Protein AF-A0A7M2WQ01-F1 (afdb_monomer_lite)

Sequence (381 aa):
MIHGQINVVQNDGGNLATSISLSTPVASPGFGLNGGNRGDYNLSLNMTYADGIVMSHVRQNGRDNDAVGGGLGGADGAPFGGIRFASTAVDRVGAGWFVPVFNSSNATDAGGDEFNINVAAAYFPYTEYLGGHLRNAAGTNGGPNDQLASATSSLVLGTHVVDLSTATTPAPGQTLIDFRTLNANTRSGPILASSASGILLATGGKNEDNYAMTRANADGTFTVLSHDNGANGASFEQDYVAFVYVAADDPNVVAMGRVLNDGTAVAGTSSGAYSITKGPTGIWYLTVNGHSDATGTLMITANAEAAGNTPDNLLTYEWDPINSRFEIQTRDLPGVGLQDAGTGVAAFSFAFFAVPEPTALGLIVPAGLLALRRHRRCKIE

Organism: NCBI:txid2807512

Secondary structure (DSSP, 8-state):
-EEEEEEEEE-SSS-STTSEEEE-SSB-TTEEEEEE-SSEEEEEESS-TTSEEEEEEE-SS-B--GGGT--B-STTSPBPPS-B-EEEB-EEETTEEEEEEEEPPBTTB---SB----EEEEEEETTT-EEEEEE-TT--TT----EEEEE-TT--BTTTEEESTTSSS--TTEEEE--TTSEEP-TT--EE--TTSEEEEEEE-SSSSEEEEEEE-TTS-EEEEEEETT--SS-B----EEEEEEETT-TT-SEEEEEETTSPBPTTS-EESEEEEE-STTEEEEEETT--TTTEEEEEEEB--SSSS-TT-EEEEEEETTTTEEEEEEEETTTTEE-PPPTT-EEEEEEEEEPPP---------S--------PPPP--

Structure (mmCIF, N/CA/C/O backbone):
data_AF-A0A7M2WQ01-F1
#
_entry.id   AF-A0A7M2WQ01-F1
#
loop_
_atom_site.group_PDB
_atom_site.id
_atom_site.type_symbol
_atom_site.label_atom_id
_atom_site.label_alt_id
_atom_site.label_comp_id
_atom_site.label_asym_id
_atom_site.label_entity_id
_atom_site.label_seq_id
_atom_site.pdbx_PDB_ins_code
_atom_site.Cartn_x
_atom_site.Cartn_y
_atom_site.Cartn_z
_atom_site.occupancy
_atom_site.B_iso_or_equiv
_atom_site.auth_seq_id
_atom_site.auth_comp_id
_atom_site.auth_asym_id
_atom_site.auth_atom_id
_atom_site.pdbx_PDB_model_num
ATOM 1 N N . MET A 1 1 ? 4.508 -7.525 15.188 1.00 91.12 1 MET A N 1
ATOM 2 C CA . MET A 1 1 ? 4.667 -7.067 13.784 1.00 91.12 1 MET A CA 1
ATOM 3 C C . MET A 1 1 ? 6.141 -6.866 13.418 1.00 91.12 1 MET A C 1
ATOM 5 O O . MET A 1 1 ? 6.918 -6.531 14.305 1.00 91.12 1 MET A O 1
ATOM 9 N N . ILE A 1 2 ? 6.519 -7.067 12.146 1.00 96.38 2 ILE A N 1
ATOM 10 C CA . ILE A 1 2 ? 7.860 -6.760 11.608 1.00 96.38 2 ILE A CA 1
ATOM 11 C C . ILE A 1 2 ? 7.708 -5.729 10.480 1.00 96.38 2 ILE A C 1
ATOM 13 O O . ILE A 1 2 ? 6.892 -5.946 9.596 1.00 96.38 2 ILE A O 1
ATOM 17 N N . HIS A 1 3 ? 8.458 -4.632 10.470 1.00 97.81 3 HIS A N 1
ATOM 18 C CA . HIS A 1 3 ? 8.361 -3.598 9.435 1.00 97.81 3 HIS A CA 1
ATOM 19 C C . HIS A 1 3 ? 9.673 -2.832 9.265 1.00 97.81 3 HIS A C 1
ATOM 21 O O . HIS A 1 3 ? 10.530 -2.826 10.150 1.00 97.81 3 HIS A O 1
ATOM 27 N N . GLY A 1 4 ? 9.827 -2.157 8.133 1.00 98.00 4 GLY A N 1
ATOM 28 C CA . GLY A 1 4 ? 10.987 -1.323 7.881 1.00 98.00 4 GLY A CA 1
ATOM 29 C C . GLY A 1 4 ? 10.897 -0.534 6.588 1.00 98.00 4 GLY A C 1
ATOM 30 O O . GLY A 1 4 ? 9.975 -0.668 5.782 1.00 98.00 4 GLY A O 1
ATOM 31 N N . GLN A 1 5 ? 11.883 0.331 6.418 1.00 98.56 5 GLN A N 1
ATOM 32 C CA . GLN A 1 5 ? 12.103 1.103 5.208 1.00 98.56 5 GLN A CA 1
ATOM 33 C C . GLN A 1 5 ? 13.241 0.473 4.414 1.00 98.56 5 GLN A C 1
ATOM 35 O O . GLN A 1 5 ? 14.216 -0.003 4.995 1.00 98.56 5 GLN A O 1
ATOM 40 N N . ILE A 1 6 ? 13.132 0.510 3.093 1.00 98.69 6 ILE A N 1
ATOM 41 C CA . ILE A 1 6 ? 14.130 0.013 2.155 1.00 98.69 6 ILE A CA 1
ATOM 42 C C . ILE A 1 6 ? 14.614 1.205 1.340 1.00 98.69 6 ILE A C 1
ATOM 44 O O . ILE A 1 6 ? 13.849 1.854 0.621 1.00 98.69 6 ILE A O 1
ATOM 48 N N . ASN A 1 7 ? 15.900 1.500 1.479 1.00 98.50 7 ASN A N 1
ATOM 49 C CA . ASN A 1 7 ? 16.594 2.456 0.640 1.00 98.50 7 ASN A CA 1
ATOM 50 C C . ASN A 1 7 ? 17.357 1.699 -0.442 1.00 98.50 7 ASN A C 1
ATOM 52 O O . ASN A 1 7 ? 18.158 0.816 -0.128 1.00 98.50 7 ASN A O 1
ATOM 56 N N . VAL A 1 8 ? 17.152 2.102 -1.690 1.00 97.81 8 VAL A N 1
ATOM 57 C CA . VAL A 1 8 ? 17.864 1.579 -2.857 1.00 97.81 8 VAL A CA 1
ATOM 58 C C . VAL A 1 8 ? 18.660 2.683 -3.531 1.00 97.81 8 VAL A C 1
ATOM 60 O O . VAL A 1 8 ? 18.134 3.763 -3.808 1.00 97.81 8 VAL A O 1
ATOM 63 N N . VAL A 1 9 ? 19.920 2.390 -3.827 1.00 95.94 9 VAL A N 1
ATOM 64 C CA . VAL A 1 9 ? 20.786 3.192 -4.694 1.00 95.94 9 VAL A CA 1
ATOM 65 C C . VAL A 1 9 ? 21.049 2.383 -5.953 1.00 95.94 9 VAL A C 1
ATOM 67 O O . VAL A 1 9 ? 21.486 1.240 -5.856 1.00 95.94 9 VAL A O 1
ATOM 70 N N . GLN A 1 10 ? 20.789 2.966 -7.119 1.00 93.62 10 GLN A N 1
ATOM 71 C CA . GLN A 1 10 ? 21.186 2.371 -8.388 1.00 93.62 10 GLN A CA 1
ATOM 72 C C . GLN A 1 10 ? 22.650 2.726 -8.674 1.00 93.62 10 GLN A C 1
ATOM 74 O O . GLN A 1 10 ? 23.027 3.896 -8.637 1.00 93.62 10 GLN A O 1
ATOM 79 N N . ASN A 1 11 ? 23.471 1.709 -8.921 1.00 93.19 11 ASN A N 1
ATOM 80 C CA . ASN A 1 11 ? 24.902 1.849 -9.189 1.00 93.19 11 ASN A CA 1
ATOM 81 C C . ASN A 1 11 ? 25.182 1.917 -10.701 1.00 9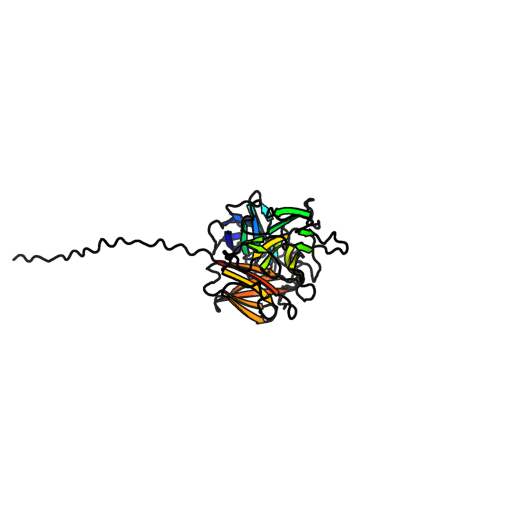3.19 11 ASN A C 1
ATOM 83 O O . ASN A 1 11 ? 26.080 2.640 -11.127 1.00 93.19 11 ASN A O 1
ATOM 87 N N . ASP A 1 12 ? 24.414 1.166 -11.495 1.00 89.44 12 ASP A N 1
ATOM 88 C CA . ASP A 1 12 ? 24.473 1.121 -12.958 1.00 89.44 12 ASP A CA 1
ATOM 89 C C . ASP A 1 12 ? 23.117 0.676 -13.554 1.00 89.44 12 ASP A C 1
ATOM 91 O O . ASP A 1 12 ? 22.169 0.396 -12.820 1.00 89.44 12 ASP A O 1
ATOM 95 N N . GLY A 1 13 ? 23.010 0.627 -14.887 1.00 85.19 13 GLY A N 1
ATOM 96 C CA . GLY A 1 13 ? 21.780 0.246 -15.600 1.00 85.19 13 GLY A CA 1
ATOM 97 C C . GLY A 1 13 ? 21.540 -1.259 -15.764 1.00 85.19 13 GLY A C 1
ATOM 98 O O . GLY A 1 13 ? 20.558 -1.652 -16.403 1.00 85.19 13 GLY A O 1
ATOM 99 N N . GLY A 1 14 ? 22.431 -2.103 -15.238 1.00 88.56 14 GLY A N 1
ATOM 100 C CA . GLY A 1 14 ? 22.308 -3.556 -15.292 1.00 88.56 14 GLY A CA 1
ATOM 101 C C . GLY A 1 14 ? 21.204 -4.105 -14.381 1.00 88.56 14 GLY A C 1
ATOM 102 O O . GLY A 1 14 ? 20.609 -3.387 -13.581 1.00 88.56 14 GLY A O 1
ATOM 103 N N . ASN A 1 15 ? 20.945 -5.410 -14.501 1.00 90.19 15 ASN A N 1
ATOM 104 C CA . ASN A 1 15 ? 20.030 -6.147 -13.623 1.00 90.19 15 ASN A CA 1
ATOM 105 C C . ASN A 1 15 ? 20.776 -7.244 -12.842 1.00 90.19 15 ASN A C 1
ATOM 107 O O . ASN A 1 15 ? 20.493 -8.437 -12.948 1.00 90.19 15 ASN A O 1
ATOM 111 N N . LEU A 1 16 ? 21.818 -6.841 -12.114 1.00 92.94 16 LEU A N 1
ATOM 112 C CA . LEU A 1 16 ? 22.607 -7.722 -11.254 1.00 92.94 16 LEU A CA 1
ATOM 113 C C . LEU A 1 16 ? 22.505 -7.265 -9.800 1.00 92.94 16 LEU A C 1
ATOM 115 O O . LEU A 1 16 ? 22.216 -6.105 -9.518 1.00 92.94 16 LEU A O 1
ATOM 119 N N . ALA A 1 17 ? 22.857 -8.146 -8.862 1.00 95.12 17 ALA A N 1
ATOM 120 C CA . ALA A 1 17 ? 22.924 -7.779 -7.446 1.00 95.12 17 ALA A CA 1
ATOM 121 C C . ALA A 1 17 ? 23.918 -6.642 -7.150 1.00 95.12 17 ALA A C 1
ATOM 123 O O . ALA A 1 17 ? 23.782 -5.949 -6.151 1.00 95.12 17 ALA A O 1
ATOM 124 N N . THR A 1 18 ? 24.911 -6.437 -8.019 1.00 95.88 18 THR A N 1
ATOM 125 C CA . THR A 1 18 ? 25.868 -5.326 -7.931 1.00 95.88 18 THR A CA 1
ATOM 126 C C . THR A 1 18 ? 25.366 -4.037 -8.579 1.00 95.88 18 THR A C 1
ATOM 128 O O . THR A 1 18 ? 25.933 -2.980 -8.308 1.00 95.88 18 THR A O 1
ATOM 131 N N . SER A 1 19 ? 24.317 -4.099 -9.405 1.00 93.19 19 SER A N 1
ATOM 132 C CA . SER A 1 19 ? 23.718 -2.926 -10.059 1.00 93.19 19 SER A CA 1
ATOM 133 C C . SER A 1 19 ? 22.941 -2.051 -9.081 1.00 93.19 19 SER A C 1
ATOM 135 O O . SER A 1 19 ? 22.620 -0.907 -9.396 1.00 93.19 19 SER A O 1
ATOM 137 N N . ILE A 1 20 ? 22.675 -2.558 -7.874 1.00 95.44 20 ILE A N 1
ATOM 138 C CA . ILE A 1 20 ? 22.026 -1.813 -6.804 1.00 95.44 20 ILE A CA 1
ATOM 139 C C . ILE A 1 20 ? 22.739 -1.993 -5.464 1.00 95.44 20 ILE A C 1
ATOM 141 O O . ILE A 1 20 ? 23.434 -2.977 -5.221 1.00 95.44 20 ILE A O 1
ATOM 145 N N . SER A 1 21 ? 22.528 -1.036 -4.569 1.00 97.44 21 SER A N 1
ATOM 146 C CA . SER A 1 21 ? 22.881 -1.132 -3.155 1.00 97.44 21 SER A CA 1
ATOM 147 C C . SER A 1 21 ? 21.612 -0.957 -2.327 1.00 97.44 21 SER A C 1
ATOM 149 O O . SER A 1 21 ? 20.921 0.052 -2.475 1.00 97.44 21 SER A O 1
ATOM 151 N N . LEU A 1 22 ? 21.310 -1.918 -1.450 1.00 98.31 22 LEU A N 1
ATOM 152 C CA . LEU A 1 22 ? 20.142 -1.863 -0.569 1.00 98.31 22 LEU A CA 1
ATOM 153 C C . LEU A 1 22 ? 20.540 -1.623 0.887 1.00 98.31 22 LEU A C 1
ATOM 155 O O . LEU A 1 22 ? 21.570 -2.108 1.356 1.00 98.31 22 LEU A O 1
ATOM 159 N N . SER A 1 23 ? 19.700 -0.899 1.623 1.00 98.19 23 SER A N 1
ATOM 160 C CA . SER A 1 23 ? 19.872 -0.663 3.059 1.00 98.19 23 SER A CA 1
ATOM 161 C C . SER A 1 23 ? 18.534 -0.471 3.773 1.00 98.19 23 SER A C 1
ATOM 163 O O . SER A 1 23 ? 17.538 -0.107 3.151 1.00 98.19 23 SER A O 1
ATOM 165 N N . THR A 1 24 ? 18.518 -0.696 5.089 1.00 97.50 24 THR A N 1
ATOM 166 C CA . THR A 1 24 ? 17.339 -0.497 5.944 1.00 97.50 24 THR A CA 1
ATOM 167 C C . THR A 1 24 ? 17.602 0.619 6.959 1.00 97.50 24 THR A C 1
ATOM 169 O O . THR A 1 24 ? 18.087 0.331 8.055 1.00 97.50 24 THR A O 1
ATOM 172 N N . PRO A 1 25 ? 17.347 1.900 6.626 1.00 96.19 25 PRO A N 1
ATOM 173 C CA . PRO A 1 25 ? 17.644 3.013 7.535 1.00 96.19 25 PRO A CA 1
ATOM 174 C C . PRO A 1 25 ? 16.808 2.966 8.822 1.00 96.19 25 PRO A C 1
ATOM 176 O O . PRO A 1 25 ? 17.247 3.456 9.857 1.00 96.19 25 PRO A O 1
ATOM 179 N N . VAL A 1 26 ? 15.622 2.356 8.753 1.00 96.06 26 VAL A N 1
ATOM 180 C CA . VAL A 1 26 ? 14.696 2.158 9.868 1.00 96.06 26 VAL A CA 1
ATOM 181 C C . VAL A 1 26 ? 14.098 0.766 9.747 1.00 96.06 26 VAL A C 1
ATOM 183 O O . VAL A 1 26 ? 13.600 0.398 8.683 1.00 96.06 26 VAL A O 1
ATOM 186 N N . ALA A 1 27 ? 14.156 -0.009 10.825 1.00 96.81 27 ALA A N 1
ATOM 187 C CA . ALA A 1 27 ? 13.695 -1.390 10.857 1.00 96.81 27 ALA A CA 1
ATOM 188 C C . ALA A 1 27 ? 13.296 -1.785 12.281 1.00 96.81 27 ALA A C 1
ATOM 190 O O . ALA A 1 27 ? 14.029 -1.522 13.236 1.00 96.81 27 ALA A O 1
ATOM 191 N N . SER A 1 28 ? 12.155 -2.451 12.426 1.00 96.38 28 SER A N 1
ATOM 192 C CA . SER A 1 28 ? 11.828 -3.172 13.650 1.00 96.38 28 SER A CA 1
ATOM 193 C C . SER A 1 28 ? 12.725 -4.413 13.789 1.00 96.38 28 SER A C 1
ATOM 195 O O . SER A 1 28 ? 13.258 -4.913 12.791 1.00 96.38 28 SER A O 1
ATOM 197 N N . PRO A 1 29 ? 12.845 -5.001 14.993 1.00 94.75 29 PRO A N 1
ATOM 198 C CA . PRO A 1 29 ? 13.518 -6.285 15.160 1.00 94.75 29 PRO A CA 1
ATOM 199 C C . PRO A 1 29 ? 12.980 -7.351 14.191 1.00 94.75 29 PRO A C 1
ATOM 201 O O . PRO A 1 29 ? 11.769 -7.520 14.052 1.00 94.75 29 PRO A O 1
ATOM 204 N N . GLY A 1 30 ? 13.889 -8.066 13.523 1.00 94.56 30 GLY A N 1
ATOM 205 C CA . GLY A 1 30 ? 13.557 -9.132 12.571 1.00 94.56 30 GLY A CA 1
ATOM 206 C C . GLY A 1 30 ? 13.296 -8.683 11.131 1.00 94.56 30 GLY A C 1
ATOM 207 O O . GLY A 1 30 ? 13.108 -9.553 10.284 1.00 94.56 30 GLY A O 1
ATOM 208 N N . PHE A 1 31 ? 13.302 -7.376 10.841 1.00 96.50 31 PHE A N 1
ATOM 209 C CA . PHE A 1 31 ? 13.264 -6.868 9.469 1.00 96.50 31 PHE A CA 1
ATOM 210 C C . PHE A 1 31 ? 14.686 -6.761 8.909 1.00 96.50 31 PHE A C 1
ATOM 212 O O . PHE A 1 31 ? 15.576 -6.206 9.555 1.00 96.50 31 PHE A O 1
ATOM 219 N N . GLY A 1 32 ? 14.901 -7.266 7.700 1.00 96.69 32 GLY A N 1
ATOM 220 C CA . GLY A 1 32 ? 16.185 -7.192 7.019 1.00 96.69 32 GLY A CA 1
ATOM 221 C C . GLY A 1 32 ? 16.062 -7.450 5.523 1.00 96.69 32 GLY A C 1
ATOM 222 O O . GLY A 1 32 ? 14.973 -7.659 4.993 1.00 96.69 32 GLY A O 1
ATOM 223 N N . LEU A 1 33 ? 17.209 -7.459 4.848 1.00 96.56 33 LEU A N 1
ATOM 224 C CA . LEU A 1 33 ? 17.336 -7.676 3.407 1.00 96.56 33 LEU A CA 1
ATOM 225 C C . LEU A 1 33 ? 18.313 -8.821 3.144 1.00 96.56 33 LEU A C 1
ATOM 227 O O . LEU A 1 33 ? 19.266 -8.996 3.904 1.00 96.56 33 LEU A O 1
ATOM 231 N N . ASN A 1 34 ? 18.097 -9.583 2.071 1.00 94.06 34 ASN A N 1
ATOM 232 C CA . ASN A 1 34 ? 18.987 -10.680 1.668 1.00 94.06 34 ASN A CA 1
ATOM 233 C C . ASN A 1 34 ? 19.416 -10.577 0.194 1.00 94.06 34 ASN A C 1
ATOM 235 O O . ASN A 1 34 ? 19.487 -11.569 -0.530 1.00 94.06 34 ASN A O 1
ATOM 239 N N . GLY A 1 35 ? 19.666 -9.347 -0.254 1.00 94.69 35 GLY A N 1
ATOM 240 C CA . GLY A 1 35 ? 20.030 -9.030 -1.632 1.00 94.69 35 GLY A CA 1
ATOM 241 C C . GLY A 1 35 ? 18.833 -8.605 -2.475 1.00 94.69 35 GLY A C 1
ATOM 242 O O . GLY A 1 35 ? 17.799 -8.196 -1.955 1.00 94.69 35 GLY A O 1
ATOM 243 N N . GLY A 1 36 ? 19.004 -8.675 -3.785 1.00 95.19 36 GLY A N 1
ATOM 244 C CA . GLY A 1 36 ? 18.056 -8.169 -4.765 1.00 95.19 36 GLY A CA 1
ATOM 245 C C . GLY A 1 36 ? 18.781 -7.847 -6.061 1.00 95.19 36 GLY A C 1
ATOM 246 O O . GLY A 1 36 ? 19.993 -8.052 -6.158 1.00 95.19 36 GLY A O 1
ATOM 247 N N . ASN A 1 37 ? 18.050 -7.349 -7.038 1.00 95.25 37 ASN A N 1
ATOM 248 C CA . ASN A 1 37 ? 18.563 -6.814 -8.292 1.00 95.25 37 ASN A CA 1
ATOM 249 C C . ASN A 1 37 ? 17.725 -5.568 -8.647 1.00 95.25 37 ASN A C 1
ATOM 251 O O . ASN A 1 37 ? 17.061 -4.998 -7.780 1.00 95.25 37 ASN A O 1
ATOM 255 N N . ARG A 1 38 ? 17.790 -5.087 -9.886 1.00 92.50 38 ARG A N 1
ATOM 256 C CA . ARG A 1 38 ? 17.013 -3.912 -10.282 1.00 92.50 38 ARG A CA 1
ATOM 257 C C . ARG A 1 38 ? 15.522 -4.247 -10.208 1.00 92.50 38 ARG A C 1
ATOM 259 O O . ARG A 1 38 ? 15.084 -5.183 -10.850 1.00 92.50 38 ARG A O 1
ATOM 266 N N . GLY A 1 39 ? 14.760 -3.455 -9.463 1.00 94.19 39 GLY A N 1
ATOM 267 C CA . GLY A 1 39 ? 13.322 -3.675 -9.295 1.00 94.19 39 GLY A CA 1
ATOM 268 C C . GLY A 1 39 ? 12.957 -4.720 -8.239 1.00 94.19 39 GLY A C 1
ATOM 269 O O . GLY A 1 39 ? 11.944 -4.517 -7.588 1.00 94.19 39 GLY A O 1
ATOM 270 N N . ASP A 1 40 ? 13.778 -5.742 -7.961 1.00 96.69 40 ASP A N 1
ATOM 271 C CA . ASP A 1 40 ? 13.435 -6.777 -6.969 1.00 96.69 40 ASP A CA 1
ATOM 272 C C . ASP A 1 40 ? 14.254 -6.691 -5.674 1.00 96.69 40 ASP A C 1
ATOM 274 O O . ASP A 1 40 ? 15.473 -6.907 -5.655 1.00 96.69 40 ASP A O 1
ATOM 278 N N . TYR A 1 41 ? 13.586 -6.453 -4.541 1.00 98.00 41 TYR A N 1
ATOM 279 C CA . TYR A 1 41 ? 14.228 -6.355 -3.222 1.00 98.00 41 TYR A CA 1
ATOM 280 C C . TYR A 1 41 ? 13.897 -7.566 -2.348 1.00 98.00 41 TYR A C 1
ATOM 282 O O . TYR A 1 41 ? 12.786 -7.686 -1.828 1.00 98.00 41 TYR A O 1
ATOM 290 N N . ASN A 1 42 ? 14.870 -8.456 -2.128 1.00 97.06 42 ASN A N 1
ATOM 291 C CA . ASN A 1 42 ? 14.663 -9.660 -1.321 1.00 97.06 42 ASN A CA 1
ATOM 292 C C . ASN A 1 42 ? 14.641 -9.322 0.170 1.00 97.06 42 ASN A C 1
ATOM 294 O O . ASN A 1 42 ? 15.613 -8.794 0.726 1.00 97.06 42 ASN A O 1
ATOM 298 N N . LEU A 1 43 ? 13.560 -9.704 0.844 1.00 96.81 43 LEU A N 1
ATOM 299 C CA . LEU A 1 43 ? 13.399 -9.501 2.275 1.00 96.81 43 LEU A CA 1
ATOM 300 C C . LEU A 1 43 ? 14.001 -10.669 3.058 1.00 96.81 43 LEU A C 1
ATOM 302 O O . LEU A 1 43 ? 13.833 -11.841 2.721 1.00 96.81 43 LEU A O 1
ATOM 306 N N . SER A 1 44 ? 14.664 -10.337 4.159 1.00 95.06 44 SER A N 1
ATOM 307 C CA . SER A 1 44 ? 15.061 -11.284 5.195 1.00 95.06 44 SER A CA 1
ATOM 308 C C . SER A 1 44 ? 14.129 -11.099 6.382 1.00 95.06 44 SER A C 1
ATOM 310 O O . SER A 1 44 ? 14.319 -10.207 7.208 1.00 95.06 44 SER A O 1
ATOM 312 N N . LEU A 1 45 ? 13.081 -11.916 6.425 1.00 92.19 45 LEU A N 1
ATOM 313 C CA . LEU A 1 45 ? 12.123 -11.966 7.521 1.00 92.19 45 LEU A CA 1
ATOM 314 C C . LEU A 1 45 ? 12.292 -13.331 8.187 1.00 92.19 45 LEU A C 1
ATOM 316 O O . LEU A 1 45 ? 12.298 -14.350 7.501 1.00 92.19 45 LEU A O 1
ATOM 320 N N . ASN A 1 46 ? 12.399 -13.388 9.514 1.00 83.88 46 ASN A N 1
ATOM 321 C CA . ASN A 1 46 ? 12.444 -14.661 10.255 1.00 83.88 46 ASN A CA 1
ATOM 322 C C . ASN A 1 46 ? 11.061 -15.352 10.312 1.00 83.88 46 ASN A C 1
ATOM 324 O O . ASN A 1 46 ? 10.694 -15.924 11.334 1.00 83.88 46 ASN A O 1
ATOM 328 N N . MET A 1 47 ? 10.270 -15.226 9.246 1.00 88.19 47 MET A N 1
ATOM 329 C CA . MET A 1 47 ? 8.864 -15.608 9.144 1.00 88.19 47 MET A CA 1
ATOM 330 C C . MET A 1 47 ? 8.595 -16.199 7.761 1.00 88.19 47 MET A C 1
ATOM 332 O O . MET A 1 47 ? 9.247 -15.822 6.786 1.00 88.19 47 MET A O 1
ATOM 336 N N . THR A 1 48 ? 7.626 -17.108 7.668 1.00 86.69 48 THR A N 1
ATOM 337 C CA . THR A 1 48 ? 7.255 -17.749 6.400 1.00 86.69 48 THR A CA 1
ATOM 338 C C . THR A 1 48 ? 6.006 -17.109 5.800 1.00 86.69 48 THR A C 1
ATOM 340 O O . THR A 1 48 ? 5.225 -16.458 6.493 1.00 86.69 48 THR A O 1
ATOM 343 N N . TYR A 1 49 ? 5.762 -17.324 4.506 1.00 89.00 49 TYR A N 1
ATOM 344 C CA . TYR A 1 49 ? 4.526 -16.859 3.868 1.00 89.00 49 TYR A CA 1
ATOM 345 C C . TYR A 1 49 ? 3.256 -17.559 4.381 1.00 89.00 49 TYR A C 1
ATOM 347 O O . TYR A 1 49 ? 2.155 -17.087 4.098 1.00 89.00 49 TYR A O 1
ATOM 355 N N . ALA A 1 50 ? 3.382 -18.691 5.085 1.00 90.62 50 ALA A N 1
ATOM 356 C CA . ALA A 1 50 ? 2.244 -19.409 5.654 1.00 90.62 50 ALA A CA 1
ATOM 357 C C . ALA A 1 50 ? 1.705 -18.725 6.921 1.00 90.62 50 ALA A C 1
ATOM 359 O O . ALA A 1 50 ? 0.527 -18.870 7.237 1.00 90.62 50 ALA A O 1
ATOM 360 N N . ASP A 1 51 ? 2.548 -17.952 7.609 1.00 93.25 51 ASP A N 1
ATOM 361 C CA . ASP A 1 51 ? 2.251 -17.390 8.928 1.00 93.25 51 ASP A CA 1
ATOM 362 C C . ASP A 1 51 ? 1.773 -15.929 8.870 1.00 93.25 51 ASP A C 1
ATOM 364 O O . ASP A 1 51 ? 1.429 -15.345 9.902 1.00 93.25 51 ASP A O 1
ATOM 368 N N . GLY A 1 52 ? 1.769 -15.308 7.688 1.00 95.75 52 GLY A N 1
ATOM 369 C CA . GLY A 1 52 ? 1.425 -13.900 7.525 1.00 95.75 52 GLY A CA 1
ATOM 370 C C . GLY A 1 52 ? 1.586 -13.385 6.101 1.00 95.75 52 GLY A C 1
ATOM 371 O O . GLY A 1 52 ? 1.820 -14.145 5.157 1.00 95.75 52 GLY A O 1
ATOM 372 N N . ILE A 1 53 ? 1.458 -12.067 5.964 1.00 97.25 53 ILE A N 1
ATOM 373 C CA . ILE A 1 53 ? 1.486 -11.366 4.680 1.00 97.25 53 ILE A CA 1
ATOM 374 C C . ILE A 1 53 ? 2.381 -10.130 4.735 1.00 97.25 53 ILE A C 1
ATOM 376 O O . ILE A 1 53 ? 2.399 -9.420 5.739 1.00 97.25 53 ILE A O 1
ATOM 380 N N . VAL A 1 54 ? 3.121 -9.864 3.658 1.00 97.81 54 VAL A N 1
ATOM 381 C CA . VAL A 1 54 ? 3.875 -8.615 3.479 1.00 97.81 54 VAL A CA 1
ATOM 382 C C . VAL A 1 54 ? 3.028 -7.627 2.690 1.00 97.81 54 VAL A C 1
ATOM 384 O O . VAL A 1 54 ? 2.447 -8.005 1.683 1.00 97.81 54 VAL A O 1
ATOM 387 N N . MET A 1 55 ? 2.990 -6.371 3.121 1.00 98.50 55 MET A N 1
ATOM 388 C CA . MET A 1 55 ? 2.556 -5.233 2.308 1.00 98.50 55 MET A CA 1
ATOM 389 C C . MET A 1 55 ? 3.779 -4.400 1.925 1.00 98.50 55 MET A C 1
ATOM 391 O O . MET A 1 55 ? 4.687 -4.262 2.751 1.00 98.50 55 MET A O 1
ATOM 395 N N . SER A 1 56 ? 3.782 -3.796 0.735 1.00 98.50 56 SER A N 1
ATOM 396 C CA . SER A 1 56 ? 4.789 -2.808 0.341 1.00 98.50 56 SER A CA 1
ATOM 397 C C . SER A 1 56 ? 4.176 -1.610 -0.376 1.00 98.50 56 SER A C 1
ATOM 399 O O . SER A 1 56 ? 3.194 -1.770 -1.103 1.00 98.50 56 SER A O 1
ATOM 401 N N . HIS A 1 57 ? 4.766 -0.432 -0.139 1.00 98.62 57 HIS A N 1
ATOM 402 C CA . HIS A 1 57 ? 4.343 0.855 -0.693 1.00 98.62 57 HIS A CA 1
ATOM 403 C C . HIS A 1 57 ? 5.541 1.761 -0.992 1.00 98.62 57 HIS A C 1
ATOM 405 O O . HIS A 1 57 ? 6.550 1.731 -0.282 1.00 98.62 57 HIS A O 1
ATOM 411 N N . VAL A 1 58 ? 5.423 2.611 -2.013 1.00 98.69 58 VAL A N 1
ATOM 412 C CA . VAL A 1 58 ? 6.477 3.555 -2.413 1.00 98.69 58 VAL A CA 1
ATOM 413 C C . VAL A 1 58 ? 6.618 4.690 -1.399 1.00 98.69 58 VAL A C 1
ATOM 415 O O . VAL A 1 58 ? 5.647 5.377 -1.075 1.00 98.69 58 VAL A O 1
ATOM 418 N N . ARG A 1 59 ? 7.855 4.927 -0.948 1.00 98.44 59 ARG A N 1
ATOM 419 C CA . ARG A 1 59 ? 8.209 5.950 0.054 1.00 98.44 59 ARG A CA 1
ATOM 420 C C . ARG A 1 59 ? 9.098 7.072 -0.487 1.00 98.44 59 ARG A C 1
ATOM 422 O O . ARG A 1 59 ? 9.910 7.638 0.250 1.00 98.44 59 ARG A O 1
ATOM 429 N N . GLN A 1 60 ? 8.974 7.361 -1.777 1.00 98.31 60 GLN A N 1
ATOM 430 C CA . GLN A 1 60 ? 9.650 8.480 -2.415 1.00 98.31 60 GLN A CA 1
ATOM 431 C C . GLN A 1 60 ? 8.767 9.087 -3.509 1.00 98.31 60 GLN A C 1
ATOM 433 O O . GLN A 1 60 ? 8.221 8.359 -4.342 1.00 98.31 60 GLN A O 1
ATOM 438 N N . ASN A 1 61 ? 8.650 10.417 -3.536 1.00 97.81 61 ASN A N 1
ATOM 439 C CA . ASN A 1 61 ? 7.774 11.146 -4.455 1.00 97.81 61 ASN A CA 1
ATOM 440 C C . ASN A 1 61 ? 8.474 11.403 -5.797 1.00 97.81 61 ASN A C 1
ATOM 442 O O . ASN A 1 61 ? 8.616 12.534 -6.262 1.00 97.81 61 ASN A O 1
ATOM 446 N N . GLY A 1 62 ? 8.868 10.303 -6.434 1.00 95.50 62 GLY A N 1
ATOM 447 C CA . GLY A 1 62 ? 9.531 10.275 -7.728 1.00 95.50 62 GLY A CA 1
ATOM 448 C C . GLY A 1 62 ? 11.052 10.188 -7.631 1.00 95.50 62 GLY A C 1
ATOM 449 O O . GLY A 1 62 ? 11.677 10.600 -6.652 1.00 95.50 62 GLY A O 1
ATOM 450 N N . ARG A 1 63 ? 11.672 9.616 -8.661 1.00 94.25 63 ARG A N 1
ATOM 451 C CA . ARG A 1 63 ? 13.124 9.476 -8.752 1.00 94.25 63 ARG A CA 1
ATOM 452 C C . ARG A 1 63 ? 13.603 9.594 -10.188 1.00 94.25 63 ARG A C 1
ATOM 454 O O . ARG A 1 63 ? 12.993 9.044 -11.094 1.00 94.25 63 ARG A O 1
ATOM 461 N N . ASP A 1 64 ? 14.728 10.268 -10.356 1.00 91.31 64 ASP A N 1
ATOM 462 C CA . ASP A 1 64 ? 15.510 10.278 -11.586 1.00 91.31 64 ASP A CA 1
ATOM 463 C C . ASP A 1 64 ? 16.711 9.333 -11.409 1.00 91.31 64 ASP A C 1
ATOM 465 O O . ASP A 1 64 ? 17.484 9.478 -10.457 1.00 91.31 64 ASP A O 1
ATOM 469 N N . ASN A 1 65 ? 16.820 8.334 -12.287 1.00 88.00 65 ASN A N 1
ATOM 470 C CA . ASN A 1 65 ? 17.918 7.361 -12.303 1.00 88.00 65 ASN A CA 1
ATOM 471 C C . ASN A 1 65 ? 18.826 7.541 -13.541 1.00 88.00 65 ASN A C 1
ATOM 473 O O . ASN A 1 65 ? 19.721 6.723 -13.760 1.00 88.00 65 ASN A O 1
ATOM 477 N N . ASP A 1 66 ? 18.638 8.587 -14.351 1.00 81.69 66 ASP A N 1
ATOM 478 C CA . ASP A 1 66 ? 19.250 8.755 -15.677 1.00 81.69 66 ASP A CA 1
ATOM 479 C C . ASP A 1 66 ? 20.780 8.716 -15.617 1.00 81.69 66 ASP A C 1
ATOM 481 O O . ASP A 1 66 ? 21.440 8.047 -16.417 1.00 81.69 66 ASP A O 1
ATOM 485 N N . ALA A 1 67 ? 21.352 9.405 -14.625 1.00 76.81 67 ALA A N 1
ATOM 486 C CA . ALA A 1 67 ? 22.794 9.605 -14.485 1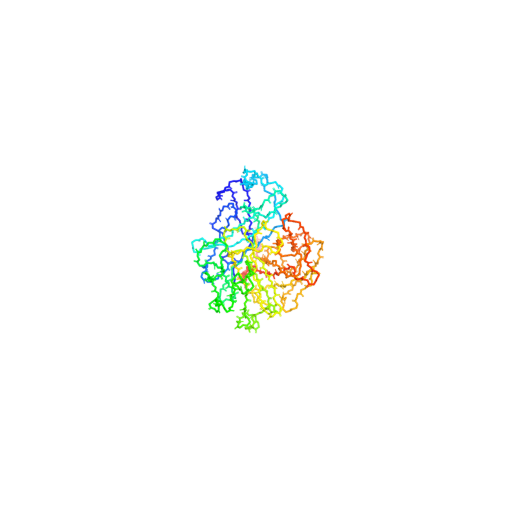.00 76.81 67 ALA A CA 1
ATOM 487 C C . ALA A 1 67 ? 23.592 8.307 -14.269 1.00 76.81 67 ALA A C 1
ATOM 489 O O . ALA A 1 67 ? 24.803 8.289 -14.492 1.00 76.81 67 ALA A O 1
ATOM 490 N N . VAL A 1 68 ? 22.929 7.228 -13.848 1.00 77.75 68 VAL A N 1
ATOM 491 C CA . VAL A 1 68 ? 23.533 5.909 -13.600 1.00 77.75 68 VAL A CA 1
ATOM 492 C C . VAL A 1 68 ? 23.057 4.869 -14.616 1.00 77.75 68 VAL A C 1
ATOM 494 O O . VAL A 1 68 ? 23.115 3.669 -14.364 1.00 77.75 68 VAL A O 1
ATOM 497 N N . GLY A 1 69 ? 22.590 5.325 -15.781 1.00 67.44 69 GLY A N 1
ATOM 498 C CA . GLY A 1 69 ? 21.997 4.466 -16.798 1.00 67.44 69 GLY A CA 1
ATOM 499 C C . GLY A 1 69 ? 20.604 4.029 -16.376 1.00 67.44 69 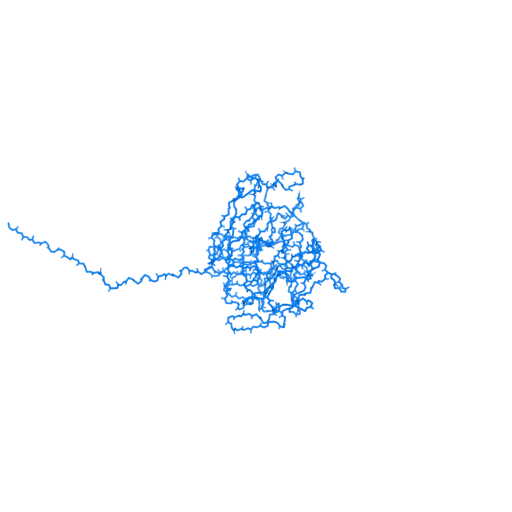GLY A C 1
ATOM 500 O O . GLY A 1 69 ? 20.377 2.835 -16.191 1.00 67.44 69 GLY A O 1
ATOM 501 N N . GLY A 1 70 ? 19.698 5.002 -16.189 1.00 61.03 70 GLY A N 1
ATOM 502 C CA . GLY A 1 70 ? 18.270 4.769 -15.945 1.00 61.03 70 GLY A CA 1
ATOM 503 C C . GLY A 1 70 ? 17.796 3.603 -16.807 1.00 61.03 70 GLY A C 1
ATOM 504 O O . GLY A 1 70 ? 18.197 3.521 -17.962 1.00 61.03 70 GLY A O 1
ATOM 505 N N . GLY A 1 71 ? 17.100 2.634 -16.206 1.00 55.94 71 GLY A N 1
ATOM 506 C CA . GLY A 1 71 ? 16.938 1.289 -16.767 1.00 55.94 71 GLY A CA 1
ATOM 507 C C . GLY A 1 71 ? 16.650 1.252 -18.274 1.00 55.94 71 GLY A C 1
ATOM 508 O O . GLY A 1 71 ? 15.933 2.096 -18.804 1.00 55.94 71 GLY A O 1
ATOM 509 N N . LEU A 1 72 ? 17.229 0.256 -18.953 1.00 55.03 72 LEU A N 1
ATOM 510 C CA . LEU A 1 72 ? 16.919 -0.109 -20.340 1.00 55.03 72 LEU A CA 1
ATOM 511 C C . LEU A 1 72 ? 15.489 -0.690 -20.401 1.00 55.03 72 LEU A C 1
ATOM 513 O O . LEU A 1 72 ? 15.349 -1.908 -20.482 1.00 55.03 72 LEU A O 1
ATOM 517 N N . GLY A 1 73 ? 14.458 0.138 -20.243 1.00 50.44 73 GLY A N 1
ATOM 518 C CA . GLY A 1 73 ? 13.063 -0.324 -20.179 1.00 50.44 73 GLY A CA 1
ATOM 519 C C . GLY A 1 73 ? 12.158 0.193 -21.292 1.00 50.44 73 GLY A C 1
ATOM 520 O O . GLY A 1 73 ? 11.213 -0.478 -21.681 1.00 50.44 73 GLY A O 1
ATOM 521 N N . GLY A 1 74 ? 12.519 1.295 -21.966 1.00 50.72 74 GLY A N 1
ATOM 522 C CA . GLY A 1 74 ? 11.847 1.594 -23.233 1.00 50.72 74 GLY A CA 1
ATOM 523 C C . GLY A 1 74 ? 11.928 0.369 -24.156 1.00 50.72 74 GLY A C 1
ATOM 524 O O . GLY A 1 74 ? 12.952 -0.313 -24.151 1.00 50.72 74 GLY A O 1
ATOM 525 N N . ALA A 1 75 ? 10.897 0.096 -24.962 1.00 47.31 75 ALA A N 1
ATOM 526 C CA . ALA A 1 75 ? 10.842 -1.059 -25.877 1.00 47.31 75 ALA A CA 1
ATOM 527 C C . ALA A 1 75 ? 12.098 -1.235 -26.776 1.00 47.31 75 ALA A C 1
ATOM 529 O O . ALA A 1 75 ? 12.336 -2.315 -27.315 1.00 47.31 75 ALA A O 1
ATOM 530 N N . ASP A 1 76 ? 12.928 -0.190 -26.881 1.00 48.56 76 ASP A N 1
ATOM 531 C CA . ASP A 1 76 ? 14.188 -0.123 -27.625 1.00 48.56 76 ASP A CA 1
ATOM 532 C C . ASP A 1 76 ? 15.463 -0.169 -26.743 1.00 48.56 76 ASP A C 1
ATOM 534 O O . ASP A 1 76 ? 16.567 0.098 -27.222 1.00 48.56 76 ASP A O 1
ATOM 538 N N . GLY A 1 77 ? 15.347 -0.457 -25.443 1.00 56.53 77 GLY A N 1
ATOM 539 C CA . GLY A 1 77 ? 16.448 -0.394 -24.475 1.00 56.53 77 GLY A CA 1
ATOM 540 C C . GLY A 1 77 ? 16.949 1.028 -24.203 1.00 56.53 77 GLY A C 1
ATOM 541 O O . GLY A 1 77 ? 18.100 1.213 -23.815 1.00 56.53 77 GLY A O 1
ATOM 542 N N . ALA A 1 78 ? 16.126 2.052 -24.436 1.00 56.94 78 ALA A N 1
ATOM 543 C CA . ALA A 1 78 ? 16.484 3.429 -24.113 1.00 56.94 78 ALA A CA 1
ATOM 544 C C . ALA A 1 78 ? 16.381 3.666 -22.595 1.00 56.94 78 ALA A C 1
ATOM 546 O O . ALA A 1 78 ? 15.459 3.134 -21.969 1.00 56.94 78 ALA A O 1
ATOM 547 N N . PRO A 1 79 ? 17.290 4.463 -22.001 1.00 62.53 79 PRO A N 1
ATOM 548 C CA . PRO A 1 79 ? 17.161 4.836 -20.605 1.00 62.53 79 PRO A CA 1
ATOM 549 C C . PRO A 1 79 ? 15.866 5.616 -20.390 1.00 62.53 79 PRO A C 1
ATOM 551 O O . PRO A 1 79 ? 15.505 6.470 -21.209 1.00 62.53 79 PRO A O 1
ATOM 554 N N . PHE A 1 80 ? 15.182 5.358 -19.275 1.00 68.12 80 PHE A N 1
ATOM 555 C CA . PHE A 1 80 ? 14.155 6.280 -18.797 1.00 68.12 80 PHE A CA 1
ATOM 556 C C . PHE A 1 80 ? 14.774 7.666 -18.683 1.00 68.12 80 PHE A C 1
ATOM 558 O O . PHE A 1 80 ? 15.855 7.786 -18.128 1.00 68.12 80 PHE A O 1
ATOM 565 N N . GLY A 1 81 ? 14.119 8.676 -19.253 1.00 73.00 81 GLY A N 1
ATOM 566 C CA . GLY A 1 81 ? 14.479 10.072 -19.029 1.00 73.00 81 GLY A CA 1
ATOM 567 C C . GLY A 1 81 ? 13.664 10.682 -17.889 1.00 73.00 81 GLY A C 1
ATOM 568 O O . GLY A 1 81 ? 12.438 10.500 -17.864 1.00 73.00 81 GLY A O 1
ATOM 569 N N . GLY A 1 82 ? 14.320 11.442 -17.016 1.00 86.06 82 GLY A N 1
ATOM 570 C CA . GLY A 1 82 ? 13.753 12.311 -15.990 1.00 86.06 82 GLY A CA 1
ATOM 571 C C . GLY A 1 82 ? 13.144 11.604 -14.777 1.00 86.06 82 GLY A C 1
ATOM 572 O O . GLY A 1 82 ? 13.361 10.425 -14.509 1.00 86.06 82 GLY A O 1
ATOM 573 N N . ILE A 1 83 ? 12.336 12.356 -14.023 1.00 90.62 83 ILE A N 1
ATOM 574 C CA . ILE A 1 83 ? 11.659 11.854 -12.821 1.00 90.62 83 ILE A CA 1
ATOM 575 C C . ILE A 1 83 ? 10.597 10.820 -13.207 1.00 90.62 83 ILE A C 1
ATOM 577 O O . ILE A 1 83 ? 9.672 11.112 -13.969 1.00 90.62 83 ILE A O 1
ATOM 581 N N . ARG A 1 84 ? 10.699 9.633 -12.611 1.00 91.44 84 ARG A N 1
ATOM 582 C CA . ARG A 1 84 ? 9.737 8.534 -12.718 1.00 91.44 84 ARG A CA 1
ATOM 583 C C . ARG A 1 84 ? 9.084 8.233 -11.382 1.00 91.44 84 ARG A C 1
ATOM 585 O O . ARG A 1 84 ? 9.652 8.497 -10.325 1.00 91.44 84 ARG A O 1
ATOM 592 N N . PHE A 1 85 ? 7.894 7.658 -11.459 1.00 94.81 85 PHE A N 1
ATOM 593 C CA . PHE A 1 85 ? 7.123 7.149 -10.330 1.00 94.81 85 PHE A CA 1
ATOM 594 C C . PHE A 1 85 ? 6.951 5.650 -10.509 1.00 94.81 85 PHE A C 1
ATOM 596 O O . PHE A 1 85 ? 7.231 5.128 -11.590 1.00 94.81 85 PHE A O 1
ATOM 603 N N . ALA A 1 86 ? 6.545 4.971 -9.446 1.00 95.69 86 ALA A N 1
ATOM 604 C CA . ALA A 1 86 ? 6.483 3.527 -9.453 1.00 95.69 86 ALA A CA 1
ATOM 605 C C . ALA A 1 86 ? 5.269 2.997 -8.701 1.00 95.69 86 ALA A C 1
ATOM 607 O O . ALA A 1 86 ? 4.718 3.664 -7.819 1.00 95.69 86 ALA A O 1
ATOM 608 N N . SER A 1 87 ? 4.936 1.755 -9.022 1.00 96.50 87 SER A N 1
ATOM 609 C CA . SER A 1 87 ? 4.147 0.860 -8.191 1.00 96.50 87 SER A CA 1
ATOM 610 C C . SER A 1 87 ? 5.052 -0.181 -7.533 1.00 96.50 87 SER A C 1
ATOM 612 O O . SER A 1 87 ? 6.200 -0.395 -7.927 1.00 96.50 87 SER A O 1
ATOM 614 N N . THR A 1 88 ? 4.526 -0.827 -6.497 1.00 97.56 88 THR A N 1
ATOM 615 C CA . THR A 1 88 ? 5.174 -1.953 -5.823 1.00 97.56 88 THR A CA 1
ATOM 616 C C . THR A 1 88 ? 4.173 -3.077 -5.664 1.00 97.56 88 THR A C 1
ATOM 618 O O . THR A 1 88 ? 3.004 -2.816 -5.355 1.00 97.56 88 THR A O 1
ATOM 621 N N . ALA A 1 89 ? 4.655 -4.305 -5.761 1.00 97.69 89 ALA A N 1
ATOM 622 C CA . ALA A 1 89 ? 3.900 -5.497 -5.414 1.00 97.69 89 ALA A CA 1
ATOM 623 C C . ALA A 1 89 ? 4.666 -6.315 -4.362 1.00 97.69 89 ALA A C 1
ATOM 625 O O . ALA A 1 89 ? 5.673 -5.868 -3.801 1.00 97.69 89 ALA A O 1
ATOM 626 N N . VAL A 1 90 ? 4.173 -7.510 -4.049 1.00 96.81 90 VAL A N 1
ATOM 627 C CA . VAL A 1 90 ? 4.864 -8.499 -3.219 1.00 96.81 90 VAL A CA 1
ATOM 628 C C . VAL A 1 90 ? 4.733 -9.874 -3.848 1.00 96.81 90 VAL A C 1
ATOM 630 O O . VAL A 1 90 ? 3.648 -10.290 -4.249 1.00 96.81 90 VAL A O 1
ATOM 633 N N . ASP A 1 91 ? 5.823 -10.631 -3.862 1.00 94.12 91 ASP A N 1
ATOM 634 C CA . ASP A 1 91 ? 5.789 -12.026 -4.292 1.00 94.12 91 ASP A CA 1
ATOM 635 C C . ASP A 1 91 ? 6.745 -12.882 -3.448 1.00 94.12 91 ASP A C 1
ATOM 637 O O . ASP A 1 91 ? 7.451 -12.411 -2.548 1.00 94.12 91 ASP A O 1
ATOM 641 N N . ARG A 1 92 ? 6.683 -14.191 -3.661 1.00 90.00 92 ARG A N 1
ATOM 642 C CA . ARG A 1 92 ? 7.367 -15.214 -2.880 1.00 90.00 92 ARG A CA 1
ATOM 643 C C . ARG A 1 92 ? 8.624 -15.648 -3.613 1.00 90.00 92 ARG A C 1
ATOM 645 O O . ARG A 1 92 ? 8.581 -15.971 -4.795 1.00 90.00 92 ARG A O 1
ATOM 652 N N . VAL A 1 93 ? 9.720 -15.776 -2.874 1.00 83.12 93 VAL A N 1
ATOM 653 C CA . VAL A 1 93 ? 10.964 -16.381 -3.366 1.00 83.12 93 VAL A CA 1
ATOM 654 C C . VAL A 1 93 ? 11.395 -17.484 -2.405 1.00 83.12 93 VAL A C 1
ATOM 656 O O . VAL A 1 93 ? 11.775 -17.243 -1.259 1.00 83.12 93 VAL A O 1
ATOM 659 N N . GLY A 1 94 ? 11.277 -18.739 -2.845 1.00 83.50 94 GLY A N 1
ATOM 660 C CA . GLY A 1 94 ? 11.449 -19.893 -1.961 1.00 83.50 94 GLY A CA 1
ATOM 661 C C . GLY A 1 94 ? 10.486 -19.837 -0.766 1.00 83.50 94 GLY A C 1
ATOM 662 O O . GLY A 1 94 ? 9.271 -19.850 -0.942 1.00 83.50 94 GLY A O 1
ATOM 663 N N . ALA A 1 95 ? 11.030 -19.783 0.453 1.00 79.81 95 ALA A N 1
ATOM 664 C CA . ALA A 1 95 ? 10.253 -19.618 1.688 1.00 79.81 95 ALA A CA 1
ATOM 665 C C . ALA A 1 95 ? 10.069 -18.148 2.125 1.00 79.81 95 ALA A C 1
ATOM 667 O O . ALA A 1 95 ? 9.341 -17.893 3.085 1.00 79.81 95 ALA A O 1
ATOM 668 N N . GLY A 1 96 ? 10.741 -17.207 1.455 1.00 87.31 96 GLY A N 1
ATOM 669 C CA . GLY A 1 96 ? 10.760 -15.789 1.799 1.00 87.31 96 GLY A CA 1
ATOM 670 C C . GLY A 1 96 ? 9.874 -14.928 0.901 1.00 87.31 96 GLY A C 1
ATOM 671 O O . GLY A 1 96 ? 9.077 -15.421 0.100 1.00 87.31 96 GLY A O 1
ATOM 672 N N . TRP A 1 97 ? 10.059 -13.620 1.043 1.00 94.56 97 TRP A N 1
ATOM 673 C CA . TRP A 1 97 ? 9.334 -12.581 0.321 1.00 94.56 97 TRP A CA 1
ATOM 674 C C . TRP A 1 97 ? 10.312 -11.677 -0.418 1.00 94.56 97 TRP A C 1
ATOM 676 O O . TRP A 1 97 ? 11.435 -11.467 0.046 1.00 94.56 97 TRP A O 1
ATOM 686 N N . PHE A 1 98 ? 9.865 -11.094 -1.518 1.00 96.56 98 PHE A N 1
ATOM 687 C CA . PHE A 1 98 ? 10.541 -9.968 -2.144 1.00 96.56 98 PHE A CA 1
ATOM 688 C C . PHE A 1 98 ? 9.530 -8.908 -2.574 1.00 96.56 98 PHE A C 1
ATOM 690 O O . PHE A 1 98 ? 8.332 -9.182 -2.691 1.00 96.56 98 PHE A O 1
ATOM 697 N N . VAL A 1 99 ? 10.032 -7.689 -2.741 1.00 98.44 99 VAL A N 1
ATOM 698 C CA . VAL A 1 99 ? 9.272 -6.531 -3.209 1.00 98.44 99 VAL A CA 1
ATOM 699 C C . VAL A 1 99 ? 9.735 -6.205 -4.624 1.00 98.44 99 VAL A C 1
ATOM 701 O O . VAL A 1 99 ? 10.823 -5.642 -4.760 1.00 98.44 99 VAL A O 1
ATOM 704 N N . PRO A 1 100 ? 8.958 -6.572 -5.650 1.00 97.81 100 PRO A N 1
ATOM 705 C CA . PRO A 1 100 ? 9.145 -6.072 -7.001 1.00 97.81 100 PRO A CA 1
ATOM 706 C C . PRO A 1 100 ? 8.595 -4.644 -7.145 1.00 97.81 100 PRO A C 1
ATOM 708 O O . PRO A 1 100 ? 7.616 -4.252 -6.492 1.00 97.81 100 PRO A O 1
ATOM 711 N N . VAL A 1 101 ? 9.249 -3.857 -7.992 1.00 97.38 101 VAL A N 1
ATOM 712 C CA . VAL A 1 101 ? 9.018 -2.423 -8.162 1.00 97.38 101 VAL A CA 1
ATOM 713 C C . VAL A 1 101 ? 9.085 -2.072 -9.640 1.00 97.38 101 VAL A C 1
ATOM 715 O O . VAL A 1 101 ? 10.086 -2.352 -10.301 1.00 97.38 101 VAL A O 1
ATOM 718 N N . PHE A 1 102 ? 8.049 -1.401 -10.136 1.00 94.69 102 PHE A N 1
ATOM 719 C CA . PHE A 1 102 ? 7.872 -1.133 -11.563 1.00 94.69 102 PHE A CA 1
ATOM 720 C C . PHE A 1 102 ? 7.649 0.349 -11.822 1.00 94.69 102 PHE A C 1
ATOM 722 O O . PHE A 1 102 ? 6.925 0.996 -11.061 1.00 94.69 102 PHE A O 1
ATOM 729 N N . ASN A 1 103 ? 8.246 0.906 -12.878 1.00 92.44 103 ASN A N 1
ATOM 730 C CA . ASN A 1 103 ? 7.921 2.263 -13.307 1.00 92.44 103 ASN A CA 1
ATOM 731 C C . ASN A 1 103 ? 6.451 2.318 -13.728 1.00 92.44 103 ASN A C 1
ATOM 733 O O . ASN A 1 103 ? 5.905 1.393 -14.316 1.00 92.44 103 ASN A O 1
ATOM 737 N N . SER A 1 104 ? 5.810 3.436 -13.441 1.00 91.62 104 SER A N 1
ATOM 738 C CA . SER A 1 104 ? 4.445 3.677 -13.886 1.00 91.62 104 SER A CA 1
ATOM 739 C C . SER A 1 104 ? 4.435 4.416 -15.211 1.00 91.62 104 SER A C 1
ATOM 741 O O . SER A 1 104 ? 5.351 5.201 -15.497 1.00 91.62 104 SER A O 1
ATOM 743 N N . SER A 1 105 ? 3.381 4.203 -15.994 1.00 86.12 105 SER A N 1
ATOM 744 C CA . SER A 1 105 ? 3.240 4.867 -17.285 1.00 86.12 105 SER A CA 1
ATOM 745 C C . SER A 1 105 ? 3.283 6.381 -17.172 1.00 86.12 105 SER A C 1
ATOM 747 O O . SER A 1 105 ? 2.724 7.010 -16.268 1.00 86.12 105 SER A O 1
ATOM 749 N N . ASN A 1 106 ? 3.922 7.001 -18.153 1.00 80.06 106 ASN A N 1
ATOM 750 C CA . ASN A 1 106 ? 3.881 8.442 -18.318 1.00 80.06 106 ASN A CA 1
ATOM 751 C C . ASN A 1 106 ? 3.523 8.812 -19.761 1.00 80.06 106 ASN A C 1
ATOM 753 O O . ASN A 1 106 ? 3.240 7.957 -20.590 1.00 80.06 106 ASN A O 1
ATOM 757 N N . ALA A 1 107 ? 3.535 10.105 -20.088 1.00 70.56 107 ALA A N 1
ATOM 758 C CA . ALA A 1 107 ? 3.143 10.575 -21.419 1.00 70.56 107 ALA A CA 1
ATOM 759 C C . ALA A 1 107 ? 3.999 10.013 -22.578 1.00 70.56 107 ALA A C 1
ATOM 761 O O . ALA A 1 107 ? 3.625 10.159 -23.740 1.00 70.56 107 ALA A O 1
ATOM 762 N N . THR A 1 108 ? 5.159 9.425 -22.282 1.00 70.75 108 THR A N 1
ATOM 763 C CA . THR A 1 108 ? 6.153 8.964 -23.262 1.00 70.75 108 THR A CA 1
ATOM 764 C C . THR A 1 108 ? 6.528 7.492 -23.106 1.00 70.75 108 THR A C 1
ATOM 766 O O . THR A 1 108 ? 7.379 7.012 -23.848 1.00 70.75 108 THR A O 1
ATOM 769 N N . ASP A 1 109 ? 5.939 6.797 -22.135 1.00 74.69 109 ASP A N 1
ATOM 770 C CA . ASP A 1 109 ? 6.364 5.475 -21.689 1.00 74.69 109 ASP A CA 1
ATOM 771 C C . ASP A 1 109 ? 5.153 4.676 -21.206 1.00 74.69 109 ASP A C 1
ATOM 773 O O . ASP A 1 109 ? 4.354 5.186 -20.417 1.00 74.69 109 ASP A O 1
ATOM 777 N N . ALA A 1 110 ? 5.030 3.440 -21.686 1.00 76.44 110 ALA A N 1
ATOM 778 C CA . ALA A 1 110 ? 3.937 2.546 -21.324 1.00 76.44 110 ALA A CA 1
ATOM 779 C C . ALA A 1 110 ? 4.020 2.083 -19.860 1.00 76.44 110 ALA A C 1
ATOM 781 O O . ALA A 1 110 ? 3.007 1.637 -19.334 1.00 76.44 110 ALA A O 1
ATOM 782 N N . GLY A 1 111 ? 5.169 2.264 -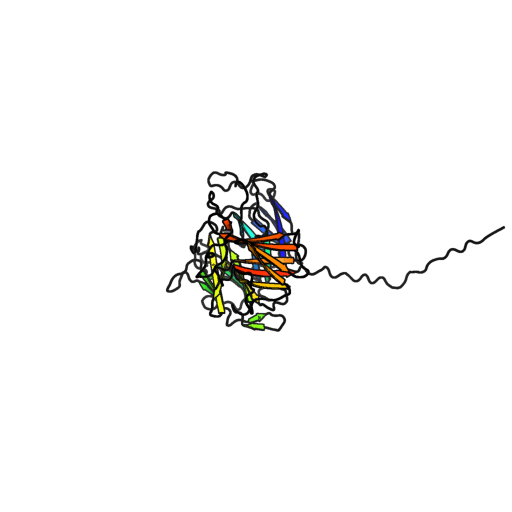19.195 1.00 81.94 111 GLY A N 1
ATOM 783 C CA . GLY A 1 111 ? 5.390 1.737 -17.851 1.00 81.94 111 GLY A CA 1
ATOM 784 C C . GLY A 1 111 ? 5.640 0.231 -17.872 1.00 81.94 111 GLY A C 1
ATOM 785 O O . GLY A 1 111 ? 5.793 -0.369 -18.936 1.00 81.94 111 GLY A O 1
ATOM 786 N N . GLY A 1 112 ? 5.693 -0.356 -16.683 1.00 86.50 112 GLY A N 1
ATOM 787 C CA . GLY A 1 112 ? 5.731 -1.803 -16.494 1.00 86.50 112 GLY A CA 1
ATOM 788 C C . GLY A 1 112 ? 7.111 -2.447 -16.392 1.00 86.50 112 GLY A C 1
ATOM 789 O O . GLY A 1 112 ? 7.242 -3.635 -16.108 1.00 86.50 112 GLY A O 1
ATOM 790 N N . ASP A 1 113 ? 8.170 -1.669 -16.548 1.00 88.00 113 ASP A N 1
ATOM 791 C CA . ASP A 1 113 ? 9.541 -2.121 -16.387 1.00 88.00 113 ASP A CA 1
ATOM 792 C C . ASP A 1 113 ? 10.018 -2.038 -14.939 1.00 88.00 113 ASP A C 1
ATOM 794 O O . ASP A 1 113 ? 9.708 -1.102 -14.200 1.00 88.00 113 ASP A O 1
ATOM 798 N N . GLU A 1 114 ? 10.906 -2.955 -14.562 1.00 90.50 114 GLU A N 1
ATOM 799 C CA . GLU A 1 114 ? 11.629 -2.905 -13.291 1.00 90.50 114 GLU A CA 1
ATOM 800 C C . GLU A 1 114 ? 12.299 -1.539 -13.060 1.00 90.50 114 GLU A C 1
ATOM 802 O O . GLU A 1 114 ? 13.148 -1.079 -13.838 1.00 90.50 114 GLU A O 1
ATOM 807 N N . PHE A 1 115 ? 11.989 -0.915 -11.925 1.00 92.44 115 PHE A N 1
ATOM 808 C CA . PHE A 1 115 ? 12.489 0.408 -11.581 1.00 92.44 115 PHE A CA 1
ATOM 809 C C . PHE A 1 115 ? 12.948 0.485 -10.133 1.00 92.44 115 PHE A C 1
ATOM 811 O O . PHE A 1 115 ? 12.334 -0.059 -9.224 1.00 92.44 115 PHE A O 1
ATOM 818 N N . ASN A 1 116 ? 14.033 1.220 -9.890 1.00 95.00 116 ASN A N 1
ATOM 819 C CA . ASN A 1 116 ? 14.548 1.385 -8.540 1.00 95.00 116 ASN A CA 1
ATOM 820 C C . ASN A 1 116 ? 13.990 2.631 -7.864 1.00 95.00 116 ASN A C 1
ATOM 822 O O . ASN A 1 116 ? 14.410 3.733 -8.214 1.00 95.00 116 ASN A O 1
ATOM 826 N N . ILE A 1 117 ? 13.159 2.475 -6.834 1.00 97.38 117 ILE A N 1
ATOM 827 C CA . ILE A 1 117 ? 12.716 3.569 -5.960 1.00 97.38 117 ILE A CA 1
ATOM 828 C C . ILE A 1 117 ? 12.645 3.105 -4.500 1.00 97.38 117 ILE A C 1
ATOM 830 O O . ILE A 1 117 ? 12.499 1.918 -4.231 1.00 97.38 117 ILE A O 1
ATOM 834 N N . ASN A 1 118 ? 12.771 4.019 -3.533 1.00 98.75 118 ASN A N 1
ATOM 835 C CA . ASN A 1 118 ? 12.665 3.630 -2.125 1.00 98.75 118 ASN A CA 1
ATOM 836 C C . ASN A 1 118 ? 11.248 3.136 -1.798 1.00 98.75 118 ASN A C 1
ATOM 838 O O . ASN A 1 118 ? 10.258 3.775 -2.163 1.00 98.75 118 ASN A O 1
ATOM 842 N N . VAL A 1 119 ? 11.161 2.061 -1.014 1.00 98.81 119 VAL A N 1
ATOM 843 C CA . VAL A 1 119 ? 9.888 1.443 -0.602 1.00 98.81 119 VAL A CA 1
ATOM 844 C C . VAL A 1 119 ? 9.852 1.192 0.903 1.00 98.81 119 VAL A C 1
ATOM 846 O O . VAL A 1 119 ? 10.887 1.068 1.558 1.00 98.81 119 VAL A O 1
ATOM 849 N N . ALA A 1 120 ? 8.661 1.136 1.478 1.00 98.69 120 ALA A N 1
ATOM 850 C CA . ALA A 1 120 ? 8.414 0.611 2.813 1.00 98.69 120 ALA A CA 1
ATOM 851 C C . ALA A 1 120 ? 7.820 -0.794 2.714 1.00 98.69 120 ALA A C 1
ATOM 853 O O . ALA A 1 120 ? 7.140 -1.116 1.737 1.00 98.69 120 ALA A O 1
ATOM 854 N N . ALA A 1 121 ? 8.069 -1.630 3.720 1.00 98.56 121 ALA A N 1
ATOM 855 C CA . ALA A 1 121 ? 7.451 -2.944 3.816 1.00 98.56 121 ALA A CA 1
ATOM 856 C C . ALA A 1 121 ? 7.103 -3.301 5.264 1.00 98.56 121 ALA A C 1
ATOM 858 O O . ALA A 1 121 ? 7.833 -2.971 6.203 1.00 98.56 121 ALA A O 1
ATOM 859 N N . ALA A 1 122 ? 5.993 -4.013 5.438 1.00 98.31 122 ALA A N 1
ATOM 860 C CA . ALA A 1 122 ? 5.539 -4.504 6.733 1.00 98.31 122 ALA A CA 1
ATOM 861 C C . ALA A 1 122 ? 4.951 -5.910 6.601 1.00 98.31 122 ALA A C 1
ATOM 863 O O . ALA A 1 122 ? 4.158 -6.180 5.704 1.00 98.31 122 ALA A O 1
ATOM 864 N N . TYR A 1 123 ? 5.349 -6.797 7.507 1.00 98.12 123 TYR A N 1
ATOM 865 C CA . TYR A 1 123 ? 4.847 -8.152 7.657 1.00 98.12 123 TYR A CA 1
ATOM 866 C C . TYR A 1 123 ? 3.829 -8.226 8.797 1.00 98.12 123 TYR A C 1
ATOM 868 O O . TYR A 1 123 ? 4.126 -7.907 9.957 1.00 98.12 123 TYR A O 1
ATOM 876 N N . PHE A 1 124 ? 2.648 -8.724 8.455 1.00 97.94 124 PHE A N 1
ATOM 877 C CA . PHE A 1 124 ? 1.489 -8.849 9.320 1.00 97.94 124 PHE A CA 1
ATOM 878 C C . PHE A 1 124 ? 1.231 -10.332 9.615 1.00 97.94 124 PHE A C 1
ATOM 880 O O . PHE A 1 124 ? 0.806 -11.063 8.717 1.00 97.94 124 PHE A O 1
ATOM 887 N N . PRO A 1 125 ? 1.498 -10.808 10.846 1.00 97.25 125 PRO A N 1
ATOM 888 C CA . PRO A 1 125 ? 1.261 -12.201 11.199 1.00 97.25 125 PRO A CA 1
ATOM 889 C C . PRO A 1 125 ? -0.239 -12.500 11.290 1.00 97.25 125 PRO A C 1
ATOM 891 O O . PRO A 1 125 ? -0.997 -11.757 11.918 1.00 97.25 125 PRO A O 1
ATOM 894 N N . TYR A 1 126 ? -0.667 -13.634 10.743 1.00 97.12 126 TYR A N 1
ATOM 895 C CA . TYR A 1 126 ? -2.070 -14.064 10.754 1.00 97.12 126 TYR A CA 1
ATOM 896 C C . TYR A 1 126 ? -2.600 -14.420 12.149 1.00 97.12 126 TYR A C 1
ATOM 898 O O . TYR A 1 126 ? -3.806 -14.545 12.341 1.00 97.12 126 TYR A O 1
ATOM 906 N N . THR A 1 127 ? -1.721 -14.560 13.143 1.00 95.50 127 THR A N 1
ATOM 907 C CA . THR A 1 127 ? -2.116 -14.682 14.554 1.00 95.50 127 THR A CA 1
ATOM 908 C C . THR A 1 127 ? -2.666 -13.378 15.130 1.00 95.50 127 THR A C 1
ATOM 910 O O . THR A 1 127 ? -3.377 -13.409 16.131 1.00 95.50 127 THR A O 1
ATOM 913 N N . GLU A 1 128 ? -2.331 -12.237 14.524 1.00 95.88 128 GLU A N 1
ATOM 914 C CA . GLU A 1 128 ? -2.735 -10.905 14.988 1.00 95.88 128 GLU A CA 1
ATOM 915 C C . GLU A 1 128 ? -3.702 -10.227 14.009 1.00 95.88 128 GLU A C 1
ATOM 917 O O . GLU A 1 128 ? -4.629 -9.550 14.455 1.00 95.88 128 GLU A O 1
ATOM 922 N N . TYR A 1 129 ? -3.522 -10.454 12.705 1.00 97.88 129 TYR A N 1
ATOM 923 C CA . TYR A 1 129 ? -4.199 -9.732 11.630 1.00 97.88 129 TYR A CA 1
ATOM 924 C C . TYR A 1 129 ? -5.114 -10.627 10.790 1.00 97.88 129 TYR A C 1
ATOM 926 O O . TYR A 1 129 ? -4.826 -11.804 10.566 1.00 97.88 129 TYR A O 1
ATOM 934 N N . LEU A 1 130 ? -6.193 -10.037 10.265 1.00 98.38 130 LEU A N 1
ATOM 935 C CA . LEU A 1 130 ? -6.976 -10.616 9.172 1.00 98.38 130 LEU A CA 1
ATOM 936 C C . LEU A 1 130 ? -6.332 -10.184 7.852 1.00 98.38 130 LEU A C 1
ATOM 938 O O . LEU A 1 130 ? -6.280 -8.993 7.558 1.00 98.38 130 LEU A O 1
ATOM 942 N N . GLY A 1 131 ? -5.841 -11.121 7.054 1.00 97.94 131 GLY A N 1
ATOM 943 C CA . GLY A 1 131 ? -5.202 -10.798 5.781 1.00 97.94 131 GLY A CA 1
ATOM 944 C C . GLY A 1 131 ? -5.062 -12.010 4.881 1.00 97.94 131 GLY A C 1
ATOM 945 O O . GLY A 1 131 ? -5.281 -13.145 5.310 1.00 97.94 131 GLY A O 1
ATOM 946 N N . GLY A 1 132 ? -4.685 -11.768 3.633 1.00 97.00 132 GLY A N 1
ATOM 947 C CA . GLY A 1 132 ? -4.492 -12.837 2.670 1.00 97.00 132 GLY A CA 1
ATOM 948 C C . GLY A 1 132 ? -3.707 -12.419 1.441 1.00 97.00 132 GLY A C 1
ATOM 949 O O . GLY A 1 132 ? -3.676 -11.252 1.058 1.00 97.00 132 GLY A O 1
ATOM 950 N N . HIS A 1 133 ? -3.087 -13.420 0.829 1.00 96.88 133 HIS A N 1
ATOM 951 C CA . HIS A 1 133 ? -2.498 -13.384 -0.498 1.00 96.88 133 HIS A CA 1
ATOM 952 C C . HIS A 1 133 ? -3.432 -14.134 -1.448 1.00 96.88 133 HIS A C 1
ATOM 954 O O . HIS A 1 133 ? -3.536 -15.365 -1.379 1.00 96.88 133 HIS A O 1
ATOM 960 N N . LEU A 1 134 ? -4.093 -13.393 -2.329 1.00 96.19 134 LEU A N 1
ATOM 961 C CA . LEU A 1 134 ? -5.012 -13.924 -3.326 1.00 96.19 134 LEU A CA 1
ATOM 962 C C . LEU A 1 134 ? -4.273 -14.252 -4.616 1.00 96.19 134 LEU A C 1
ATOM 964 O O . LEU A 1 134 ? -3.448 -13.465 -5.075 1.00 96.19 134 LEU A O 1
ATOM 968 N N . ARG A 1 135 ? -4.559 -15.428 -5.168 1.00 94.31 135 ARG A N 1
ATOM 969 C CA . ARG A 1 135 ? -4.044 -15.886 -6.458 1.00 94.31 135 ARG A CA 1
ATOM 970 C C . ARG A 1 135 ? -5.152 -16.569 -7.241 1.00 94.31 135 ARG A C 1
ATOM 972 O O . ARG A 1 135 ? -6.176 -16.932 -6.661 1.00 94.31 135 ARG A O 1
ATOM 979 N N . ASN A 1 136 ? -4.898 -16.829 -8.517 1.00 93.50 136 ASN A N 1
ATOM 980 C CA . ASN A 1 136 ? -5.630 -17.866 -9.231 1.00 93.50 136 ASN A CA 1
ATOM 981 C C . ASN A 1 136 ? -4.906 -19.209 -9.129 1.00 93.50 136 ASN A C 1
ATOM 983 O O . ASN A 1 136 ? -3.681 -19.293 -9.246 1.00 93.50 136 ASN A O 1
ATOM 987 N N . ALA A 1 137 ? -5.678 -20.273 -8.931 1.00 92.94 137 ALA A N 1
ATOM 988 C CA . ALA A 1 137 ? -5.175 -21.631 -8.772 1.00 92.94 137 ALA A CA 1
ATOM 989 C C . ALA A 1 137 ? -4.446 -22.154 -10.024 1.00 92.94 137 ALA A C 1
ATOM 991 O O . ALA A 1 137 ? -3.639 -23.079 -9.922 1.00 92.94 137 ALA A O 1
ATOM 992 N N . ALA A 1 138 ? -4.730 -21.575 -11.195 1.00 92.44 138 ALA A N 1
ATOM 993 C CA . ALA A 1 138 ? -4.103 -21.933 -12.464 1.00 92.44 138 ALA A CA 1
ATOM 994 C C . ALA A 1 138 ? -2.677 -21.377 -12.621 1.00 92.44 138 ALA A C 1
ATOM 996 O O . ALA A 1 138 ? -1.915 -21.897 -13.436 1.00 92.44 138 ALA A O 1
ATOM 997 N N . GLY A 1 139 ? -2.295 -20.360 -11.847 1.00 89.31 139 GLY A N 1
ATOM 998 C CA . GLY A 1 139 ? -0.980 -19.742 -11.960 1.00 89.31 139 GLY A CA 1
ATOM 999 C C . GLY A 1 139 ? -0.812 -18.811 -13.170 1.00 89.31 139 GLY A C 1
ATOM 1000 O O . GLY A 1 139 ? 0.321 -18.614 -13.602 1.00 89.31 139 GLY A O 1
ATOM 1001 N N . THR A 1 140 ? -1.894 -18.304 -13.767 1.00 90.12 140 THR A N 1
ATOM 1002 C CA . THR A 1 140 ? -1.891 -17.590 -15.061 1.00 90.12 140 THR A CA 1
ATOM 1003 C C . THR A 1 140 ? -2.223 -16.108 -14.916 1.00 90.12 140 THR A C 1
ATOM 1005 O O . THR A 1 140 ? -3.040 -15.763 -14.080 1.00 90.12 140 THR A O 1
ATOM 1008 N N . ASN A 1 141 ? -1.691 -15.228 -15.759 1.00 89.12 141 ASN A N 1
ATOM 1009 C CA . ASN A 1 141 ? -2.115 -13.817 -15.797 1.00 89.12 141 ASN A CA 1
ATOM 1010 C C . ASN A 1 141 ? -3.603 -13.704 -16.158 1.00 89.12 141 ASN A C 1
ATOM 1012 O O . ASN A 1 141 ? -4.115 -14.542 -16.916 1.00 89.12 141 ASN A O 1
ATOM 1016 N N . GLY A 1 142 ? -4.302 -12.697 -15.635 1.00 89.94 142 GLY A N 1
ATOM 1017 C CA . GLY A 1 142 ? -5.708 -12.462 -15.982 1.00 89.94 142 GLY A CA 1
ATOM 1018 C C . GLY A 1 142 ? -6.716 -13.423 -15.325 1.00 89.94 142 GLY A C 1
ATOM 1019 O O . GLY A 1 142 ? -7.888 -13.436 -15.710 1.00 89.94 142 GLY A O 1
ATOM 1020 N N . GLY A 1 143 ? -6.288 -14.288 -14.397 1.00 91.81 143 GLY A N 1
ATOM 1021 C CA . GLY A 1 143 ? -7.130 -15.343 -13.809 1.00 91.81 143 GLY A CA 1
ATOM 1022 C C . GLY A 1 143 ? -7.841 -14.940 -12.503 1.00 91.81 143 GLY A C 1
ATOM 1023 O O . GLY A 1 143 ? -7.287 -14.168 -11.718 1.00 91.81 143 GLY A O 1
ATOM 1024 N N . PRO A 1 144 ? -9.038 -15.492 -12.209 1.00 93.88 144 PRO A N 1
ATOM 1025 C CA . PRO A 1 144 ? -9.849 -15.110 -11.047 1.00 93.88 144 PRO A CA 1
ATOM 1026 C C . PRO A 1 144 ? -9.130 -15.380 -9.723 1.00 93.88 144 PRO A C 1
ATOM 1028 O O . PRO A 1 144 ? -8.502 -16.420 -9.568 1.00 93.88 144 PRO A O 1
ATOM 1031 N N . ASN A 1 145 ? -9.283 -14.507 -8.729 1.00 94.75 145 ASN A N 1
ATOM 1032 C CA . ASN A 1 145 ? -8.744 -14.700 -7.380 1.00 94.75 145 ASN A CA 1
ATOM 1033 C C . ASN A 1 145 ? -9.522 -15.791 -6.614 1.00 94.75 145 ASN A C 1
ATOM 1035 O O . ASN A 1 145 ? -10.282 -15.523 -5.681 1.00 94.75 145 ASN A O 1
ATOM 1039 N N . ASP A 1 146 ? -9.334 -17.043 -7.032 1.00 94.94 146 ASP A N 1
ATOM 1040 C CA . ASP A 1 146 ? -10.020 -18.250 -6.564 1.00 94.94 146 ASP A CA 1
ATOM 1041 C C . ASP A 1 146 ? -9.160 -19.124 -5.631 1.00 94.94 146 ASP A C 1
ATOM 1043 O O . ASP A 1 146 ? -9.559 -20.230 -5.258 1.00 94.94 146 ASP A O 1
ATOM 1047 N N . GLN A 1 147 ? -7.999 -18.619 -5.204 1.00 95.75 147 GLN A N 1
ATOM 1048 C CA . GLN A 1 147 ? -7.094 -19.285 -4.275 1.00 95.75 147 GLN A CA 1
ATOM 1049 C C . GLN A 1 147 ? -6.601 -18.340 -3.167 1.00 95.75 147 GLN A C 1
ATOM 1051 O O . GLN A 1 147 ? -6.044 -17.273 -3.421 1.00 95.75 147 GLN A O 1
ATOM 1056 N N . LEU A 1 148 ? -6.702 -18.791 -1.910 1.00 95.62 148 LEU A N 1
ATOM 1057 C CA . LEU A 1 148 ? -5.983 -18.209 -0.770 1.00 95.62 148 LEU A CA 1
ATOM 1058 C C . LEU A 1 148 ? -4.602 -18.858 -0.685 1.00 95.62 148 LEU A C 1
ATOM 1060 O O . LEU A 1 148 ? -4.424 -19.881 -0.024 1.00 95.62 148 LEU A O 1
ATOM 1064 N N . ALA A 1 149 ? -3.616 -18.289 -1.374 1.00 93.56 149 ALA A N 1
ATOM 1065 C CA . ALA A 1 149 ? -2.264 -18.843 -1.392 1.00 93.56 149 ALA A CA 1
ATOM 1066 C C . ALA A 1 149 ? -1.595 -18.783 -0.010 1.00 93.56 149 ALA A C 1
ATOM 1068 O O . ALA A 1 149 ? -0.678 -19.551 0.288 1.00 93.56 149 ALA A O 1
ATOM 1069 N N . SER A 1 150 ? -1.980 -17.808 0.809 1.00 94.50 150 SER A N 1
ATOM 1070 C CA . SER A 1 150 ? -1.864 -17.823 2.268 1.00 94.50 150 SER A CA 1
ATOM 1071 C C . SER A 1 150 ? -2.893 -16.851 2.836 1.00 94.50 150 SER A C 1
ATOM 1073 O O . SER A 1 150 ? -3.227 -15.870 2.175 1.00 94.50 150 SER A O 1
ATOM 1075 N N . ALA A 1 151 ? -3.438 -17.128 4.016 1.00 97.00 151 ALA A N 1
ATOM 1076 C CA . ALA A 1 151 ? -4.444 -16.276 4.638 1.00 97.00 151 ALA A CA 1
ATOM 1077 C C . ALA A 1 151 ? -4.596 -16.604 6.121 1.00 97.00 151 ALA A C 1
ATOM 1079 O O . ALA A 1 151 ? -4.261 -17.708 6.562 1.00 97.00 151 ALA A O 1
ATOM 1080 N N . THR A 1 152 ? -5.190 -15.678 6.868 1.00 96.81 152 THR A N 1
ATOM 1081 C CA . THR A 1 152 ? -5.713 -15.984 8.199 1.00 96.81 152 THR A CA 1
ATOM 1082 C C . THR A 1 152 ? -6.706 -17.138 8.112 1.00 96.81 152 THR A C 1
ATOM 1084 O O . THR A 1 152 ? -7.590 -17.141 7.258 1.00 96.81 152 THR A O 1
ATOM 1087 N N . SER A 1 153 ? -6.589 -18.117 9.011 1.00 95.94 153 SER A N 1
ATOM 1088 C CA . SER A 1 153 ? -7.336 -19.384 8.942 1.00 95.94 153 SER A CA 1
ATOM 1089 C C . SER A 1 153 ? -8.860 -19.245 9.036 1.00 95.94 153 SER A C 1
ATOM 1091 O O . SER A 1 153 ? -9.582 -20.175 8.688 1.00 95.94 153 SER A O 1
ATOM 1093 N N . SER A 1 154 ? -9.358 -18.098 9.501 1.00 95.56 154 SER A N 1
ATOM 1094 C CA . SER A 1 154 ? -10.784 -17.771 9.537 1.00 95.56 154 SER A CA 1
ATOM 1095 C C . SER A 1 154 ? -11.347 -17.307 8.187 1.00 95.56 154 SER A C 1
ATOM 1097 O O . SER A 1 154 ? -12.568 -17.258 8.027 1.00 95.56 154 SER A O 1
ATOM 1099 N N . LEU A 1 155 ? -10.497 -16.976 7.209 1.00 97.19 155 LEU A N 1
ATOM 1100 C CA . LEU A 1 155 ? -10.926 -16.558 5.876 1.00 97.19 155 LEU A CA 1
ATOM 1101 C C . LEU A 1 155 ? -11.317 -17.759 5.017 1.00 97.19 155 LEU A C 1
ATOM 1103 O O . LEU A 1 155 ? -10.672 -18.803 5.022 1.00 97.19 155 LEU A O 1
ATOM 1107 N N . VAL A 1 156 ? -12.401 -17.589 4.258 1.00 97.56 156 VAL A N 1
ATOM 1108 C CA . VAL A 1 156 ? -13.017 -18.647 3.450 1.00 97.56 156 VAL A CA 1
ATOM 1109 C C . VAL A 1 156 ? -13.413 -18.053 2.102 1.00 97.56 156 VAL A C 1
ATOM 1111 O O . VAL A 1 156 ? -14.132 -17.051 2.056 1.00 97.56 156 VAL A O 1
ATOM 1114 N N . LEU A 1 157 ? -12.950 -18.667 1.011 1.00 96.50 157 LEU A N 1
ATOM 1115 C CA . LEU A 1 157 ? -13.336 -18.298 -0.356 1.00 96.50 157 LEU A CA 1
ATOM 1116 C C . LEU A 1 157 ? -14.838 -18.489 -0.576 1.00 96.50 157 LEU A C 1
ATOM 1118 O O . LEU A 1 157 ? -15.447 -19.407 -0.029 1.00 96.50 157 LEU A O 1
ATOM 1122 N N . GLY A 1 158 ? -15.446 -17.605 -1.361 1.00 95.75 158 GLY A N 1
ATOM 1123 C CA . GLY A 1 158 ? -16.886 -17.597 -1.621 1.00 95.75 158 GLY A CA 1
ATOM 1124 C C . GLY A 1 158 ? -17.741 -17.093 -0.451 1.00 95.75 158 GLY A C 1
ATOM 1125 O O . GLY A 1 158 ? -18.946 -16.940 -0.615 1.00 95.75 158 GLY A O 1
ATOM 1126 N N . THR A 1 159 ? -17.145 -16.833 0.720 1.00 96.81 159 THR A N 1
ATOM 1127 C CA . THR A 1 159 ? -17.826 -16.234 1.883 1.00 96.81 159 THR A CA 1
ATOM 1128 C C . THR A 1 159 ? -17.195 -14.898 2.255 1.00 96.81 159 THR A C 1
ATOM 1130 O O . THR A 1 159 ? -17.839 -13.864 2.145 1.00 96.81 159 THR A O 1
ATOM 1133 N N . HIS A 1 160 ? -15.927 -14.918 2.668 1.00 97.94 160 HIS A N 1
ATOM 1134 C CA . HIS A 1 160 ? -15.198 -13.727 3.110 1.00 97.94 160 HIS A CA 1
ATOM 1135 C C . HIS A 1 160 ? -14.390 -13.092 1.977 1.00 97.94 160 HIS A C 1
ATOM 1137 O O . HIS A 1 160 ? -14.076 -11.911 2.032 1.00 97.94 160 HIS A O 1
ATOM 1143 N N . VAL A 1 161 ? -14.029 -13.880 0.963 1.00 97.94 161 VAL A N 1
ATOM 1144 C CA . VAL A 1 161 ? -13.285 -13.431 -0.216 1.00 97.94 161 VAL A CA 1
ATOM 1145 C C . VAL A 1 161 ? -14.036 -13.911 -1.447 1.00 97.94 161 VAL A C 1
ATOM 1147 O O . VAL A 1 161 ? -14.187 -15.119 -1.640 1.00 97.94 161 VAL A O 1
ATOM 1150 N N . VAL A 1 162 ? -14.537 -12.977 -2.251 1.00 97.25 162 VAL A N 1
ATOM 1151 C CA . VAL A 1 162 ? -15.325 -13.268 -3.453 1.00 97.25 162 VAL A CA 1
ATOM 1152 C C . VAL A 1 162 ? -14.738 -12.498 -4.625 1.00 97.25 162 VAL A C 1
ATOM 1154 O O . VAL A 1 162 ? -14.801 -11.270 -4.666 1.00 97.25 162 VAL A O 1
ATOM 1157 N N . ASP A 1 163 ? -14.178 -13.224 -5.584 1.00 96.44 163 ASP A N 1
ATOM 1158 C CA . ASP A 1 163 ? -13.772 -12.652 -6.861 1.00 96.44 163 ASP A CA 1
ATOM 1159 C C . ASP A 1 163 ? -15.009 -12.188 -7.647 1.00 96.44 163 ASP A C 1
ATOM 1161 O O . ASP A 1 163 ? -15.980 -12.936 -7.804 1.00 96.44 163 ASP A O 1
ATOM 1165 N N . LEU A 1 164 ? -14.996 -10.941 -8.120 1.00 95.75 164 LEU A N 1
ATOM 1166 C CA . LEU A 1 164 ? -16.141 -10.344 -8.805 1.00 95.75 164 LEU A CA 1
ATOM 1167 C C . LEU A 1 164 ? -16.077 -10.496 -10.329 1.00 95.75 164 LEU A C 1
ATOM 1169 O O . LEU A 1 164 ? -17.062 -10.182 -10.998 1.00 95.75 164 LEU A O 1
ATOM 1173 N N . SER A 1 165 ? -14.994 -11.033 -10.901 1.00 91.69 165 SER A N 1
ATOM 1174 C CA . SER A 1 165 ? -14.911 -11.317 -12.344 1.00 91.69 165 SER A CA 1
ATOM 1175 C C . SER A 1 165 ? -15.879 -12.421 -12.776 1.00 91.69 165 SER A C 1
ATOM 1177 O O . SER A 1 165 ? -16.329 -12.452 -13.919 1.00 91.69 165 SER A O 1
ATOM 1179 N N . THR A 1 166 ? -16.262 -13.289 -11.839 1.00 85.69 166 THR A N 1
ATOM 1180 C CA . THR A 1 166 ? -17.203 -14.397 -12.063 1.00 85.69 166 THR A CA 1
ATOM 1181 C C . THR A 1 166 ? -18.623 -14.102 -11.563 1.00 85.69 166 THR A C 1
ATOM 1183 O O . THR A 1 166 ? -19.496 -14.972 -11.608 1.00 85.69 166 THR A O 1
ATOM 1186 N N . ALA A 1 167 ? -18.883 -12.877 -11.090 1.00 85.88 167 ALA A N 1
ATOM 1187 C CA . ALA A 1 167 ? -20.196 -12.468 -10.603 1.00 85.88 167 ALA A CA 1
ATOM 1188 C C . ALA A 1 167 ? -21.236 -12.359 -11.736 1.00 85.88 167 ALA A C 1
ATOM 1190 O O . ALA A 1 167 ? -20.907 -12.301 -12.918 1.00 85.88 167 ALA A O 1
ATOM 1191 N N . THR A 1 168 ? -22.524 -12.268 -11.368 1.00 85.44 168 THR A N 1
ATOM 1192 C CA . THR A 1 168 ? -23.626 -12.092 -12.346 1.00 85.44 168 THR A CA 1
ATOM 1193 C C . THR A 1 168 ? -23.438 -10.833 -13.201 1.00 85.44 168 THR A C 1
ATOM 1195 O O . THR A 1 168 ? -23.768 -10.835 -14.385 1.00 85.44 168 THR A O 1
ATOM 1198 N N . THR A 1 169 ? -22.875 -9.782 -12.601 1.00 87.19 169 THR A N 1
ATOM 1199 C CA . THR A 1 169 ? -22.358 -8.605 -13.300 1.00 87.19 169 THR A CA 1
ATOM 1200 C C . THR A 1 169 ? -20.841 -8.601 -13.110 1.00 87.19 169 THR A C 1
ATOM 1202 O O . THR A 1 169 ? -20.388 -8.157 -12.052 1.00 87.19 169 THR A O 1
ATOM 1205 N N . PRO A 1 170 ? -20.068 -9.140 -14.071 1.00 88.62 170 PRO A N 1
ATOM 1206 C CA . PRO A 1 170 ? -18.621 -9.253 -13.950 1.00 88.62 170 PRO A CA 1
ATOM 1207 C C . PRO A 1 170 ? -17.942 -7.909 -13.697 1.00 88.62 170 PRO A C 1
ATOM 1209 O O . PRO A 1 170 ? -18.209 -6.924 -14.386 1.00 88.62 170 PRO A O 1
ATOM 1212 N N . ALA A 1 171 ? -17.029 -7.899 -12.734 1.00 91.25 171 ALA A N 1
ATOM 1213 C CA . ALA A 1 171 ? -16.139 -6.791 -12.428 1.00 91.25 171 ALA A CA 1
ATOM 1214 C C . ALA A 1 171 ? -14.704 -7.341 -12.328 1.00 91.25 171 ALA A C 1
ATOM 1216 O O . ALA A 1 171 ? -14.250 -7.651 -11.224 1.00 91.25 171 ALA A O 1
ATOM 1217 N N . PRO A 1 172 ? -14.014 -7.550 -13.469 1.00 92.06 172 PRO A N 1
ATOM 1218 C CA . PRO A 1 172 ? -12.645 -8.061 -13.473 1.00 92.06 172 PRO A CA 1
ATOM 1219 C C . PRO A 1 172 ? -11.714 -7.143 -12.677 1.00 92.06 172 PRO A C 1
ATOM 1221 O O . PRO A 1 172 ? -11.964 -5.942 -12.565 1.00 92.06 172 PRO A O 1
ATOM 1224 N N . GLY A 1 173 ? -10.688 -7.733 -12.068 1.00 93.94 173 GLY A N 1
ATOM 1225 C CA . GLY A 1 173 ? -9.733 -7.040 -11.205 1.00 93.94 173 GLY A CA 1
ATOM 1226 C C . GLY A 1 173 ? -10.298 -6.594 -9.859 1.00 93.94 173 GLY A C 1
ATOM 1227 O O . GLY A 1 173 ? -9.587 -5.966 -9.082 1.00 93.94 173 GLY A O 1
ATOM 1228 N N . GLN A 1 174 ? -11.554 -6.919 -9.536 1.00 96.25 174 GLN A N 1
ATOM 1229 C CA . GLN A 1 174 ? -12.173 -6.561 -8.261 1.00 96.25 174 GLN A CA 1
ATOM 1230 C C . GLN A 1 174 ? -12.465 -7.802 -7.420 1.00 96.25 174 GLN A C 1
ATOM 1232 O O . GLN A 1 174 ? -13.082 -8.764 -7.874 1.00 96.25 174 GLN A O 1
ATOM 1237 N N . THR A 1 175 ? -12.062 -7.759 -6.153 1.00 97.38 175 THR A N 1
ATOM 1238 C CA . THR A 1 175 ? -12.357 -8.802 -5.163 1.00 97.38 175 THR A CA 1
ATOM 1239 C C . THR A 1 175 ? -13.076 -8.191 -3.966 1.00 97.38 175 THR A C 1
ATOM 1241 O O . THR A 1 175 ? -12.561 -7.274 -3.327 1.00 97.38 175 THR A O 1
ATOM 1244 N N . LEU A 1 176 ? -14.260 -8.703 -3.635 1.00 97.75 176 LEU A N 1
ATOM 1245 C CA . LEU A 1 176 ? -14.984 -8.347 -2.418 1.00 97.75 176 LEU A CA 1
ATOM 1246 C C . LEU A 1 176 ? -14.360 -9.048 -1.207 1.00 97.75 176 LEU A C 1
ATOM 1248 O O . LEU A 1 176 ? -14.147 -10.261 -1.223 1.00 97.75 176 LEU A O 1
ATOM 1252 N N . ILE A 1 177 ? -14.145 -8.279 -0.145 1.00 98.44 177 ILE A N 1
ATOM 1253 C CA . ILE A 1 177 ? -13.636 -8.731 1.143 1.00 98.44 177 ILE A CA 1
ATOM 1254 C C . ILE A 1 177 ? -14.679 -8.433 2.228 1.00 98.44 177 ILE A C 1
ATOM 1256 O O . ILE A 1 177 ? -14.952 -7.274 2.552 1.00 98.44 177 ILE A O 1
ATOM 1260 N N . ASP A 1 178 ? -15.260 -9.481 2.805 1.00 98.31 178 ASP A N 1
ATOM 1261 C CA . ASP A 1 178 ? -16.256 -9.402 3.872 1.00 98.31 178 ASP A CA 1
ATOM 1262 C C . ASP A 1 178 ? -15.699 -9.976 5.179 1.00 98.31 178 ASP A C 1
ATOM 1264 O O . ASP A 1 178 ? -15.534 -11.185 5.332 1.00 98.31 178 ASP A O 1
ATOM 1268 N N . PHE A 1 179 ? -15.424 -9.095 6.140 1.00 97.44 179 PHE A N 1
ATOM 1269 C CA . PHE A 1 179 ? -14.993 -9.481 7.484 1.00 97.44 179 PHE A CA 1
ATOM 1270 C C . PHE A 1 179 ? -16.079 -9.311 8.544 1.00 97.44 179 PHE A C 1
ATOM 1272 O O . PHE A 1 179 ? -15.786 -9.468 9.726 1.00 97.44 179 PHE A O 1
ATOM 1279 N N . ARG A 1 180 ? -17.324 -8.983 8.175 1.00 95.94 180 ARG A N 1
ATOM 1280 C CA . ARG A 1 180 ? -18.360 -8.579 9.148 1.00 95.94 180 ARG A CA 1
ATOM 1281 C C . ARG A 1 180 ? -18.744 -9.692 10.129 1.00 95.94 180 ARG A C 1
ATOM 1283 O O . ARG A 1 180 ? -19.377 -9.428 11.146 1.00 95.94 180 ARG A O 1
ATOM 1290 N N . THR A 1 181 ? -18.357 -10.928 9.830 1.00 96.94 181 THR A N 1
ATOM 1291 C CA . THR A 1 181 ? -18.516 -12.132 10.659 1.00 96.94 181 THR A CA 1
ATOM 1292 C C . THR A 1 181 ? -17.249 -12.510 11.437 1.00 96.94 181 THR A C 1
ATOM 1294 O O . THR A 1 181 ? -17.263 -13.492 12.181 1.00 96.94 181 THR A O 1
ATOM 1297 N N . LEU A 1 182 ? -16.154 -11.765 11.273 1.00 97.31 182 LEU A N 1
ATOM 1298 C CA . LEU A 1 182 ? -14.834 -12.054 11.825 1.00 97.31 182 LEU A CA 1
ATOM 1299 C C . LEU A 1 182 ? -14.411 -10.993 12.839 1.00 97.31 182 LEU A C 1
ATOM 1301 O O . LEU A 1 182 ? -14.696 -9.803 12.701 1.00 97.31 182 LEU A O 1
ATOM 1305 N N . ASN A 1 183 ? -13.676 -11.442 13.854 1.00 96.75 183 ASN A N 1
ATOM 1306 C CA . ASN A 1 183 ? -13.107 -10.557 14.857 1.00 96.75 183 ASN A CA 1
ATOM 1307 C C . ASN A 1 183 ? -11.687 -10.132 14.472 1.00 96.75 183 ASN A C 1
ATOM 1309 O O . ASN A 1 183 ? -10.869 -10.972 14.097 1.00 96.75 183 ASN A O 1
ATOM 1313 N N . ALA A 1 184 ? -11.386 -8.849 14.645 1.00 95.69 184 ALA A N 1
ATOM 1314 C CA . ALA A 1 184 ? -10.032 -8.313 14.641 1.00 95.69 184 ALA A CA 1
ATOM 1315 C C . ALA A 1 184 ? -9.570 -8.030 16.073 1.00 95.69 184 ALA A C 1
ATOM 1317 O O . ALA A 1 184 ? -10.366 -7.634 16.929 1.00 95.69 184 ALA A O 1
ATOM 1318 N N . ASN A 1 185 ? -8.276 -8.217 16.328 1.00 93.31 185 ASN A N 1
ATOM 1319 C CA . ASN A 1 185 ? -7.672 -7.913 17.619 1.00 93.31 185 ASN A CA 1
ATOM 1320 C C . ASN A 1 185 ? -7.502 -6.399 17.792 1.00 93.31 185 ASN A C 1
ATOM 1322 O O . ASN A 1 185 ? -7.062 -5.708 16.878 1.00 93.31 185 ASN A O 1
ATOM 1326 N N . THR A 1 186 ? -7.819 -5.890 18.983 1.00 94.12 186 THR A N 1
ATOM 1327 C CA . THR A 1 186 ? -7.585 -4.488 19.361 1.00 94.12 186 THR A CA 1
ATOM 1328 C C . THR A 1 186 ? -7.052 -4.412 20.787 1.00 94.12 186 THR A C 1
ATOM 1330 O O . THR A 1 186 ? -7.137 -5.389 21.540 1.00 94.12 186 THR A O 1
ATOM 1333 N N . ARG A 1 187 ? -6.538 -3.248 21.189 1.00 91.25 187 ARG A N 1
ATOM 1334 C CA . ARG A 1 187 ? -6.103 -2.974 22.565 1.00 91.25 187 ARG A CA 1
ATOM 1335 C C . ARG A 1 187 ? -7.252 -3.106 23.572 1.00 91.25 187 ARG A C 1
ATOM 1337 O O . ARG A 1 187 ? -7.025 -3.567 24.688 1.00 91.25 187 ARG A O 1
ATOM 1344 N N . SER A 1 188 ? -8.472 -2.760 23.168 1.00 92.25 188 SER A N 1
ATOM 1345 C CA . SER A 1 188 ? -9.687 -2.845 23.993 1.00 92.25 188 SER A CA 1
ATOM 1346 C C . SER A 1 188 ? -10.397 -4.208 23.932 1.00 92.25 188 SER A C 1
ATOM 1348 O O . SER A 1 188 ? -11.441 -4.388 24.560 1.00 92.25 188 SER A O 1
ATOM 1350 N N . GLY A 1 189 ? -9.833 -5.180 23.209 1.00 92.88 189 GLY A N 1
ATOM 1351 C CA . GLY A 1 189 ? -10.402 -6.513 22.998 1.00 92.88 189 GLY A CA 1
ATOM 1352 C C . GLY A 1 189 ? -10.937 -6.732 21.575 1.00 92.88 189 GLY A C 1
ATOM 1353 O O . GLY A 1 189 ? -10.940 -5.811 20.761 1.00 92.88 189 GLY A O 1
ATOM 1354 N N . PRO A 1 190 ? -11.357 -7.956 21.219 1.00 93.75 190 PRO A N 1
ATOM 1355 C CA . PRO A 1 190 ? -11.775 -8.249 19.852 1.00 93.75 190 PRO A CA 1
ATOM 1356 C C . PRO A 1 190 ? -13.022 -7.456 19.429 1.00 93.75 190 PRO A C 1
ATOM 1358 O O . PRO A 1 190 ? -13.984 -7.362 20.193 1.00 93.75 190 PRO A O 1
ATOM 1361 N N . ILE A 1 191 ? -13.023 -6.928 18.202 1.00 94.69 191 ILE A N 1
ATOM 1362 C CA . ILE A 1 191 ? -14.177 -6.247 17.586 1.00 94.69 191 ILE A CA 1
ATOM 1363 C C . ILE A 1 191 ? -14.541 -6.901 16.256 1.00 94.69 191 ILE A C 1
ATOM 1365 O O . ILE A 1 191 ? -13.670 -7.467 15.600 1.00 94.69 191 ILE A O 1
ATOM 1369 N N . LEU A 1 192 ? -15.790 -6.743 15.807 1.00 96.00 192 LEU A N 1
ATOM 1370 C CA . LEU A 1 192 ? -16.156 -7.090 14.433 1.00 96.00 192 LEU A CA 1
ATOM 1371 C C . LEU A 1 192 ? -15.427 -6.172 13.444 1.00 96.00 192 LEU A C 1
ATOM 1373 O O . LEU A 1 192 ? -15.477 -4.938 13.550 1.00 96.00 192 LEU A O 1
ATOM 1377 N N . ALA A 1 193 ? -14.739 -6.789 12.489 1.00 97.25 193 ALA A N 1
ATOM 1378 C CA . ALA A 1 193 ? -14.009 -6.081 11.453 1.00 97.25 193 ALA A CA 1
ATOM 1379 C C . ALA A 1 193 ? -14.969 -5.554 10.379 1.00 97.25 193 ALA A C 1
ATOM 1381 O O . ALA A 1 193 ? -15.845 -6.268 9.889 1.00 97.25 193 ALA A O 1
ATOM 1382 N N . SER A 1 194 ? -14.819 -4.282 10.018 1.00 97.69 194 SER A N 1
ATOM 1383 C CA . SER A 1 194 ? -15.643 -3.644 8.991 1.00 97.69 194 SER A CA 1
ATOM 1384 C C . SER A 1 194 ? -14.977 -2.387 8.443 1.00 97.69 194 SER A C 1
ATOM 1386 O O . SER A 1 194 ? -14.082 -1.813 9.067 1.00 97.69 194 SER A O 1
ATOM 1388 N N . SER A 1 195 ? -15.484 -1.883 7.323 1.00 97.12 195 SER A N 1
ATOM 1389 C CA . SER A 1 195 ? -15.067 -0.598 6.758 1.00 97.12 195 SER A CA 1
ATOM 1390 C C . SER A 1 195 ? -15.374 0.616 7.644 1.00 97.12 195 SER A C 1
ATOM 1392 O O . SER A 1 195 ? -14.864 1.703 7.364 1.00 97.12 195 SER A O 1
ATOM 1394 N N . ALA A 1 196 ? -16.150 0.449 8.720 1.00 96.75 196 ALA A N 1
ATOM 1395 C CA . ALA A 1 196 ? -16.448 1.484 9.709 1.00 96.75 196 ALA A CA 1
ATOM 1396 C C . ALA A 1 196 ? -15.545 1.436 10.958 1.00 96.75 196 ALA A C 1
ATOM 1398 O O . ALA A 1 196 ? -15.572 2.377 11.747 1.00 96.75 196 ALA A O 1
ATOM 1399 N N . SER A 1 197 ? -14.770 0.362 11.157 1.00 96.75 197 SER A N 1
ATOM 1400 C CA . SER A 1 197 ? -13.989 0.111 12.383 1.00 96.75 197 SER A CA 1
ATOM 1401 C C . SER A 1 197 ? -12.485 -0.095 12.146 1.00 96.75 197 SER A C 1
ATOM 1403 O O . SER A 1 197 ? -11.747 -0.498 13.052 1.00 96.75 197 SER A O 1
ATOM 1405 N N . GLY A 1 198 ? -12.013 0.184 10.932 1.00 97.38 198 GLY A N 1
ATOM 1406 C CA . GLY A 1 198 ? -10.619 0.023 10.543 1.00 97.38 198 GLY A CA 1
ATOM 1407 C C . GLY A 1 198 ? -10.370 0.402 9.089 1.00 97.38 198 GLY A C 1
ATOM 1408 O O . GLY A 1 198 ? -11.218 1.004 8.422 1.00 97.38 198 GLY A O 1
ATOM 1409 N N . ILE A 1 199 ? -9.188 0.041 8.605 1.00 98.38 199 ILE A N 1
ATOM 1410 C CA . ILE A 1 199 ? -8.755 0.245 7.221 1.00 98.38 199 ILE A CA 1
ATOM 1411 C C . ILE A 1 199 ? -8.320 -1.081 6.602 1.00 98.38 199 ILE A C 1
ATOM 1413 O O . ILE A 1 199 ? -7.995 -2.035 7.311 1.00 98.38 199 ILE A O 1
ATOM 1417 N N . LEU A 1 200 ? -8.271 -1.109 5.273 1.00 98.44 200 LEU A N 1
ATOM 1418 C CA . LEU A 1 200 ? -7.638 -2.175 4.515 1.00 98.44 200 LEU A CA 1
ATOM 1419 C C . LEU A 1 200 ? -6.387 -1.602 3.850 1.00 98.44 200 LEU A C 1
ATOM 1421 O O . LEU A 1 200 ? -6.456 -0.562 3.199 1.00 98.44 200 LEU A O 1
ATOM 1425 N N . LEU A 1 201 ? -5.250 -2.259 4.046 1.00 98.69 201 LEU A N 1
ATOM 1426 C CA . LEU A 1 201 ? -4.048 -2.015 3.258 1.00 98.69 201 LEU A CA 1
ATOM 1427 C C . LEU A 1 201 ? -3.980 -3.072 2.162 1.00 98.69 201 LEU A C 1
ATOM 1429 O O . LEU A 1 201 ? -4.326 -4.229 2.413 1.00 98.69 201 LEU A O 1
ATOM 1433 N N . ALA A 1 202 ? -3.535 -2.679 0.974 1.00 98.50 202 ALA A N 1
ATOM 1434 C CA . ALA A 1 202 ? -3.402 -3.578 -0.163 1.00 98.50 202 ALA A CA 1
ATOM 1435 C C . ALA A 1 202 ? -2.132 -3.289 -0.968 1.00 98.50 202 ALA A C 1
ATOM 1437 O O . ALA A 1 202 ? -1.575 -2.191 -0.915 1.00 98.50 202 ALA A O 1
ATOM 1438 N N . THR A 1 203 ? -1.665 -4.301 -1.690 1.00 98.25 203 THR A N 1
ATOM 1439 C CA . THR A 1 203 ? -0.541 -4.227 -2.632 1.00 98.25 203 THR A CA 1
ATOM 1440 C C . THR A 1 203 ? -0.736 -5.275 -3.738 1.00 98.25 203 THR A C 1
ATOM 1442 O O . THR A 1 203 ? -1.522 -6.214 -3.558 1.00 98.25 203 THR A O 1
ATOM 1445 N N . GLY A 1 204 ? -0.054 -5.124 -4.878 1.00 97.56 204 GLY A N 1
ATOM 1446 C CA . GLY A 1 204 ? -0.037 -6.165 -5.913 1.00 97.56 204 GLY A CA 1
ATOM 1447 C C . GLY A 1 204 ? 0.529 -7.477 -5.354 1.00 97.56 204 GLY A C 1
ATOM 1448 O O . GLY A 1 204 ? 1.370 -7.458 -4.457 1.00 97.56 204 GLY A O 1
ATOM 1449 N N . GLY A 1 205 ? 0.050 -8.625 -5.826 1.00 96.00 205 GLY A N 1
ATOM 1450 C CA . GLY A 1 205 ? 0.372 -9.948 -5.264 1.00 96.00 205 GLY A CA 1
ATOM 1451 C C . GLY A 1 205 ? 1.325 -10.802 -6.106 1.00 96.00 205 GLY A C 1
ATOM 1452 O O . GLY A 1 205 ? 1.455 -12.002 -5.853 1.00 96.00 205 GLY A O 1
ATOM 1453 N N . LYS A 1 206 ? 1.950 -10.233 -7.136 1.00 95.00 206 LYS A N 1
ATOM 1454 C CA . LYS A 1 206 ? 2.811 -10.957 -8.075 1.00 95.00 206 LYS A CA 1
ATOM 1455 C C . LYS A 1 206 ? 3.950 -10.071 -8.551 1.00 95.00 206 LYS A C 1
ATOM 1457 O O . LYS A 1 206 ? 3.849 -8.853 -8.456 1.00 95.00 206 LYS A O 1
ATOM 1462 N N . ASN A 1 207 ? 5.025 -10.684 -9.043 1.00 95.25 207 ASN A N 1
ATOM 1463 C CA . ASN A 1 207 ? 6.096 -9.982 -9.747 1.00 95.25 207 ASN A CA 1
ATOM 1464 C C . ASN A 1 207 ? 5.649 -9.472 -11.124 1.00 95.25 207 ASN A C 1
ATOM 1466 O O . ASN A 1 207 ? 6.094 -9.979 -12.152 1.00 95.25 207 ASN A O 1
ATOM 1470 N N . GLU A 1 208 ? 4.722 -8.521 -11.101 1.00 93.31 208 GLU A N 1
ATOM 1471 C CA . GLU A 1 208 ? 4.116 -7.848 -12.245 1.00 93.31 208 GLU A CA 1
ATOM 1472 C C . GLU A 1 208 ? 3.817 -6.399 -11.877 1.00 93.31 208 GLU A C 1
ATOM 1474 O O . GLU A 1 208 ? 3.697 -6.039 -10.700 1.00 93.31 208 GLU A O 1
ATOM 1479 N N . ASP A 1 209 ? 3.673 -5.574 -12.899 1.00 93.00 209 ASP A N 1
ATOM 1480 C CA . ASP A 1 209 ? 3.480 -4.132 -12.854 1.00 93.00 209 ASP A CA 1
ATOM 1481 C C . ASP A 1 209 ? 2.099 -3.680 -12.361 1.00 93.00 209 ASP A C 1
ATOM 1483 O O . ASP A 1 209 ? 1.735 -2.502 -12.426 1.00 93.00 209 ASP A O 1
ATOM 1487 N N . ASN A 1 210 ? 1.365 -4.589 -11.729 1.00 95.06 210 ASN A N 1
ATOM 1488 C CA . ASN A 1 210 ? 0.121 -4.298 -11.049 1.00 95.06 210 ASN A CA 1
ATOM 1489 C C . ASN A 1 210 ? 0.334 -3.729 -9.642 1.00 95.06 210 ASN A C 1
ATOM 1491 O O . ASN A 1 210 ? 1.240 -4.091 -8.889 1.00 95.06 210 ASN A O 1
ATOM 1495 N N . TYR A 1 211 ? -0.598 -2.880 -9.232 1.00 96.56 211 TYR A N 1
ATOM 1496 C CA . TYR A 1 211 ? -0.762 -2.436 -7.853 1.00 96.56 211 TYR A CA 1
ATOM 1497 C C . TYR A 1 211 ? -2.187 -2.697 -7.390 1.00 96.56 211 TYR A C 1
ATOM 1499 O O . TYR A 1 211 ? -3.078 -3.009 -8.180 1.00 96.56 211 TYR A O 1
ATOM 1507 N N . ALA A 1 212 ? -2.400 -2.571 -6.081 1.00 97.50 212 ALA A N 1
ATOM 1508 C CA . ALA A 1 212 ? -3.719 -2.729 -5.505 1.00 97.50 212 ALA A CA 1
ATOM 1509 C C . ALA A 1 212 ? -4.183 -1.468 -4.779 1.00 97.50 212 ALA A C 1
ATOM 1511 O O . ALA A 1 212 ? -3.425 -0.801 -4.072 1.00 97.50 212 ALA A O 1
ATOM 1512 N N . MET A 1 213 ? -5.471 -1.197 -4.925 1.00 97.12 213 MET A N 1
ATOM 1513 C CA . MET A 1 213 ? -6.214 -0.158 -4.227 1.00 97.12 213 MET A CA 1
ATOM 1514 C C . MET A 1 213 ? -7.312 -0.797 -3.388 1.00 97.12 213 MET A C 1
ATOM 1516 O O . MET A 1 213 ? -7.627 -1.984 -3.532 1.00 97.12 213 MET A O 1
ATOM 1520 N N . THR A 1 214 ? -7.936 -0.002 -2.523 1.00 96.88 214 THR A N 1
ATOM 1521 C CA . THR A 1 214 ? -9.096 -0.462 -1.755 1.00 96.88 214 THR A CA 1
ATOM 1522 C C . THR A 1 214 ? -10.293 0.453 -1.931 1.00 96.88 214 THR A C 1
ATOM 1524 O O . THR A 1 214 ? -10.158 1.635 -2.222 1.00 96.88 214 THR A O 1
ATOM 1527 N N . ARG A 1 215 ? -11.486 -0.096 -1.736 1.00 95.69 215 ARG A N 1
ATOM 1528 C CA . ARG A 1 215 ? -12.736 0.652 -1.630 1.00 95.69 215 ARG A CA 1
ATOM 1529 C C . ARG A 1 215 ? -13.453 0.229 -0.371 1.00 95.69 215 ARG A C 1
ATOM 1531 O O . ARG A 1 215 ? -13.647 -0.964 -0.146 1.00 95.69 215 ARG A O 1
ATOM 1538 N N . ALA A 1 216 ? -13.870 1.192 0.434 1.00 95.31 216 ALA A N 1
ATOM 1539 C CA . ALA A 1 216 ? -14.714 0.935 1.586 1.00 95.31 216 ALA A CA 1
ATOM 1540 C C . ALA A 1 216 ? -16.177 0.946 1.143 1.00 95.31 216 ALA A C 1
ATOM 1542 O O . ALA A 1 216 ? -16.701 1.976 0.736 1.00 95.31 216 ALA A O 1
ATOM 1543 N N . ASN A 1 217 ? -16.861 -0.188 1.238 1.00 95.44 217 ASN A N 1
ATOM 1544 C CA . ASN A 1 217 ? -18.255 -0.262 0.828 1.00 95.44 217 ASN A CA 1
ATOM 1545 C C . ASN A 1 217 ? -19.167 0.212 1.971 1.00 95.44 217 ASN A C 1
ATOM 1547 O O . ASN A 1 217 ? -18.887 -0.011 3.155 1.00 95.44 217 ASN A O 1
ATOM 1551 N N . ALA A 1 218 ? -20.290 0.841 1.611 1.00 93.81 218 ALA A N 1
ATOM 1552 C CA . ALA A 1 218 ? -21.264 1.383 2.564 1.00 93.81 218 ALA A CA 1
ATOM 1553 C C . ALA A 1 218 ? -21.909 0.313 3.464 1.00 93.81 218 ALA A C 1
ATOM 1555 O O . ALA A 1 218 ? -22.435 0.630 4.528 1.00 93.81 218 ALA A O 1
ATOM 1556 N N . ASP A 1 219 ? -21.868 -0.952 3.050 1.00 95.81 219 ASP A N 1
ATOM 1557 C CA . ASP A 1 219 ? -22.425 -2.083 3.788 1.00 95.81 219 ASP A CA 1
ATOM 1558 C C . ASP A 1 219 ? -21.456 -2.672 4.832 1.00 95.81 219 ASP A C 1
ATOM 1560 O O . ASP A 1 219 ? -21.781 -3.669 5.481 1.00 95.81 219 ASP A O 1
ATOM 1564 N N . GLY A 1 220 ? -20.272 -2.078 5.000 1.00 96.62 220 GLY A N 1
ATOM 1565 C CA . GLY A 1 220 ? -19.256 -2.525 5.951 1.00 96.62 220 GLY A CA 1
ATOM 1566 C C . GLY A 1 220 ? -18.185 -3.446 5.358 1.00 96.62 220 GLY A C 1
ATOM 1567 O O . GLY A 1 220 ? -17.241 -3.778 6.074 1.00 96.62 220 GLY A O 1
ATOM 1568 N N . THR A 1 221 ? -18.303 -3.858 4.093 1.00 98.12 221 THR A N 1
ATOM 1569 C CA . THR A 1 221 ? -17.281 -4.661 3.395 1.00 98.12 221 THR A CA 1
ATOM 1570 C C . THR A 1 221 ? -16.210 -3.784 2.743 1.00 98.12 221 THR A C 1
ATOM 1572 O O . THR A 1 221 ? -16.292 -2.552 2.759 1.00 98.12 221 THR A O 1
ATOM 1575 N N . PHE A 1 222 ? -15.204 -4.416 2.144 1.00 98.19 222 PHE A N 1
ATOM 1576 C CA . PHE A 1 222 ? -14.224 -3.756 1.289 1.00 98.19 222 PHE A CA 1
ATOM 1577 C C . PHE A 1 222 ? -14.214 -4.371 -0.110 1.00 98.19 222 PHE A C 1
ATOM 1579 O O . PHE A 1 222 ? -14.573 -5.530 -0.289 1.00 98.19 222 PHE A O 1
ATOM 1586 N N . THR A 1 223 ? -13.750 -3.615 -1.099 1.00 97.56 223 THR A N 1
ATOM 1587 C CA . THR A 1 223 ? -13.303 -4.158 -2.388 1.00 97.56 223 THR A CA 1
ATOM 1588 C C . THR A 1 223 ? -11.800 -3.934 -2.502 1.00 97.56 223 THR A C 1
ATOM 1590 O O . THR A 1 223 ? -11.345 -2.826 -2.233 1.00 97.56 223 THR A O 1
ATOM 1593 N N . VAL A 1 224 ? -11.033 -4.946 -2.896 1.00 97.88 224 VAL A N 1
ATOM 1594 C CA . VAL A 1 224 ? -9.644 -4.789 -3.356 1.00 97.88 224 VAL A CA 1
ATOM 1595 C C . VAL A 1 224 ? -9.667 -4.731 -4.874 1.00 97.88 224 VAL A C 1
ATOM 1597 O O . VAL A 1 224 ? -10.356 -5.536 -5.503 1.00 97.88 224 VAL A O 1
ATOM 1600 N N . LEU A 1 225 ? -8.957 -3.765 -5.446 1.00 96.75 225 LEU A N 1
ATOM 1601 C CA . LEU A 1 225 ? -8.926 -3.517 -6.882 1.00 96.75 225 LEU A CA 1
ATOM 1602 C C . LEU A 1 225 ? -7.491 -3.667 -7.366 1.00 96.75 225 LEU A C 1
ATOM 1604 O O . LEU A 1 225 ? -6.626 -2.941 -6.887 1.00 96.75 225 LEU A O 1
ATOM 1608 N N . SER A 1 226 ? -7.258 -4.603 -8.276 1.00 96.75 226 SER A N 1
ATOM 1609 C CA . SER A 1 226 ? -5.997 -4.777 -8.992 1.00 96.75 226 SER A CA 1
ATOM 1610 C C . SER A 1 226 ? -5.995 -3.890 -10.230 1.00 96.75 226 SER A C 1
ATOM 1612 O O . SER A 1 226 ? -6.983 -3.838 -10.967 1.00 96.75 226 SER A O 1
ATOM 1614 N N . HIS A 1 227 ? -4.907 -3.163 -10.440 1.00 95.12 227 HIS A N 1
ATOM 1615 C CA . HIS A 1 227 ? -4.790 -2.211 -11.532 1.00 95.12 227 HIS A CA 1
ATOM 1616 C C . HIS A 1 227 ? -3.394 -2.274 -12.147 1.00 95.12 227 HIS A C 1
ATOM 1618 O O . HIS A 1 227 ? -2.396 -2.324 -11.433 1.00 95.12 227 HIS A O 1
ATOM 1624 N N . ASP A 1 228 ? -3.344 -2.290 -13.473 1.00 93.44 228 ASP A N 1
ATOM 1625 C CA . ASP A 1 228 ? -2.134 -2.193 -14.293 1.00 93.44 228 ASP A CA 1
ATOM 1626 C C . ASP A 1 228 ? -1.574 -0.759 -14.202 1.00 93.44 228 ASP A C 1
ATOM 1628 O O . ASP A 1 228 ? -2.331 0.212 -14.293 1.00 93.44 228 ASP A O 1
ATOM 1632 N N . ASN A 1 229 ? -0.273 -0.577 -13.960 1.00 93.19 229 ASN A N 1
ATOM 1633 C CA . ASN A 1 229 ? 0.310 0.765 -13.789 1.00 93.19 229 ASN A CA 1
ATOM 1634 C C . ASN A 1 229 ? 0.498 1.555 -15.112 1.00 93.19 229 ASN A C 1
ATOM 1636 O O . ASN A 1 229 ? 0.978 2.700 -15.106 1.00 93.19 229 ASN A O 1
ATOM 1640 N N . GLY A 1 230 ? 0.106 0.951 -16.230 1.00 91.44 230 GLY A N 1
ATOM 1641 C CA . GLY A 1 230 ? -0.019 1.477 -17.583 1.00 91.44 230 GLY A CA 1
ATOM 1642 C C . GLY A 1 230 ? -1.448 1.806 -18.024 1.00 91.44 230 GLY A C 1
ATOM 1643 O O . GLY A 1 230 ? -1.640 2.525 -19.012 1.00 91.44 230 GLY A O 1
ATOM 1644 N N . ALA A 1 231 ? -2.460 1.325 -17.302 1.00 90.50 231 ALA A N 1
ATOM 1645 C CA . ALA A 1 231 ? -3.867 1.534 -17.635 1.00 90.50 231 ALA A CA 1
ATOM 1646 C C . ALA A 1 231 ? -4.417 2.902 -17.168 1.00 90.50 231 ALA A C 1
ATOM 1648 O O . ALA A 1 231 ? -3.875 3.544 -16.275 1.00 90.50 231 ALA A O 1
ATOM 1649 N N . ASN A 1 232 ? -5.525 3.337 -17.788 1.00 89.75 232 ASN A N 1
ATOM 1650 C CA . ASN A 1 232 ? -6.256 4.572 -17.465 1.00 89.75 232 ASN A CA 1
ATOM 1651 C C . ASN A 1 232 ? -7.659 4.250 -16.930 1.00 89.75 232 ASN A C 1
ATOM 1653 O O . ASN A 1 232 ? -8.371 3.391 -17.481 1.00 89.75 232 ASN A O 1
ATOM 1657 N N . GLY A 1 233 ? -8.105 5.027 -15.953 1.00 89.81 233 GLY A N 1
ATOM 1658 C CA . GLY A 1 233 ? -9.467 5.064 -15.457 1.00 89.81 233 GLY A CA 1
ATOM 1659 C C . GLY A 1 233 ? -9.855 3.778 -14.734 1.00 89.81 233 GLY A C 1
ATOM 1660 O O . GLY A 1 233 ? -9.057 3.130 -14.087 1.00 89.81 233 GLY A O 1
ATOM 1661 N N . ALA A 1 234 ? -11.119 3.371 -14.822 1.00 89.81 234 ALA A N 1
ATOM 1662 C CA . ALA A 1 234 ? -11.611 2.183 -14.112 1.00 89.81 234 ALA A CA 1
ATOM 1663 C C . ALA A 1 234 ? -11.327 0.855 -14.851 1.00 89.81 234 ALA A C 1
ATOM 1665 O O . ALA A 1 234 ? -12.155 -0.062 -14.820 1.00 89.81 234 ALA A O 1
ATOM 1666 N N . SER A 1 235 ? -10.191 0.763 -15.546 1.00 89.62 235 SER A N 1
ATOM 1667 C CA . SER A 1 235 ? -9.789 -0.406 -16.339 1.00 89.62 235 SER A CA 1
ATOM 1668 C C . SER A 1 235 ? -8.942 -1.352 -15.489 1.00 89.62 235 SER A C 1
ATOM 1670 O O . SER A 1 235 ? -7.734 -1.459 -15.663 1.00 89.62 235 SER A O 1
ATOM 1672 N N . PHE A 1 236 ? -9.592 -2.016 -14.535 1.00 93.31 236 PHE A N 1
ATOM 1673 C CA . PHE A 1 236 ? -8.935 -2.946 -13.617 1.00 93.31 236 PHE A CA 1
ATOM 1674 C C . PHE A 1 236 ? -8.461 -4.220 -14.326 1.00 93.31 236 PHE A C 1
ATOM 1676 O O . PHE A 1 236 ? -9.131 -4.722 -15.235 1.00 93.31 236 PHE A O 1
ATOM 1683 N N . GLU A 1 237 ? -7.350 -4.780 -13.852 1.00 91.88 237 GLU A N 1
ATOM 1684 C CA . GLU A 1 237 ? -6.780 -6.024 -14.368 1.00 91.88 237 GLU A CA 1
ATOM 1685 C C . GLU A 1 237 ? -6.967 -7.162 -13.373 1.00 91.88 237 GLU A C 1
ATOM 1687 O O . GLU A 1 237 ? -6.804 -7.004 -12.163 1.00 91.88 237 GLU A O 1
ATOM 1692 N N . GLN A 1 238 ? -7.317 -8.333 -13.890 1.00 93.88 238 GLN A N 1
ATOM 1693 C CA . GLN A 1 238 ? -7.526 -9.520 -13.087 1.00 93.88 238 GLN A CA 1
ATOM 1694 C C . GLN A 1 238 ? -6.195 -10.188 -12.722 1.00 93.88 238 GLN A C 1
ATOM 1696 O O . GLN A 1 238 ? -5.773 -11.115 -13.397 1.00 93.88 238 GLN A O 1
ATOM 1701 N N . ASP A 1 239 ? -5.588 -9.791 -11.607 1.00 94.62 239 ASP A N 1
ATOM 1702 C CA . ASP A 1 239 ? -4.360 -10.427 -11.124 1.00 94.62 239 ASP A CA 1
ATOM 1703 C C . ASP A 1 239 ? -4.287 -10.534 -9.597 1.00 94.62 239 ASP A C 1
ATOM 1705 O O . ASP A 1 239 ? -5.246 -10.255 -8.860 1.00 94.62 239 ASP A O 1
ATOM 1709 N N . TYR A 1 240 ? -3.163 -11.071 -9.122 1.00 96.25 240 TYR A N 1
ATOM 1710 C CA . TYR A 1 240 ? -2.950 -11.378 -7.714 1.00 96.25 240 TYR A CA 1
ATOM 1711 C C . TYR A 1 240 ? -2.920 -10.096 -6.899 1.00 96.25 240 TYR A C 1
ATOM 1713 O O . TYR A 1 240 ? -2.304 -9.101 -7.276 1.00 96.25 240 TYR A O 1
ATOM 1721 N N . VAL A 1 241 ? -3.499 -10.157 -5.708 1.00 97.62 241 VAL A N 1
ATOM 1722 C CA . VAL A 1 241 ? -3.460 -9.058 -4.745 1.00 97.62 241 VAL A CA 1
ATOM 1723 C C . VAL A 1 241 ? -3.191 -9.595 -3.356 1.00 97.62 241 VAL A C 1
ATOM 1725 O O . VAL A 1 241 ? -3.565 -10.718 -3.009 1.00 97.62 241 VAL A O 1
ATOM 1728 N N . ALA A 1 242 ? -2.569 -8.773 -2.527 1.00 98.12 242 ALA A N 1
ATOM 1729 C CA . ALA A 1 242 ? -2.439 -9.032 -1.108 1.00 98.12 242 ALA A CA 1
ATOM 1730 C C . ALA A 1 242 ? -3.149 -7.934 -0.318 1.00 98.12 242 ALA A C 1
ATOM 1732 O O . ALA A 1 242 ? -3.152 -6.770 -0.719 1.00 98.12 242 ALA A O 1
ATOM 1733 N N . PHE A 1 243 ? -3.748 -8.304 0.813 1.00 98.69 243 PHE A N 1
ATOM 1734 C CA . PHE A 1 243 ? -4.407 -7.352 1.701 1.00 98.69 243 PHE A CA 1
ATOM 1735 C C . PHE A 1 243 ? -4.215 -7.695 3.175 1.00 98.69 243 PHE A C 1
ATOM 1737 O O . PHE A 1 243 ? -4.000 -8.852 3.554 1.00 98.69 243 PHE A O 1
ATOM 1744 N N . VAL A 1 244 ? -4.383 -6.680 4.019 1.00 98.75 244 VAL A N 1
ATOM 1745 C CA . VAL A 1 244 ? -4.487 -6.834 5.469 1.00 98.75 244 VAL A CA 1
ATOM 1746 C C . VAL A 1 244 ? -5.436 -5.799 6.066 1.00 98.75 244 VAL A C 1
ATOM 1748 O O . VAL A 1 244 ? -5.404 -4.619 5.717 1.00 98.75 244 VAL A O 1
ATOM 1751 N N . TYR A 1 245 ? -6.291 -6.248 6.979 1.00 98.75 245 TYR A N 1
ATOM 1752 C CA . TYR A 1 245 ? -7.144 -5.391 7.791 1.00 98.75 245 TYR A CA 1
ATOM 1753 C C . TYR A 1 245 ? -6.394 -4.906 9.024 1.00 98.75 245 TYR A C 1
ATOM 1755 O O . TYR A 1 245 ? -5.840 -5.710 9.777 1.00 98.75 245 TYR A O 1
ATOM 1763 N N . VAL A 1 246 ? -6.453 -3.602 9.271 1.00 98.50 246 VAL A N 1
ATOM 1764 C CA . VAL A 1 246 ? -5.910 -2.971 10.473 1.00 98.50 246 VAL A CA 1
ATOM 1765 C C . VAL A 1 246 ? -7.064 -2.303 11.214 1.00 98.50 246 VAL A C 1
ATOM 1767 O O . VAL A 1 246 ? -7.740 -1.425 10.674 1.00 98.50 246 VAL A O 1
ATOM 1770 N N . ALA A 1 247 ? -7.325 -2.749 12.442 1.00 97.88 247 ALA A N 1
ATOM 1771 C CA . ALA A 1 247 ? -8.383 -2.190 13.280 1.00 97.88 247 ALA A CA 1
ATOM 1772 C C . ALA A 1 247 ? -7.992 -0.801 13.800 1.00 97.88 247 ALA A C 1
ATOM 1774 O O . ALA A 1 247 ? -6.827 -0.566 14.102 1.00 97.88 247 ALA A O 1
ATOM 1775 N N . ALA A 1 248 ? -8.963 0.099 13.981 1.00 96.38 248 ALA A N 1
ATOM 1776 C CA . ALA A 1 248 ? -8.676 1.449 14.468 1.00 96.38 248 ALA A CA 1
ATOM 1777 C C . ALA A 1 248 ? -7.946 1.445 15.829 1.00 96.38 248 ALA A C 1
ATOM 1779 O O . ALA A 1 248 ? -7.016 2.209 16.014 1.00 96.38 248 ALA A O 1
ATOM 1780 N N . ASP A 1 249 ? -8.279 0.559 16.771 1.00 94.69 249 ASP A N 1
ATOM 1781 C CA . ASP A 1 249 ? -7.576 0.446 18.067 1.00 94.69 249 ASP A CA 1
ATOM 1782 C C . ASP A 1 249 ? -6.511 -0.673 18.077 1.00 94.69 249 ASP A C 1
ATOM 1784 O O . ASP A 1 249 ? -6.339 -1.390 19.065 1.00 94.69 249 ASP A O 1
ATOM 1788 N N . ASP A 1 250 ? -5.808 -0.877 16.962 1.00 96.88 250 ASP A N 1
ATOM 1789 C CA . ASP A 1 250 ? -4.718 -1.853 16.885 1.00 96.88 250 ASP A CA 1
ATOM 1790 C C . ASP A 1 250 ? -3.582 -1.512 17.882 1.00 96.88 250 ASP A C 1
ATOM 1792 O O . ASP A 1 250 ? -3.141 -0.358 17.972 1.00 96.88 250 ASP A O 1
ATOM 1796 N N . PRO A 1 251 ? -3.093 -2.490 18.672 1.00 94.19 251 PRO A N 1
ATOM 1797 C CA . PRO A 1 251 ? -2.086 -2.242 19.700 1.00 94.19 251 PRO A CA 1
ATOM 1798 C C . PRO A 1 251 ? -0.694 -1.892 19.150 1.00 94.19 251 PRO A C 1
ATOM 1800 O O . PRO A 1 251 ? 0.071 -1.242 19.865 1.00 94.19 251 PRO A O 1
ATOM 1803 N N . ASN A 1 252 ? -0.375 -2.308 17.923 1.00 95.31 252 ASN A N 1
ATOM 1804 C CA . ASN A 1 252 ? 0.910 -2.100 17.253 1.00 95.31 252 ASN A CA 1
ATOM 1805 C C . ASN A 1 252 ? 0.937 -0.817 16.403 1.00 95.31 252 ASN A C 1
ATOM 1807 O O . ASN A 1 252 ? 2.007 -0.402 15.957 1.00 95.31 252 ASN A O 1
ATOM 1811 N N . VAL A 1 253 ? -0.217 -0.190 16.164 1.00 97.12 253 VAL A N 1
ATOM 1812 C CA . VAL A 1 253 ? -0.332 1.045 15.382 1.00 97.12 253 VAL A CA 1
ATOM 1813 C C . VAL A 1 253 ? -0.213 2.262 16.293 1.00 97.12 253 VAL A C 1
ATOM 1815 O O . VAL A 1 253 ? -0.903 2.377 17.307 1.00 97.12 253 VAL A O 1
ATOM 1818 N N . VAL A 1 254 ? 0.643 3.206 15.904 1.00 97.38 254 VAL A N 1
ATOM 1819 C CA . VAL A 1 254 ? 0.799 4.490 16.605 1.00 97.38 254 VAL A CA 1
ATOM 1820 C C . VAL A 1 254 ? -0.220 5.512 16.127 1.00 97.38 254 VAL A C 1
ATOM 1822 O O . VAL A 1 254 ? -0.767 6.256 16.939 1.00 97.38 254 VAL A O 1
ATOM 1825 N N . ALA A 1 255 ? -0.451 5.567 14.816 1.00 98.25 255 ALA A N 1
ATOM 1826 C CA . ALA A 1 255 ? -1.448 6.426 14.199 1.00 98.25 255 ALA A CA 1
ATOM 1827 C C . ALA A 1 255 ? -1.947 5.815 12.893 1.00 98.25 255 ALA A C 1
ATOM 1829 O O . ALA A 1 255 ? -1.169 5.225 12.145 1.00 98.25 255 ALA A O 1
ATOM 1830 N N . MET A 1 256 ? -3.229 5.985 12.599 1.00 98.50 256 MET A N 1
ATOM 1831 C CA . MET A 1 256 ? -3.830 5.543 11.343 1.00 98.50 256 MET A CA 1
ATOM 1832 C C . MET A 1 256 ? -5.089 6.331 11.025 1.00 98.50 256 MET A C 1
ATOM 1834 O O . MET A 1 256 ? -5.693 6.947 11.905 1.00 98.50 256 MET A O 1
ATOM 1838 N N . GLY A 1 257 ? -5.525 6.243 9.776 1.00 98.00 257 GLY A N 1
ATOM 1839 C CA . GLY A 1 257 ? -6.813 6.771 9.365 1.00 98.00 257 GLY A CA 1
ATOM 1840 C C . GLY A 1 257 ? -7.140 6.474 7.913 1.00 98.00 257 GLY A C 1
ATOM 1841 O O . GLY A 1 257 ? -6.254 6.245 7.089 1.00 98.00 257 GLY A O 1
ATOM 1842 N N . ARG A 1 258 ? -8.434 6.521 7.591 1.00 97.69 258 ARG A N 1
ATOM 1843 C CA . ARG A 1 258 ? -8.917 6.751 6.227 1.00 97.69 258 ARG A CA 1
ATOM 1844 C C . ARG A 1 258 ? -9.171 8.244 6.045 1.00 97.69 258 ARG A C 1
ATOM 1846 O O . ARG A 1 258 ? -9.823 8.857 6.887 1.00 97.69 258 ARG A O 1
ATOM 1853 N N . VAL A 1 259 ? -8.645 8.825 4.975 1.00 97.56 259 VAL A N 1
ATOM 1854 C CA . VAL A 1 259 ? -8.559 10.277 4.775 1.00 97.56 259 VAL A CA 1
ATOM 1855 C C . VAL A 1 259 ? -9.389 10.682 3.563 1.00 97.56 259 VAL A C 1
ATOM 1857 O O . VAL A 1 259 ? -9.230 10.111 2.486 1.00 97.56 259 VAL A O 1
ATOM 1860 N N . LEU A 1 260 ? -10.273 11.662 3.739 1.00 96.00 260 LEU A N 1
ATOM 1861 C CA . LEU A 1 260 ? -11.065 12.283 2.679 1.00 96.00 260 LEU A CA 1
ATOM 1862 C C . LEU A 1 260 ? -10.243 13.283 1.860 1.00 96.00 260 LEU A C 1
ATOM 1864 O O . LEU A 1 260 ? -9.192 13.759 2.288 1.00 96.00 260 LEU A O 1
ATOM 1868 N N . ASN A 1 261 ? -10.749 13.645 0.682 1.00 95.25 261 ASN A N 1
ATOM 1869 C CA . ASN A 1 261 ? -10.080 14.585 -0.212 1.00 95.25 261 ASN A CA 1
ATOM 1870 C C . ASN A 1 261 ? -9.740 15.934 0.444 1.00 95.25 261 ASN A C 1
ATOM 1872 O O . ASN A 1 261 ? -8.728 16.539 0.123 1.00 95.25 261 ASN A O 1
ATOM 1876 N N . ASP A 1 262 ? -10.557 16.404 1.382 1.00 96.38 262 ASP A N 1
ATOM 1877 C CA . ASP A 1 262 ? -10.337 17.657 2.113 1.00 96.38 262 ASP A CA 1
ATOM 1878 C C . ASP A 1 262 ? -9.345 17.524 3.288 1.00 96.38 262 ASP A C 1
ATOM 1880 O O . ASP A 1 262 ? -9.057 18.504 3.974 1.00 96.38 262 ASP A O 1
ATOM 1884 N N . GLY A 1 263 ? -8.799 16.325 3.514 1.00 96.81 263 GLY A N 1
ATOM 1885 C CA . GLY A 1 263 ? -7.931 15.997 4.642 1.00 96.81 263 GLY A CA 1
ATOM 1886 C C . GLY A 1 263 ? -8.686 15.539 5.891 1.00 96.81 263 GLY A C 1
ATOM 1887 O O . GLY A 1 263 ? -8.051 15.157 6.867 1.00 96.81 263 GLY A O 1
ATOM 1888 N N . THR A 1 264 ? -10.019 15.517 5.896 1.00 97.19 264 THR A N 1
ATOM 1889 C CA . THR A 1 264 ? -10.790 15.034 7.046 1.00 97.19 264 THR A CA 1
ATOM 1890 C C . THR A 1 264 ? -10.586 13.530 7.239 1.00 97.19 264 THR A C 1
ATOM 1892 O O . THR A 1 264 ? -10.691 12.744 6.299 1.00 97.19 264 THR A O 1
ATOM 1895 N N . ALA A 1 265 ? -10.328 13.100 8.474 1.00 96.56 265 ALA A N 1
ATOM 1896 C CA . ALA A 1 265 ? -10.297 11.682 8.816 1.00 96.56 265 ALA A CA 1
ATOM 1897 C C . ALA A 1 265 ? -11.721 11.110 8.929 1.00 96.56 265 ALA A C 1
ATOM 1899 O O . ALA A 1 265 ? -12.603 11.716 9.539 1.00 96.56 265 ALA A O 1
ATOM 1900 N N . VAL A 1 266 ? -11.947 9.917 8.382 1.00 96.19 266 VAL A N 1
ATOM 1901 C CA . VAL A 1 266 ? -13.236 9.224 8.469 1.00 96.19 266 VAL A CA 1
ATOM 1902 C C . VAL A 1 266 ? -13.422 8.649 9.873 1.00 96.19 266 VAL A C 1
ATOM 1904 O O . VAL A 1 266 ? -12.622 7.833 10.343 1.00 96.19 266 VAL A O 1
ATOM 1907 N N . ALA A 1 267 ? -14.508 9.054 10.535 1.00 94.31 267 ALA A N 1
ATOM 1908 C CA . ALA A 1 267 ? -14.846 8.616 11.886 1.00 94.31 267 ALA A CA 1
ATOM 1909 C C . ALA A 1 267 ? -14.888 7.081 12.009 1.00 94.31 267 ALA A C 1
ATOM 1911 O O . ALA A 1 267 ? -15.333 6.387 11.099 1.00 94.31 267 ALA A O 1
ATOM 1912 N N . GLY A 1 268 ? -14.409 6.557 13.141 1.00 92.81 268 GLY A N 1
ATOM 1913 C CA . GLY A 1 268 ? -14.349 5.113 13.413 1.00 92.81 268 GLY A CA 1
ATOM 1914 C C . GLY A 1 268 ? -13.177 4.376 12.752 1.00 92.81 268 GLY A C 1
ATOM 1915 O O . GLY A 1 268 ? -12.868 3.258 13.149 1.00 92.81 268 GLY A O 1
ATOM 1916 N N . THR A 1 269 ? -12.473 5.012 11.809 1.00 95.25 269 THR A N 1
ATOM 1917 C CA . THR A 1 269 ? -11.293 4.431 11.136 1.00 95.25 269 THR A CA 1
ATOM 1918 C C . THR A 1 269 ? -9.968 5.058 11.566 1.00 95.25 269 THR A C 1
ATOM 1920 O O . THR A 1 269 ? -8.910 4.590 11.155 1.00 95.25 269 THR A O 1
ATOM 1923 N N . SER A 1 270 ? -10.015 6.129 12.362 1.00 95.62 270 SER A N 1
ATOM 1924 C CA . SER A 1 270 ? -8.840 6.876 12.811 1.00 95.62 270 SER A CA 1
ATOM 1925 C C . SER A 1 270 ? -8.428 6.519 14.232 1.00 95.62 270 SER A C 1
ATOM 1927 O O . SER A 1 270 ? -9.290 6.396 15.108 1.00 95.62 270 SER A O 1
ATOM 1929 N N . SER A 1 271 ? -7.127 6.496 14.496 1.00 96.12 271 SER A N 1
ATOM 1930 C CA . SER A 1 271 ? -6.586 6.434 15.854 1.00 96.12 271 SER A CA 1
ATOM 1931 C C . SER A 1 271 ? -5.192 7.035 15.954 1.00 96.12 271 SER A C 1
ATOM 1933 O O . SER A 1 271 ? -4.544 7.330 14.948 1.00 96.12 271 SER A O 1
ATOM 1935 N N . GLY A 1 272 ? -4.737 7.216 17.194 1.00 96.44 272 GLY A N 1
ATOM 1936 C CA . GLY A 1 272 ? -3.451 7.832 17.482 1.00 96.44 272 GLY A CA 1
ATOM 1937 C C . GLY A 1 272 ? -3.477 9.353 17.417 1.00 96.44 272 GLY A C 1
ATOM 1938 O O . GLY A 1 272 ? -4.483 9.982 17.089 1.00 96.44 272 GLY A O 1
ATOM 1939 N N . ALA A 1 273 ? -2.344 9.954 17.766 1.00 96.19 273 ALA A N 1
ATOM 1940 C CA . ALA A 1 273 ? -2.167 11.398 17.747 1.00 96.19 273 ALA A CA 1
ATOM 1941 C C . ALA A 1 273 ? -1.468 11.819 16.448 1.00 96.19 273 ALA A C 1
ATOM 1943 O O . ALA A 1 273 ? -0.254 11.676 16.309 1.00 96.19 273 ALA A O 1
ATOM 1944 N N . TYR A 1 274 ? -2.236 12.351 15.502 1.00 98.31 274 TYR A N 1
ATOM 1945 C CA . TYR A 1 274 ? -1.721 12.867 14.239 1.00 98.31 274 TYR A CA 1
ATOM 1946 C C . TYR A 1 274 ? -2.521 14.088 13.780 1.00 98.31 274 TYR A C 1
ATOM 1948 O O . TYR A 1 274 ? -3.629 14.346 14.257 1.00 98.31 274 TYR A O 1
ATOM 1956 N N . SER A 1 275 ? -1.961 14.835 12.838 1.00 98.19 275 SER A N 1
ATOM 1957 C CA . SER A 1 275 ? -2.670 15.853 12.074 1.00 98.19 275 SER A CA 1
ATOM 1958 C C . SER A 1 275 ? -2.474 15.604 10.589 1.00 98.19 275 SER A C 1
ATOM 1960 O O . SER A 1 275 ? -1.446 15.083 10.155 1.00 98.19 275 SER A O 1
ATOM 1962 N N . ILE A 1 276 ? -3.484 15.965 9.809 1.00 98.31 276 ILE A N 1
ATOM 1963 C CA . ILE A 1 276 ? -3.410 15.921 8.361 1.00 98.31 276 ILE A CA 1
ATOM 1964 C C . ILE A 1 276 ? -4.012 17.190 7.774 1.00 98.31 276 ILE A C 1
ATOM 1966 O O . ILE A 1 276 ? -5.057 17.662 8.220 1.00 98.31 276 ILE A O 1
ATOM 1970 N N . THR A 1 277 ? -3.330 17.745 6.779 1.00 98.06 277 THR A N 1
ATOM 1971 C CA . THR A 1 277 ? -3.754 18.965 6.097 1.00 98.06 277 THR A CA 1
ATOM 1972 C C . THR A 1 277 ? -3.718 18.741 4.597 1.00 98.06 277 THR A C 1
ATOM 1974 O O . THR A 1 277 ? -2.720 18.252 4.062 1.00 98.06 277 THR A O 1
ATOM 1977 N N . LYS A 1 278 ? -4.789 19.136 3.907 1.00 98.19 278 LYS A N 1
ATOM 1978 C CA . LYS A 1 278 ? -4.815 19.154 2.447 1.00 98.19 278 LYS A CA 1
ATOM 1979 C C . LYS A 1 278 ? -3.856 20.220 1.907 1.00 98.19 278 LYS A C 1
ATOM 1981 O O . LYS A 1 278 ? -3.919 21.379 2.316 1.00 98.19 278 LYS A O 1
ATOM 1986 N N . GLY A 1 279 ? -2.957 19.816 1.014 1.00 98.38 279 GLY A N 1
ATOM 1987 C CA . GLY A 1 279 ? -2.075 20.705 0.262 1.00 98.38 279 GLY A CA 1
ATOM 1988 C C . GLY A 1 279 ? -2.673 21.107 -1.093 1.00 98.38 279 GLY A C 1
ATOM 1989 O O . GLY A 1 279 ? -3.890 21.034 -1.279 1.00 98.38 279 GLY A O 1
ATOM 1990 N N . PRO A 1 280 ? -1.829 21.510 -2.060 1.00 98.19 280 PRO A N 1
ATOM 1991 C CA . PRO A 1 280 ? -2.225 21.658 -3.461 1.00 98.19 280 PRO A CA 1
ATOM 1992 C C . PRO A 1 280 ? -2.813 20.367 -4.050 1.00 98.19 280 PRO A C 1
ATOM 1994 O O . PRO A 1 280 ? -2.884 19.335 -3.378 1.00 98.19 280 PRO A O 1
ATOM 1997 N N . THR A 1 281 ? -3.231 20.422 -5.315 1.00 97.81 281 THR A N 1
ATOM 1998 C CA . THR A 1 281 ? -3.796 19.272 -6.033 1.00 97.81 281 THR A CA 1
ATOM 1999 C C . THR A 1 281 ? -2.949 18.016 -5.844 1.00 97.81 281 THR A C 1
ATOM 2001 O O . THR A 1 281 ? -1.732 18.060 -5.993 1.00 97.81 281 THR A O 1
ATOM 2004 N N . GLY A 1 282 ? -3.607 16.921 -5.466 1.00 97.12 282 GLY A N 1
ATOM 2005 C CA . GLY A 1 282 ? -3.023 15.605 -5.235 1.00 97.12 282 GLY A CA 1
ATOM 2006 C C . GLY A 1 282 ? -2.083 15.490 -4.035 1.00 97.12 282 GLY A C 1
ATOM 2007 O O . GLY A 1 282 ? -1.442 14.459 -3.907 1.00 97.12 282 GLY A O 1
ATOM 2008 N N . ILE A 1 283 ? -1.959 16.504 -3.166 1.00 98.62 283 ILE A N 1
ATOM 2009 C CA . ILE A 1 283 ? -0.997 16.492 -2.048 1.00 98.62 283 ILE A CA 1
ATOM 2010 C C . ILE A 1 283 ? -1.697 16.583 -0.687 1.00 98.62 283 ILE A C 1
ATOM 2012 O O . ILE A 1 283 ? -2.566 17.436 -0.490 1.00 98.62 283 ILE A O 1
ATOM 2016 N N . TRP A 1 284 ? -1.260 15.766 0.275 1.00 98.75 284 TRP A N 1
ATOM 2017 C CA . TRP A 1 284 ? -1.610 15.855 1.697 1.00 98.75 284 TRP A CA 1
ATOM 2018 C C . TRP A 1 284 ? -0.355 15.855 2.561 1.00 98.75 284 TRP A C 1
ATOM 2020 O O . TRP A 1 284 ? 0.647 15.223 2.236 1.00 98.75 284 TRP A O 1
ATOM 2030 N N . TYR A 1 285 ? -0.438 16.530 3.700 1.00 98.81 285 TYR A N 1
ATOM 2031 C CA . TYR A 1 285 ? 0.639 16.608 4.675 1.00 98.81 285 TYR A CA 1
ATOM 2032 C C . TYR A 1 285 ? 0.223 15.927 5.973 1.00 98.81 285 TYR A C 1
ATOM 2034 O O . TYR A 1 285 ? -0.711 16.397 6.617 1.00 98.81 285 TYR A O 1
ATOM 2042 N N . LEU A 1 286 ? 0.914 14.856 6.358 1.00 98.88 286 LEU A N 1
ATOM 2043 C CA . LEU A 1 286 ? 0.657 14.076 7.570 1.00 98.88 286 LEU A CA 1
ATOM 2044 C C . LEU A 1 286 ? 1.766 14.308 8.602 1.00 98.88 286 LEU A C 1
ATOM 2046 O O . LEU A 1 286 ? 2.934 14.031 8.340 1.00 98.88 286 LEU A O 1
ATOM 2050 N N . THR A 1 287 ? 1.402 14.726 9.810 1.00 98.75 287 THR A N 1
ATOM 2051 C CA . THR A 1 287 ? 2.303 14.735 10.969 1.00 98.75 287 THR A CA 1
ATOM 2052 C C . THR A 1 287 ? 1.818 13.705 11.978 1.00 98.75 287 THR A C 1
ATOM 2054 O O . THR A 1 287 ? 0.686 13.784 12.445 1.00 98.75 287 THR A O 1
ATOM 2057 N N . VAL A 1 288 ? 2.680 12.758 12.350 1.00 98.44 288 VAL A N 1
ATOM 2058 C CA . VAL A 1 288 ? 2.434 11.831 13.464 1.00 98.44 288 VAL A CA 1
ATOM 2059 C C . VAL A 1 288 ? 3.157 12.380 14.690 1.00 98.44 288 VAL A C 1
ATOM 2061 O O . VAL A 1 288 ? 4.375 12.554 14.672 1.00 98.44 288 VAL A O 1
ATOM 2064 N N . ASN A 1 289 ? 2.420 12.710 15.750 1.00 97.25 289 ASN A N 1
ATOM 2065 C CA . ASN A 1 289 ? 2.974 13.456 16.879 1.00 97.25 289 ASN A CA 1
ATOM 2066 C C . ASN A 1 289 ? 4.083 12.662 17.581 1.00 97.25 289 ASN A C 1
ATOM 2068 O O . ASN A 1 289 ? 3.845 11.564 18.072 1.00 97.25 289 ASN A O 1
ATOM 2072 N N . GLY A 1 290 ? 5.282 13.246 17.666 1.00 95.88 290 GLY A N 1
ATOM 2073 C CA . GLY A 1 290 ? 6.454 12.607 18.274 1.00 95.88 290 GLY A CA 1
ATOM 2074 C C . GLY A 1 290 ? 7.210 11.647 17.352 1.00 95.88 290 GLY A C 1
ATOM 2075 O O . GLY A 1 290 ? 8.172 11.029 17.800 1.00 95.88 290 GLY A O 1
ATOM 2076 N N . HIS A 1 291 ? 6.816 11.536 16.080 1.00 97.62 291 HIS A N 1
ATOM 2077 C CA . HIS A 1 291 ? 7.412 10.602 15.132 1.00 97.62 291 HIS A CA 1
ATOM 2078 C C . HIS A 1 291 ? 7.899 11.279 13.846 1.00 97.62 291 HIS A C 1
ATOM 2080 O O . HIS A 1 291 ? 7.454 12.364 13.474 1.00 97.62 291 HIS A O 1
ATOM 2086 N N . SER A 1 292 ? 8.837 10.615 13.174 1.00 97.00 292 SER A N 1
ATOM 2087 C CA . SER A 1 292 ? 9.413 11.022 11.895 1.00 97.00 292 SER A CA 1
ATOM 2088 C C . SER A 1 292 ? 9.677 9.802 11.019 1.00 97.00 292 SER A C 1
ATOM 2090 O O . SER A 1 292 ? 9.402 8.662 11.405 1.00 97.00 292 SER A O 1
ATOM 2092 N N . ASP A 1 293 ? 10.258 10.020 9.844 1.00 96.56 293 ASP A N 1
ATOM 2093 C CA . ASP A 1 293 ? 10.770 8.938 9.008 1.00 96.56 293 ASP A CA 1
ATOM 2094 C C . ASP A 1 293 ? 11.923 8.159 9.648 1.00 96.56 293 ASP A C 1
ATOM 2096 O O . ASP A 1 293 ? 12.210 7.061 9.198 1.00 96.56 293 ASP A O 1
ATOM 2100 N N . ALA A 1 294 ? 12.556 8.671 10.702 1.00 96.88 294 ALA A N 1
ATOM 2101 C CA . ALA A 1 294 ? 13.614 7.975 11.426 1.00 96.88 294 ALA A CA 1
ATOM 2102 C C . ALA A 1 294 ? 13.088 7.056 12.544 1.00 96.88 294 ALA A C 1
ATOM 2104 O O . ALA A 1 294 ? 13.846 6.242 13.066 1.00 96.88 294 ALA A O 1
ATOM 2105 N N . THR A 1 295 ? 11.813 7.178 12.937 1.00 96.94 295 THR A N 1
ATOM 2106 C CA . THR A 1 295 ? 11.271 6.479 14.120 1.00 96.94 295 THR A CA 1
ATOM 2107 C C . THR A 1 295 ? 10.230 5.414 13.792 1.00 96.94 295 THR A C 1
ATOM 2109 O O . THR A 1 295 ? 9.707 4.764 14.697 1.00 96.94 295 THR A O 1
ATOM 2112 N N . GLY A 1 296 ? 9.918 5.195 12.515 1.00 97.31 296 GLY A N 1
ATOM 2113 C CA . GLY A 1 296 ? 8.919 4.204 12.136 1.00 97.31 296 GLY A CA 1
ATOM 2114 C C . GLY A 1 296 ? 8.738 4.003 10.641 1.00 97.31 296 GLY A C 1
ATOM 2115 O O . GLY A 1 296 ? 9.521 4.464 9.813 1.00 97.31 296 GLY A O 1
ATOM 2116 N N . THR A 1 297 ? 7.686 3.279 10.292 1.00 98.44 297 THR A N 1
ATOM 2117 C CA . THR A 1 297 ? 7.321 2.937 8.920 1.00 98.44 297 THR A CA 1
ATOM 2118 C C . THR A 1 297 ? 5.888 3.385 8.671 1.00 98.44 297 THR A C 1
ATOM 2120 O O . THR A 1 297 ? 4.988 3.032 9.431 1.00 98.44 297 THR A O 1
ATOM 2123 N N . LEU A 1 298 ? 5.688 4.171 7.613 1.00 98.81 298 LEU A N 1
ATOM 2124 C CA . LEU A 1 298 ? 4.371 4.569 7.132 1.00 98.81 298 LEU A CA 1
ATOM 2125 C C . LEU A 1 298 ? 3.951 3.609 6.016 1.00 98.81 298 LEU A C 1
ATOM 2127 O O . LEU A 1 298 ? 4.678 3.435 5.045 1.00 98.81 298 LEU A O 1
ATOM 2131 N N . MET A 1 299 ? 2.782 3.001 6.160 1.00 98.81 299 MET A N 1
ATOM 2132 C CA . MET A 1 299 ? 2.131 2.217 5.115 1.00 98.81 299 MET A CA 1
ATOM 2133 C C . MET A 1 299 ? 0.922 3.001 4.620 1.00 98.81 299 MET A C 1
ATOM 2135 O O . MET A 1 299 ? 0.217 3.616 5.424 1.00 98.81 299 MET A O 1
ATOM 2139 N N . ILE A 1 300 ? 0.684 2.985 3.313 1.00 98.62 300 ILE A N 1
ATOM 2140 C CA . ILE A 1 300 ? -0.361 3.781 2.663 1.00 98.62 300 ILE A CA 1
ATOM 2141 C C . ILE A 1 300 ? -1.103 2.929 1.642 1.00 98.62 300 ILE A C 1
ATOM 2143 O O . ILE A 1 300 ? -0.535 2.017 1.078 1.00 98.62 300 ILE A O 1
ATOM 2147 N N . THR A 1 301 ? -2.368 3.188 1.356 1.00 98.00 301 THR A N 1
ATOM 2148 C CA . THR A 1 301 ? -3.055 2.523 0.239 1.00 98.00 301 THR A CA 1
ATOM 2149 C C . THR A 1 301 ? -4.044 3.493 -0.378 1.00 98.00 301 THR A C 1
ATOM 2151 O O . THR A 1 301 ? -4.777 4.168 0.347 1.00 98.00 301 THR A O 1
ATOM 2154 N N . ALA A 1 302 ? -4.029 3.596 -1.708 1.00 96.38 302 ALA A N 1
ATOM 2155 C CA . ALA A 1 302 ? -4.978 4.423 -2.440 1.00 96.38 302 ALA A CA 1
ATOM 2156 C C . ALA A 1 302 ? -6.400 3.892 -2.248 1.00 96.38 302 ALA A C 1
ATOM 2158 O O . ALA A 1 302 ? -6.637 2.677 -2.236 1.00 96.38 302 ALA A O 1
ATOM 2159 N N . ASN A 1 303 ? -7.341 4.825 -2.112 1.00 94.00 303 ASN A N 1
ATOM 2160 C CA . ASN A 1 303 ? -8.753 4.499 -2.078 1.00 94.00 303 ASN A CA 1
ATOM 2161 C C . ASN A 1 303 ? -9.386 4.825 -3.432 1.00 94.00 303 ASN A C 1
ATOM 2163 O O . ASN A 1 303 ? -9.437 5.983 -3.847 1.00 94.00 303 ASN A O 1
ATOM 2167 N N . ALA A 1 304 ? -9.865 3.787 -4.111 1.00 87.75 304 ALA A N 1
ATOM 2168 C CA . ALA A 1 304 ? -10.616 3.912 -5.349 1.00 87.75 304 ALA A CA 1
ATOM 2169 C C . ALA A 1 304 ? -12.105 3.880 -5.006 1.00 87.75 304 ALA A C 1
ATOM 2171 O O . ALA A 1 304 ? -12.607 2.894 -4.474 1.00 87.75 304 ALA A O 1
ATOM 2172 N N . GLU A 1 305 ? -12.839 4.940 -5.314 1.00 73.25 305 GLU A N 1
ATOM 2173 C CA . GLU A 1 305 ? -14.288 4.982 -5.115 1.00 73.25 305 GLU A CA 1
ATOM 2174 C C . GLU A 1 305 ? -15.003 4.918 -6.463 1.00 73.25 305 GLU A C 1
ATOM 2176 O O . GLU A 1 305 ? -14.505 5.407 -7.474 1.00 73.25 305 GLU A O 1
ATOM 2181 N N . ALA A 1 306 ? -16.186 4.296 -6.493 1.00 62.56 306 ALA A N 1
ATOM 2182 C CA . ALA A 1 306 ? -16.937 4.083 -7.738 1.00 62.56 306 ALA A CA 1
ATOM 2183 C C . ALA A 1 306 ? -17.375 5.398 -8.416 1.00 62.56 306 ALA A C 1
ATOM 2185 O O . ALA A 1 306 ? -17.650 5.421 -9.613 1.00 62.56 306 ALA A O 1
ATOM 2186 N N . ALA A 1 307 ? -17.443 6.484 -7.643 1.00 57.38 307 ALA A N 1
ATOM 2187 C CA . ALA A 1 307 ? -17.642 7.842 -8.120 1.00 57.38 307 ALA A CA 1
ATOM 2188 C C . ALA A 1 307 ? -16.438 8.683 -7.679 1.00 57.38 307 ALA A C 1
ATOM 2190 O O . ALA A 1 307 ? -16.291 8.993 -6.498 1.00 57.38 307 ALA A O 1
ATOM 2191 N N . GLY A 1 308 ? -15.561 9.037 -8.610 1.00 63.47 308 GLY A N 1
ATOM 2192 C CA . GLY A 1 308 ? -14.366 9.812 -8.302 1.00 63.47 308 GLY A CA 1
ATOM 2193 C C . GLY A 1 308 ? -13.393 9.841 -9.468 1.00 63.47 308 GLY A C 1
ATOM 2194 O O . GLY A 1 308 ? -13.580 9.140 -10.458 1.00 63.47 308 GLY A O 1
ATOM 2195 N N . ASN A 1 309 ? -12.359 10.665 -9.326 1.00 76.44 309 ASN A N 1
ATOM 2196 C CA . ASN A 1 309 ? -11.313 10.816 -10.334 1.00 76.44 309 ASN A CA 1
ATOM 2197 C C . ASN A 1 309 ? -10.147 9.840 -10.126 1.00 76.44 309 ASN A C 1
ATOM 2199 O O . ASN A 1 309 ? -9.226 9.858 -10.916 1.00 76.44 309 ASN A O 1
ATOM 2203 N N . THR A 1 310 ? -10.192 8.994 -9.087 1.00 83.94 310 THR A N 1
ATOM 2204 C CA . THR A 1 310 ? -9.036 8.224 -8.602 1.00 83.94 310 THR A CA 1
ATOM 2205 C C . THR A 1 310 ? -9.118 6.701 -8.787 1.00 83.94 310 THR A C 1
ATOM 2207 O O . THR A 1 310 ? -8.558 5.990 -7.946 1.00 83.94 310 THR A O 1
ATOM 2210 N N . PRO A 1 311 ? -9.842 6.144 -9.784 1.00 89.12 311 PRO A N 1
ATOM 2211 C CA . PRO A 1 311 ? -9.932 4.692 -9.935 1.00 89.12 311 PRO A CA 1
ATOM 2212 C C . PRO A 1 311 ? -8.594 4.038 -10.309 1.00 89.12 311 PRO A C 1
ATOM 2214 O O . PRO A 1 311 ? -8.501 2.823 -10.215 1.00 89.12 311 PRO A O 1
ATOM 2217 N N . ASP A 1 312 ? -7.599 4.833 -10.687 1.00 91.06 312 ASP A N 1
ATOM 2218 C CA . ASP A 1 312 ? -6.278 4.470 -11.195 1.00 91.06 312 ASP A CA 1
ATOM 2219 C C . ASP A 1 312 ? -5.149 5.276 -10.531 1.00 91.06 312 ASP A C 1
ATOM 2221 O O . ASP A 1 312 ? -3.987 5.180 -10.923 1.00 91.06 312 ASP A O 1
ATOM 2225 N N . ASN A 1 313 ? -5.434 6.052 -9.483 1.00 94.12 313 ASN A N 1
ATOM 2226 C CA . ASN A 1 313 ? -4.381 6.858 -8.880 1.00 94.12 313 ASN A CA 1
ATOM 2227 C C . ASN A 1 313 ? -3.353 5.996 -8.145 1.00 94.12 313 ASN A C 1
ATOM 2229 O O . ASN A 1 313 ? -3.677 5.225 -7.237 1.00 94.12 313 ASN A O 1
ATOM 2233 N N . LEU A 1 314 ? -2.083 6.238 -8.448 1.00 94.44 314 LEU A N 1
ATOM 2234 C CA . LEU A 1 314 ? -0.969 5.793 -7.624 1.00 94.44 314 LEU A CA 1
ATOM 2235 C C . LEU A 1 314 ? -0.871 6.639 -6.367 1.00 94.44 314 LEU A C 1
ATOM 2237 O O . LEU A 1 314 ? -1.199 7.828 -6.368 1.00 94.44 314 LEU A O 1
ATOM 2241 N N . LEU A 1 315 ? -0.342 6.032 -5.310 1.00 96.88 315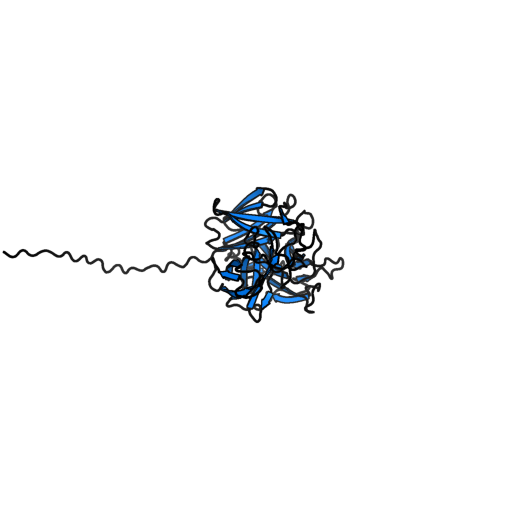 LEU A N 1
ATOM 2242 C CA . LEU A 1 315 ? -0.081 6.709 -4.054 1.00 96.88 315 LEU A CA 1
ATOM 2243 C C . LEU A 1 315 ? 1.384 6.534 -3.666 1.00 96.88 315 LEU A C 1
ATOM 2245 O O . LEU A 1 315 ? 1.867 5.412 -3.514 1.00 96.88 315 LEU A O 1
ATOM 2249 N N . THR A 1 316 ? 2.075 7.649 -3.472 1.00 98.31 316 THR A N 1
ATOM 2250 C CA . THR A 1 316 ? 3.447 7.684 -2.960 1.00 98.31 316 THR A CA 1
ATOM 2251 C C . THR A 1 316 ? 3.507 8.590 -1.741 1.00 98.31 316 THR A C 1
ATOM 2253 O O . THR A 1 316 ? 2.617 9.415 -1.516 1.00 98.31 316 THR A O 1
ATOM 2256 N N . TYR A 1 317 ? 4.548 8.453 -0.930 1.00 98.81 317 TYR A N 1
ATOM 2257 C CA . TYR A 1 317 ? 4.824 9.431 0.114 1.00 98.81 317 TYR A CA 1
ATOM 2258 C C . TYR A 1 317 ? 6.313 9.713 0.228 1.00 98.81 317 TYR A C 1
ATOM 2260 O O . TYR A 1 317 ? 7.124 8.879 -0.140 1.00 98.81 317 TYR A O 1
ATOM 2268 N N . GLU A 1 318 ? 6.691 10.848 0.797 1.00 98.62 318 GLU A N 1
ATOM 2269 C CA . GLU A 1 318 ? 8.078 11.157 1.137 1.00 98.62 318 GLU A CA 1
ATOM 2270 C C . GLU A 1 318 ? 8.134 11.963 2.432 1.00 98.62 318 GLU A C 1
ATOM 2272 O O . GLU A 1 318 ? 7.170 12.628 2.813 1.00 98.62 318 GLU A O 1
ATOM 2277 N N . TRP A 1 319 ? 9.248 11.877 3.152 1.00 98.56 319 TRP A N 1
ATOM 2278 C CA . TRP A 1 319 ? 9.463 12.716 4.322 1.00 98.56 319 TRP A CA 1
ATOM 2279 C C . TRP A 1 319 ? 9.930 14.109 3.907 1.00 98.56 319 TRP A C 1
ATOM 2281 O O . TRP A 1 319 ? 10.911 14.255 3.184 1.00 98.56 319 TRP A O 1
ATOM 2291 N N . ASP A 1 320 ? 9.250 15.129 4.414 1.00 98.44 320 ASP A N 1
ATOM 2292 C CA . ASP A 1 320 ? 9.621 16.533 4.306 1.00 98.44 320 ASP A CA 1
ATOM 2293 C C . ASP A 1 320 ? 10.351 16.945 5.601 1.00 98.44 320 ASP A C 1
ATOM 2295 O O . ASP A 1 320 ? 9.704 17.272 6.606 1.00 98.44 320 ASP A O 1
ATOM 2299 N N . PRO A 1 321 ? 11.701 16.937 5.619 1.00 97.12 321 PRO A N 1
ATOM 2300 C CA . PRO A 1 321 ? 12.470 17.259 6.817 1.00 97.12 321 PRO A CA 1
ATOM 2301 C C . PRO A 1 321 ? 12.383 18.738 7.204 1.00 97.12 321 PRO A C 1
ATOM 2303 O O . PRO A 1 321 ? 12.645 19.075 8.357 1.00 97.12 321 PRO A O 1
ATOM 2306 N N . ILE A 1 322 ? 12.011 19.624 6.273 1.00 97.94 322 ILE A N 1
ATOM 2307 C CA . ILE A 1 322 ? 11.917 21.066 6.532 1.00 97.94 322 ILE A CA 1
ATOM 2308 C C . ILE A 1 322 ? 10.711 21.344 7.427 1.00 97.94 322 ILE A C 1
ATOM 2310 O O . ILE A 1 322 ? 10.816 22.108 8.386 1.00 97.94 322 ILE A O 1
ATOM 2314 N N . ASN A 1 323 ? 9.580 20.700 7.139 1.00 97.94 323 ASN A N 1
ATOM 2315 C CA . ASN A 1 323 ? 8.343 20.885 7.898 1.00 97.94 323 ASN A CA 1
ATOM 2316 C C . ASN A 1 323 ? 8.045 19.740 8.879 1.00 97.94 323 ASN A C 1
ATOM 2318 O O . ASN A 1 323 ? 7.024 19.787 9.562 1.00 97.94 323 ASN A O 1
ATOM 2322 N N . SER A 1 324 ? 8.922 18.734 8.966 1.00 97.62 324 SER A N 1
ATOM 2323 C CA . SER A 1 324 ? 8.784 17.569 9.854 1.00 97.62 324 SER A CA 1
ATOM 2324 C C . SER A 1 324 ? 7.448 16.836 9.676 1.00 97.62 324 SER A C 1
ATOM 2326 O O . SER A 1 324 ? 6.668 16.671 10.619 1.00 97.62 324 SER A O 1
ATOM 2328 N N . ARG A 1 325 ? 7.158 16.428 8.439 1.00 98.62 325 ARG A N 1
ATOM 2329 C CA . ARG A 1 325 ? 5.895 15.776 8.060 1.00 98.62 325 ARG A CA 1
ATOM 2330 C C . ARG A 1 325 ? 6.088 14.840 6.872 1.00 98.62 325 ARG A C 1
ATOM 2332 O O . ARG A 1 325 ? 7.052 14.974 6.130 1.00 98.62 325 ARG A O 1
ATOM 2339 N N . PHE A 1 326 ? 5.151 13.930 6.657 1.00 98.88 326 PHE A N 1
ATOM 2340 C CA . PHE A 1 326 ? 5.065 13.146 5.429 1.00 98.88 326 PHE A CA 1
ATOM 2341 C C . PHE A 1 326 ? 4.257 13.917 4.381 1.00 98.88 326 PHE A C 1
ATOM 2343 O O . PHE A 1 326 ? 3.152 14.377 4.670 1.00 98.88 326 PHE A O 1
ATOM 2350 N N . GLU A 1 327 ? 4.792 14.050 3.173 1.00 98.88 327 GLU A N 1
ATOM 2351 C CA . GLU A 1 327 ? 4.067 14.510 1.992 1.00 98.88 327 GLU A CA 1
ATOM 2352 C C . GLU A 1 327 ? 3.560 13.293 1.218 1.00 98.88 327 GLU A C 1
ATOM 2354 O O . GLU A 1 327 ? 4.357 12.524 0.685 1.00 98.88 327 GLU A O 1
ATOM 2359 N N . ILE A 1 328 ? 2.243 13.121 1.158 1.00 98.88 328 ILE A N 1
ATOM 2360 C CA . ILE A 1 328 ? 1.569 12.021 0.464 1.00 98.88 328 ILE A CA 1
ATOM 2361 C C . ILE A 1 328 ? 1.004 12.563 -0.847 1.00 98.88 328 ILE A C 1
ATOM 2363 O O . ILE A 1 328 ? 0.346 13.607 -0.842 1.00 98.88 328 ILE A O 1
ATOM 2367 N N . GLN A 1 329 ? 1.250 11.856 -1.948 1.00 98.50 329 GLN A N 1
ATOM 2368 C CA . GLN A 1 329 ? 0.849 12.261 -3.290 1.00 98.50 329 GLN A CA 1
ATOM 2369 C C . GLN A 1 329 ? -0.053 11.219 -3.947 1.00 98.50 329 GLN A C 1
ATOM 2371 O O . GLN A 1 329 ? 0.294 10.040 -3.966 1.00 98.50 329 GLN A O 1
ATOM 2376 N N . THR A 1 330 ? -1.161 11.667 -4.536 1.00 97.00 330 THR A N 1
ATOM 2377 C CA . THR A 1 330 ? -1.973 10.890 -5.483 1.00 97.00 330 THR A CA 1
ATOM 2378 C C . THR A 1 330 ? -1.661 11.317 -6.914 1.00 97.00 330 THR A C 1
ATOM 2380 O O . THR A 1 330 ? -1.623 12.518 -7.212 1.00 97.00 330 THR A O 1
ATOM 2383 N N . ARG A 1 331 ? -1.435 10.346 -7.804 1.00 95.31 331 ARG A N 1
ATOM 2384 C CA . ARG A 1 331 ? -1.040 10.594 -9.197 1.00 95.31 331 ARG A CA 1
ATOM 2385 C C . ARG A 1 331 ? -1.869 9.787 -10.187 1.00 95.31 331 ARG A C 1
ATOM 2387 O O . ARG A 1 331 ? -1.911 8.571 -10.070 1.00 95.31 331 ARG A O 1
ATOM 2394 N N . ASP A 1 332 ? -2.454 10.493 -11.142 1.00 93.81 332 ASP A N 1
ATOM 2395 C CA . ASP A 1 332 ? -3.329 10.004 -12.212 1.00 93.81 332 ASP A CA 1
ATOM 2396 C C . ASP A 1 332 ? -2.559 9.265 -13.300 1.00 93.81 332 ASP A C 1
ATOM 2398 O O . ASP A 1 332 ? -1.442 9.672 -13.650 1.00 93.81 332 ASP A O 1
ATOM 2402 N N . LEU A 1 333 ? -3.156 8.209 -13.847 1.00 91.69 333 LEU A N 1
ATOM 2403 C CA . LEU A 1 333 ? -2.552 7.387 -14.887 1.00 91.69 333 LEU A CA 1
ATOM 2404 C C . LEU A 1 333 ? -3.330 7.464 -16.214 1.00 91.69 333 LEU A C 1
ATOM 2406 O O . LEU A 1 333 ? -4.542 7.628 -16.245 1.00 91.69 333 LEU A O 1
ATOM 2410 N N . PRO A 1 334 ? -2.641 7.338 -17.362 1.00 89.12 334 PRO A N 1
ATOM 2411 C CA . PRO A 1 334 ? -1.204 7.482 -17.544 1.00 89.12 334 PRO A CA 1
ATOM 2412 C C . PRO A 1 334 ? -0.790 8.950 -17.393 1.00 89.12 334 PRO A C 1
ATOM 2414 O O . PRO A 1 334 ? -1.591 9.877 -17.509 1.00 89.12 334 PRO A O 1
ATOM 2417 N N . GLY A 1 335 ? 0.507 9.188 -17.219 1.00 87.69 335 GLY A N 1
ATOM 2418 C CA . GLY A 1 335 ? 1.056 10.551 -17.212 1.00 87.69 335 GLY A CA 1
ATOM 2419 C C . GLY A 1 335 ? 1.468 11.047 -15.835 1.00 87.69 335 GLY A C 1
ATOM 2420 O O . GLY A 1 335 ? 2.202 12.035 -15.767 1.00 87.69 335 GLY A O 1
ATOM 2421 N N . VAL A 1 336 ? 1.076 10.338 -14.770 1.00 92.31 336 VAL A N 1
ATOM 2422 C CA . VAL A 1 336 ? 1.512 10.529 -13.374 1.00 92.31 336 VAL A CA 1
ATOM 2423 C C . VAL A 1 336 ? 1.354 11.969 -12.878 1.00 92.31 336 VAL A C 1
ATOM 2425 O O . VAL A 1 336 ? 2.125 12.449 -12.042 1.00 92.31 336 VAL A O 1
ATOM 2428 N N . GLY A 1 337 ? 0.350 12.678 -13.395 1.00 95.00 337 GLY A N 1
ATOM 2429 C CA . GLY A 1 337 ? -0.000 14.029 -12.967 1.00 95.00 337 GLY A CA 1
ATOM 2430 C C . GLY A 1 337 ? -0.636 14.011 -11.580 1.00 95.00 337 GLY A C 1
ATOM 2431 O O . GLY A 1 337 ? -1.378 13.095 -11.252 1.00 95.00 337 GLY A O 1
ATOM 2432 N N . LEU A 1 338 ? -0.359 15.014 -10.745 1.00 96.62 338 LEU A N 1
ATOM 2433 C CA . LEU A 1 338 ? -1.034 15.128 -9.449 1.00 96.62 338 LEU A CA 1
ATOM 2434 C C . LEU A 1 338 ? -2.536 15.335 -9.653 1.00 96.62 338 LEU A C 1
ATOM 2436 O O . LEU A 1 338 ? -2.937 16.180 -10.457 1.00 96.62 338 LEU A O 1
ATOM 2440 N N . GLN A 1 339 ? -3.356 14.616 -8.892 1.00 95.25 339 GLN A N 1
ATOM 2441 C CA . GLN A 1 339 ? -4.803 14.640 -9.082 1.00 95.25 339 GLN A CA 1
ATOM 2442 C C . GLN A 1 339 ? -5.536 14.447 -7.756 1.00 95.25 339 GLN A C 1
ATOM 2444 O O . GLN A 1 339 ? -5.192 13.571 -6.973 1.00 95.25 339 GLN A O 1
ATOM 2449 N N . ASP A 1 340 ? -6.525 15.295 -7.477 1.00 94.81 340 ASP A N 1
ATOM 2450 C CA . ASP A 1 340 ? -7.325 15.209 -6.254 1.00 94.81 340 ASP A CA 1
ATOM 2451 C C . ASP A 1 340 ? -8.328 14.054 -6.298 1.00 94.81 340 ASP A C 1
ATOM 2453 O O . ASP A 1 340 ? -8.844 13.689 -7.357 1.00 94.81 340 ASP A O 1
ATOM 2457 N N . ALA A 1 341 ? -8.696 13.567 -5.114 1.00 92.12 341 ALA A N 1
ATOM 2458 C CA . ALA A 1 341 ? -9.885 12.745 -4.984 1.00 92.12 341 ALA A CA 1
ATOM 2459 C C . ALA A 1 341 ? -11.165 13.561 -5.213 1.00 92.12 341 ALA A C 1
ATOM 2461 O O . ALA A 1 341 ? -11.185 14.792 -5.151 1.00 92.12 341 ALA A O 1
ATOM 2462 N N . GLY A 1 342 ? -12.272 12.868 -5.486 1.00 90.06 342 GLY A N 1
ATOM 2463 C CA . GLY A 1 342 ? -13.576 13.521 -5.586 1.00 90.06 342 GLY A CA 1
ATOM 2464 C C . GLY A 1 342 ? -13.975 14.212 -4.273 1.00 90.06 342 GLY A C 1
ATOM 2465 O O . GLY A 1 342 ? -13.516 13.867 -3.183 1.00 90.06 342 GLY A O 1
ATOM 2466 N N . THR A 1 343 ? -14.862 15.204 -4.337 1.00 90.12 343 THR A N 1
ATOM 2467 C CA . THR A 1 343 ? -15.385 15.848 -3.122 1.00 90.12 343 THR A CA 1
ATOM 2468 C C . THR A 1 343 ? -16.112 14.833 -2.235 1.00 90.12 343 THR A C 1
ATOM 2470 O O . THR A 1 343 ? -17.007 14.136 -2.699 1.00 90.12 343 THR A O 1
ATOM 2473 N N . GLY A 1 344 ? -15.744 14.768 -0.950 1.00 89.06 344 GLY A N 1
ATOM 2474 C CA . GLY A 1 344 ? -16.317 13.812 0.010 1.00 89.06 344 GLY A CA 1
ATOM 2475 C C . GLY A 1 344 ? -15.838 12.366 -0.166 1.00 89.06 344 GLY A C 1
ATOM 2476 O O . GLY A 1 344 ? -16.317 11.481 0.537 1.00 89.06 344 GLY A O 1
ATOM 2477 N N . VAL A 1 345 ? -14.896 12.129 -1.078 1.00 91.38 345 VAL A N 1
ATOM 2478 C CA . VAL A 1 345 ? -14.341 10.812 -1.399 1.00 91.38 345 VAL A CA 1
ATOM 2479 C C . VAL A 1 345 ? -13.069 10.583 -0.585 1.00 91.38 345 VAL A C 1
ATOM 2481 O O . VAL A 1 345 ? -12.295 11.518 -0.367 1.00 91.38 345 VAL A O 1
ATOM 2484 N N . ALA A 1 346 ? -12.849 9.353 -0.119 1.00 93.62 346 ALA A N 1
ATOM 2485 C CA . ALA A 1 346 ? -11.590 8.980 0.516 1.00 93.62 346 ALA A CA 1
ATOM 2486 C C . ALA A 1 346 ? -10.460 8.958 -0.523 1.00 93.62 346 ALA A C 1
ATOM 2488 O O . ALA A 1 346 ? -10.588 8.292 -1.540 1.00 93.62 346 ALA A O 1
ATOM 2489 N N . ALA A 1 347 ? -9.358 9.659 -0.260 1.00 95.44 347 ALA A N 1
ATOM 2490 C CA . ALA A 1 347 ? -8.179 9.652 -1.123 1.00 95.44 347 ALA A CA 1
ATOM 2491 C C . ALA A 1 347 ? -7.277 8.446 -0.825 1.00 95.44 347 ALA A C 1
ATOM 2493 O O . ALA A 1 347 ? -6.788 7.776 -1.730 1.00 95.44 347 ALA A O 1
ATOM 2494 N N . PHE A 1 348 ? -7.070 8.149 0.460 1.00 97.56 348 PHE A N 1
ATOM 2495 C CA . PHE A 1 348 ? -6.205 7.055 0.889 1.00 97.56 348 PHE A CA 1
ATOM 2496 C C . PHE A 1 348 ? -6.481 6.612 2.324 1.00 97.56 348 PHE A C 1
ATOM 2498 O O . PHE A 1 348 ? -7.188 7.273 3.094 1.00 97.56 348 PHE A O 1
ATOM 2505 N N . SER A 1 349 ? -5.883 5.487 2.685 1.00 98.44 349 SER A N 1
ATOM 2506 C CA . SER A 1 349 ? -5.737 5.012 4.055 1.00 98.44 349 SER A CA 1
ATOM 2507 C C . SER A 1 349 ? -4.259 4.930 4.428 1.00 98.44 349 SER A C 1
ATOM 2509 O O . SER A 1 349 ? -3.417 4.696 3.564 1.00 98.44 349 SER A O 1
ATOM 2511 N N . PHE A 1 350 ? -3.934 5.137 5.704 1.00 98.81 350 PHE A N 1
ATOM 2512 C CA . PHE A 1 350 ? -2.563 5.035 6.203 1.00 98.81 350 PHE A CA 1
ATOM 2513 C C . PHE A 1 350 ? -2.495 4.363 7.574 1.00 98.81 350 PHE A C 1
ATOM 2515 O O . PHE A 1 350 ? -3.437 4.464 8.360 1.00 98.81 350 PHE A O 1
ATOM 2522 N N . ALA A 1 351 ? -1.353 3.748 7.876 1.00 98.75 351 ALA A N 1
ATOM 2523 C CA . ALA A 1 351 ? -0.975 3.303 9.214 1.00 98.75 351 ALA A CA 1
ATOM 2524 C C . ALA A 1 351 ? 0.519 3.552 9.456 1.00 98.75 351 ALA A C 1
ATOM 2526 O O . ALA A 1 351 ? 1.354 3.244 8.606 1.00 98.75 351 ALA A O 1
ATOM 2527 N N . PHE A 1 352 ? 0.854 4.107 10.618 1.00 98.75 352 PHE A N 1
ATOM 2528 C CA . PHE A 1 352 ? 2.221 4.341 11.061 1.00 98.75 352 PHE A CA 1
ATOM 2529 C C . PHE A 1 352 ? 2.584 3.397 12.207 1.00 98.75 352 PHE A C 1
ATOM 2531 O O . PHE A 1 352 ? 1.897 3.341 13.234 1.00 98.75 352 PHE A O 1
ATOM 2538 N N . PHE A 1 353 ? 3.704 2.702 12.038 1.00 98.06 353 PHE A N 1
ATOM 2539 C CA . PHE A 1 353 ? 4.257 1.746 12.991 1.00 98.06 353 PHE A CA 1
ATOM 2540 C C . PHE A 1 353 ? 5.588 2.273 13.513 1.00 98.06 353 PHE A C 1
ATOM 2542 O O . PHE A 1 353 ? 6.506 2.510 12.726 1.00 98.06 353 PHE A O 1
ATOM 2549 N N . ALA A 1 354 ? 5.712 2.475 14.823 1.00 97.06 354 ALA A N 1
ATOM 2550 C CA . ALA A 1 354 ? 6.976 2.907 15.406 1.00 97.06 354 ALA A CA 1
ATOM 2551 C C . ALA A 1 354 ? 7.937 1.731 15.569 1.00 97.06 354 ALA A C 1
ATOM 2553 O O . ALA A 1 354 ? 7.548 0.644 16.000 1.00 97.06 354 ALA A O 1
ATOM 2554 N N . VAL A 1 355 ? 9.215 1.975 15.291 1.00 94.25 355 VAL A N 1
ATOM 2555 C CA . VAL A 1 355 ? 10.265 1.067 15.746 1.00 94.25 355 VAL A CA 1
ATOM 2556 C C . VAL A 1 355 ? 10.327 1.172 17.272 1.00 94.25 355 VAL A C 1
ATOM 2558 O O . VAL A 1 355 ? 10.338 2.288 17.794 1.00 94.25 355 VAL A O 1
ATOM 2561 N N . PRO A 1 356 ? 10.352 0.047 18.009 1.00 83.31 356 PRO A N 1
ATOM 2562 C CA . PRO A 1 356 ? 10.545 0.095 19.449 1.00 83.31 356 PRO A CA 1
ATOM 2563 C C . PRO A 1 356 ? 11.843 0.839 19.761 1.00 83.31 356 PRO A C 1
ATOM 2565 O O . PRO A 1 356 ? 12.905 0.443 19.277 1.00 83.31 356 PRO A O 1
ATOM 2568 N N . GLU A 1 357 ? 11.766 1.896 20.572 1.00 73.25 357 GLU A N 1
ATOM 2569 C CA . GLU A 1 357 ? 12.967 2.536 21.106 1.00 73.25 357 GLU A CA 1
ATOM 2570 C C . GLU A 1 357 ? 13.844 1.452 21.745 1.00 73.25 357 GLU A C 1
ATOM 2572 O O . GLU A 1 357 ? 13.307 0.591 22.461 1.00 73.25 357 GLU A O 1
ATOM 2577 N N . PRO A 1 358 ? 15.171 1.450 21.513 1.00 59.03 358 PRO A N 1
ATOM 2578 C CA . PRO A 1 358 ? 16.037 0.542 22.233 1.00 59.03 358 PRO A CA 1
ATOM 2579 C C . PRO A 1 358 ? 15.791 0.813 23.709 1.00 59.03 358 PRO A C 1
ATOM 2581 O O . PRO A 1 358 ? 16.061 1.917 24.183 1.00 59.03 358 PRO A O 1
ATOM 2584 N N . THR A 1 359 ? 15.228 -0.166 24.427 1.00 50.94 359 THR A N 1
ATOM 2585 C CA . THR A 1 359 ? 15.058 -0.070 25.876 1.00 50.94 359 THR A CA 1
ATOM 2586 C C . THR A 1 359 ? 16.409 0.332 26.417 1.00 50.94 359 THR A C 1
ATOM 2588 O O . THR A 1 359 ? 17.351 -0.460 26.330 1.00 50.94 359 THR A O 1
ATOM 2591 N N . ALA A 1 360 ? 16.524 1.574 26.894 1.00 50.19 360 ALA A N 1
ATOM 2592 C CA . ALA A 1 360 ? 17.735 2.037 27.527 1.00 50.19 360 ALA A CA 1
ATOM 2593 C C . ALA A 1 360 ? 17.992 1.026 28.636 1.00 50.19 360 ALA A C 1
ATOM 2595 O O . ALA A 1 360 ? 17.218 0.951 29.592 1.00 50.19 360 ALA A O 1
ATOM 2596 N N . LEU A 1 361 ? 19.008 0.175 28.459 1.00 49.28 361 LEU A N 1
ATOM 2597 C CA . LEU A 1 361 ? 19.495 -0.662 29.535 1.00 49.28 361 LEU A CA 1
ATOM 2598 C C . LEU A 1 361 ? 19.825 0.340 30.620 1.00 49.28 361 LEU A C 1
ATOM 2600 O O . LEU A 1 361 ? 20.772 1.112 30.468 1.00 49.28 361 LEU A O 1
ATOM 2604 N N . GLY A 1 362 ? 18.964 0.410 31.637 1.00 47.12 362 GLY A N 1
ATOM 2605 C CA . GLY A 1 362 ? 19.174 1.277 32.772 1.00 47.12 362 GLY A CA 1
ATOM 2606 C C . GLY A 1 362 ? 20.563 0.935 33.258 1.00 47.12 362 GLY A C 1
ATOM 2607 O O . GLY A 1 362 ? 20.788 -0.168 33.754 1.00 47.12 362 GLY A O 1
ATOM 2608 N N . LEU A 1 363 ? 21.513 1.834 33.010 1.00 45.75 363 LEU A N 1
ATOM 2609 C CA . LEU A 1 363 ? 22.848 1.702 33.536 1.00 45.75 363 LEU A CA 1
ATOM 2610 C C . LEU A 1 363 ? 22.646 1.845 35.038 1.00 45.75 363 LEU A C 1
ATOM 2612 O O . LEU A 1 363 ? 22.594 2.954 35.569 1.00 45.75 363 LEU A O 1
ATOM 2616 N N . ILE A 1 364 ? 22.433 0.719 35.718 1.00 52.66 364 ILE A N 1
ATOM 2617 C CA . ILE A 1 364 ? 22.518 0.645 37.164 1.00 52.66 364 ILE A CA 1
ATOM 2618 C C . ILE A 1 364 ? 23.992 0.899 37.428 1.00 52.66 364 ILE A C 1
ATOM 2620 O O . ILE A 1 364 ? 24.800 -0.023 37.441 1.00 52.66 364 ILE A O 1
ATOM 2624 N N . VAL A 1 365 ? 24.362 2.170 37.553 1.00 51.06 365 VAL A N 1
ATOM 2625 C CA . VAL A 1 365 ? 25.616 2.543 38.183 1.00 51.06 365 VAL A CA 1
ATOM 2626 C C . VAL A 1 365 ? 25.408 2.163 39.642 1.00 51.06 365 VAL A C 1
ATOM 2628 O O . VAL A 1 365 ? 24.575 2.787 40.307 1.00 51.06 365 VAL A O 1
ATOM 2631 N N . PRO A 1 366 ? 26.081 1.122 40.163 1.00 49.34 366 PRO A N 1
ATOM 2632 C CA . PRO A 1 366 ? 25.972 0.806 41.572 1.00 49.34 366 PRO A CA 1
ATOM 2633 C C . PRO A 1 366 ? 26.433 2.048 42.332 1.00 49.34 366 PRO A C 1
ATOM 2635 O O . PRO A 1 366 ? 27.531 2.557 42.091 1.00 49.34 366 PRO A O 1
ATOM 2638 N N . ALA A 1 367 ? 25.585 2.566 43.218 1.00 53.84 367 ALA A N 1
ATOM 2639 C CA . ALA A 1 367 ? 25.927 3.661 44.114 1.00 53.84 367 ALA A CA 1
ATOM 2640 C C . ALA A 1 367 ? 27.002 3.169 45.096 1.00 53.84 367 ALA A C 1
ATOM 2642 O O . ALA A 1 367 ? 26.704 2.738 46.205 1.00 53.84 367 ALA A O 1
ATOM 2643 N N . GLY A 1 368 ? 28.257 3.126 44.651 1.00 57.81 368 GLY A N 1
ATOM 2644 C CA . GLY A 1 368 ? 29.267 2.374 45.377 1.00 57.81 368 GLY A CA 1
ATOM 2645 C C . GLY A 1 368 ? 30.680 2.444 44.824 1.00 57.81 368 GLY A C 1
ATOM 2646 O O . GLY A 1 368 ? 31.378 1.450 44.941 1.00 57.81 368 GLY A O 1
ATOM 2647 N N . LEU A 1 369 ? 31.131 3.571 44.255 1.00 48.38 369 LEU A N 1
ATOM 2648 C CA . LEU A 1 369 ? 32.569 3.897 44.244 1.00 48.38 369 LEU A CA 1
ATOM 2649 C C . LEU A 1 369 ? 32.867 5.378 43.939 1.00 48.38 369 LEU A C 1
ATOM 2651 O O . LEU A 1 369 ? 33.612 5.703 43.022 1.00 48.38 369 LEU A O 1
ATOM 2655 N N . LEU A 1 370 ? 32.335 6.301 44.746 1.00 46.50 370 LEU A N 1
ATOM 2656 C CA . LEU A 1 370 ? 32.865 7.671 44.817 1.00 46.50 370 LEU A CA 1
ATOM 2657 C C . LEU A 1 370 ? 33.627 7.879 46.138 1.00 46.50 370 LEU A C 1
ATOM 2659 O O . LEU A 1 370 ? 33.304 8.746 46.944 1.00 46.50 370 LEU A O 1
ATOM 2663 N N . ALA A 1 371 ? 34.651 7.057 46.383 1.00 50.22 371 ALA A N 1
ATOM 2664 C CA . ALA A 1 371 ? 35.626 7.309 47.443 1.00 50.22 371 ALA A CA 1
ATOM 2665 C C . ALA A 1 371 ? 36.775 8.158 46.879 1.00 50.22 371 ALA A C 1
ATOM 2667 O O . ALA A 1 371 ? 37.793 7.655 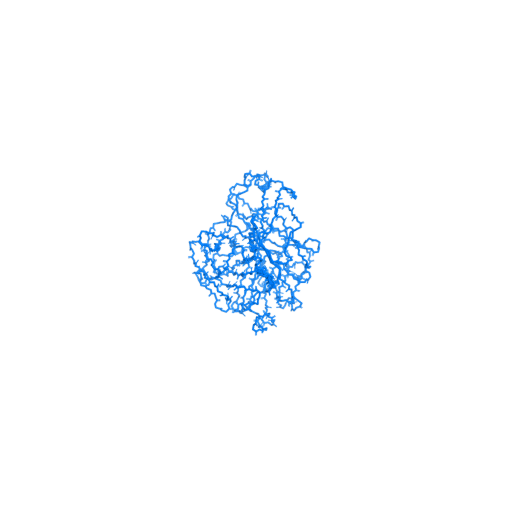46.403 1.00 50.22 371 ALA A O 1
ATOM 2668 N N . LEU A 1 372 ? 36.590 9.476 46.934 1.00 44.81 372 LEU A N 1
ATOM 2669 C CA . LEU A 1 372 ? 37.612 10.479 46.652 1.00 44.81 372 LEU A CA 1
ATOM 2670 C C . LEU A 1 372 ? 38.805 10.286 47.619 1.00 44.81 372 LEU A C 1
ATOM 2672 O O . LEU A 1 372 ? 38.748 10.680 48.786 1.00 44.81 372 LEU A O 1
ATOM 2676 N N . ARG A 1 373 ? 39.916 9.696 47.157 1.00 48.41 373 ARG A N 1
ATOM 2677 C CA . ARG A 1 373 ? 41.191 9.693 47.900 1.00 48.41 373 ARG A CA 1
ATOM 2678 C C . ARG A 1 373 ? 41.761 11.118 47.915 1.00 48.41 373 ARG A C 1
ATOM 2680 O O . ARG A 1 373 ? 42.498 11.516 47.018 1.00 48.41 373 ARG A O 1
ATOM 2687 N N . ARG A 1 374 ? 41.461 11.896 48.961 1.00 47.38 374 ARG A N 1
ATOM 2688 C CA . ARG A 1 374 ? 42.232 13.107 49.294 1.00 47.38 374 ARG A CA 1
ATOM 2689 C C . ARG A 1 374 ? 43.644 12.692 49.722 1.00 47.38 374 ARG A C 1
ATOM 2691 O O . ARG A 1 374 ? 43.848 12.262 50.853 1.00 47.38 374 ARG A O 1
ATOM 2698 N N . HIS A 1 375 ? 44.625 12.832 48.833 1.00 47.94 375 HIS A N 1
ATOM 2699 C CA . HIS A 1 375 ? 46.040 12.803 49.207 1.00 47.94 375 HIS A CA 1
ATOM 2700 C C . HIS A 1 375 ? 46.369 14.049 50.047 1.00 47.94 375 HIS A C 1
ATOM 2702 O O . HIS A 1 375 ? 46.447 15.161 49.527 1.00 47.94 375 HIS A O 1
ATOM 2708 N N . ARG A 1 376 ? 46.559 13.869 51.361 1.00 55.12 376 ARG A N 1
ATOM 2709 C CA . ARG A 1 376 ? 47.249 14.856 52.203 1.00 55.12 376 ARG A CA 1
ATOM 2710 C C . ARG A 1 376 ? 48.747 14.765 51.910 1.00 55.12 376 ARG A C 1
ATOM 2712 O O . ARG A 1 376 ? 49.348 13.717 52.116 1.00 55.12 376 ARG A O 1
ATOM 2719 N N . ARG A 1 377 ? 49.340 15.871 51.453 1.00 53.84 377 ARG A N 1
ATOM 2720 C CA . ARG A 1 377 ? 50.795 16.068 51.420 1.00 53.84 377 ARG A CA 1
ATOM 2721 C C . ARG A 1 377 ? 51.330 16.078 52.856 1.00 53.84 377 ARG A C 1
ATOM 2723 O O . ARG A 1 377 ? 50.871 16.875 53.671 1.00 53.84 377 ARG A O 1
ATOM 2730 N N . CYS A 1 378 ? 52.288 15.203 53.140 1.00 52.28 378 CYS A N 1
ATOM 2731 C CA . CYS A 1 378 ? 53.125 15.254 54.333 1.00 52.28 378 CYS A CA 1
ATOM 2732 C C . CYS A 1 378 ? 54.305 16.203 54.054 1.00 52.28 378 CYS A C 1
ATOM 2734 O O . CYS A 1 378 ? 54.926 16.106 52.996 1.00 52.28 378 CYS A O 1
ATOM 2736 N N . LYS A 1 379 ? 54.562 17.143 54.971 1.00 51.38 379 LYS A N 1
ATOM 2737 C CA . LYS A 1 379 ? 55.815 17.904 55.061 1.00 51.38 379 LYS A CA 1
ATOM 2738 C C . LYS A 1 379 ? 56.834 17.037 55.801 1.00 51.38 379 LYS A C 1
ATOM 2740 O O . LYS A 1 379 ? 56.473 16.473 56.830 1.00 51.38 379 LYS A O 1
ATOM 2745 N N . ILE A 1 380 ? 58.074 17.002 55.326 1.00 52.97 380 ILE A N 1
ATOM 2746 C CA . ILE A 1 380 ? 59.247 16.682 56.145 1.00 52.97 380 ILE A CA 1
ATOM 2747 C C . ILE A 1 380 ? 60.266 17.803 55.915 1.00 52.97 380 ILE A C 1
ATOM 2749 O O . ILE A 1 380 ? 60.355 18.333 54.804 1.00 52.97 380 ILE A O 1
ATOM 2753 N N . GLU A 1 381 ? 60.882 18.191 57.028 1.00 55.91 381 GLU A N 1
ATOM 2754 C CA . GLU A 1 381 ? 61.930 19.197 57.236 1.00 55.91 381 GLU A CA 1
ATOM 2755 C C . GLU A 1 381 ? 63.237 18.895 56.497 1.00 55.91 381 GLU A C 1
ATOM 2757 O O . GLU A 1 381 ? 63.519 17.699 56.244 1.00 55.91 381 GLU A O 1
#

Foldseek 3Di:
DWKFKKDKDQQAQDFDLVRIDIDTLGIAPQWDFDTGTQQKTWIRGPDFLQFWDKDKAFADPWDDPVVRQQYLQAPRRHHDDDTWDWAWAWEDDPRGIMIGIWTFAAPVGLIKDRHDGMMIMDIDGLVQWFKFKFFAPVNDWQHFSQDRPHGNPPDDEPPQWDGQCPPPPGDAQKIKGDQQVPWHQAPVGTDRQFLLFADKAKFFRDNTRKTWAKAHDPVRIMMIGIDHSSDADLPTGHGIMIMITDGQRHPQFQWKFFAALQRDGRHNHTDHDKGKGHDPFQKIKIAHPPDASSFWTKGKHFYQDPDWRQSNWGWYWYGDPVVRTIIIGTAGPDRRHRHTIDHRGGGMIMTIGGHPDPPPPPPPPPPPDPPPPDDDDDDDD

pLDDT: mean 90.22, std 13.45, range [44.81, 98.88]

Radius of gyration: 22.98 Å; chains: 1; bounding box: 86×44×85 Å